Protein AF-0000000085066263 (afdb_homodimer)

Foldseek 3Di:
DLLLLLQLLLLQLLQLQLLQQAADPPLVVSCVVCNVFRQAFAQHDLPDQQHPDGGQEGAVLNVLLVLQLVQCLVVLHQDPVSSVVCCVPPWLVFDDLDQQTTGRRGDDPLSSQLSCCCPVVVDDQVPRADADQFLSLLLSLLLLLSLCLVQLQSSQLSSLVSSRSRHPPLVSSLLSSLLSNLLSCLLVADFQALCQLVVVVVCVVVVSAQEDDCCPDPVDDDDPPPDDPPRGYRDHNVSNNLLNVLRVLLPDPVRDDPPLLCLCVVLHQERGSSSQRSSLSNLCNNQLQASSSSSSSLSSNHHRSSSNSSSNSSSSSSNNDPVSDDVSSLVSNPVSVVSSVSSVSSSVSSVVVVVD/DLLLLLQLLLLQLLQLQLLQQAADPPLVVSCVVCNVFRQAFAQHDLPDQQHPDGGQEGAVLNVLLVLQLVVCLVVLHQDPVSSVVCCVPPWLVFDDLDQQGGPRRGDDPLSSQLSCCCPVVVDDQVPRADADQFLSLLLSLLLLLSLCLVQLQSSQLSSLVRSRSRHPPLVSSLLSSLLSNLLSCLLVADFQALCQLVVVVVCVVVVSAQEDDCCPPPVDDDDPPPDDPPRGYRDHNVSNNLLNVLRVLLPDPVRDDPPLLCLCVVLHQERGSSSQRSSLSNLCNNQLQASSSSSSSLSSNHHRSSSNSSSNSSSSSSNNDPVSDDVCSLVSNVVSVVSSVSSVSSSVSSVVVVVD

InterPro domains:
  IPR005502 ADP-ribosylation/Crystallin J1 [PF03747] (6-328)
  IPR036705 ADP-ribosylation/Crystallin J1 superfamily [G3DSA:1.10.4080.10] (1-349)
  IPR036705 ADP-ribosylation/Crystallin J1 superfamily [SSF101478] (1-349)
  IPR050792 ADP-ribosylglycohydrolase-like [PTHR16222] (1-348)

Radius of gyration: 24.43 Å; Cα contacts (8 Å, |Δi|>4): 1564; chains: 2; bounding box: 51×69×55 Å

Sequence (712 aa):
MQRVAGAVMGALIGDALALGCHWYYDLAELRRECGPWITDYLTPRPDRYHGGLRAGDISQTGLLLVMLMESLVHCAGYEEDDFTRRLDTELFPQLDGTPMQGPGGYTNQSIREAWRKRVPEHRPWGECAGDADTTEGAERAVAIAALYALQPKKMAEAVCSNIILTQHDPAIVAMSVAFNAVLAQLVSGVSLTPQIGATLMAQVRSGALPFHMVTQGHLQPPPQGGERMQVGQFTSPDALLTAGYAALAAADPDIVIEPAWKVSLVYGMPCAIYHQLPAAYYLASRFREDYESAVLHAINGGGQNMSRAMLTGALVGAQVGLEGIPRRFITGLRDAQRYLALAAELEQWAVRQETLMQRVAGAVMGALIGDALALGCHWYYDLAELRRECGPWITDYLTPRPDRYHGGLRAGDISQTGLLLVMLMESLVHCAGYEEDDFTRRLDTELFPQLDGTPMQGPGGYTNQSIREAWRKRVPEHRPWGECAGDADTTEGAERAVAIAALYALQPKKMAEAVCSNIILTQHDPAIVAMSVAFNAVLAQLVSGVSLTPQIGATLMAQVRSGALPFHMVTQGHLQPPPQGGERMQVGQFTSPDALLTAGYAALAAADPDIVIEPAWKVSLVYGMPCAIYHQLPAAYYLASRFREDYESAVLHAINGGGQNMSRAMLTGALVGAQVGLEGIPRRFITGLRDAQRYLALAAELEQWAVRQETL

Structure (mmCIF, N/CA/C/O backbone):
data_AF-0000000085066263-model_v1
#
loop_
_entity.id
_entity.type
_entity.pdbx_description
1 polymer 'ADP-ribosylglycohydrolase family protein'
#
loop_
_atom_site.group_PDB
_atom_site.id
_atom_site.type_symbol
_atom_site.label_a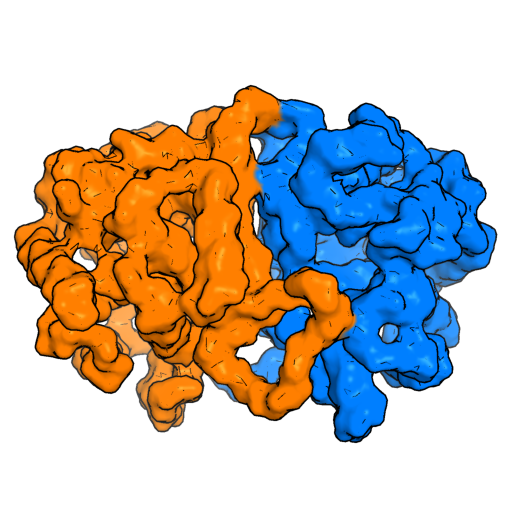tom_id
_atom_site.label_alt_id
_atom_site.label_comp_id
_atom_site.label_asym_id
_atom_site.label_entity_id
_atom_site.label_seq_id
_atom_site.pdbx_PDB_ins_code
_atom_site.Cartn_x
_atom_site.Cartn_y
_atom_site.Cartn_z
_atom_site.occupancy
_atom_site.B_iso_or_equiv
_atom_site.auth_seq_id
_atom_site.auth_comp_id
_atom_site.auth_asym_id
_atom_site.auth_atom_id
_atom_site.pdbx_PDB_model_num
ATOM 1 N N . MET A 1 1 ? -13.992 20.75 23.234 1 78.06 1 MET A N 1
ATOM 2 C CA . MET A 1 1 ? -12.719 20.297 22.703 1 78.06 1 MET A CA 1
ATOM 3 C C . MET A 1 1 ? -12.5 20.844 21.297 1 78.06 1 MET A C 1
ATOM 5 O O . MET A 1 1 ? -13.414 20.844 20.469 1 78.06 1 MET A O 1
ATOM 9 N N . GLN A 1 2 ? -11.266 21.469 21.109 1 94.75 2 GLN A N 1
ATOM 10 C CA . GLN A 1 2 ? -10.938 22.047 19.812 1 94.75 2 GLN A CA 1
ATOM 11 C C . GLN A 1 2 ? -10.242 21.031 18.906 1 94.75 2 GLN A C 1
ATOM 13 O O . GLN A 1 2 ? -9.023 21.109 18.719 1 94.75 2 GLN A O 1
ATOM 18 N N . ARG A 1 3 ? -10.984 20.172 18.344 1 97.94 3 ARG A N 1
ATOM 19 C CA . ARG A 1 3 ? -10.461 19.031 17.609 1 97.94 3 ARG A CA 1
ATOM 20 C C . ARG A 1 3 ? -9.906 19.453 16.25 1 97.94 3 ARG A C 1
ATOM 22 O O . ARG A 1 3 ? -8.938 18.875 15.758 1 97.94 3 ARG A O 1
ATOM 29 N N . VAL A 1 4 ? -10.562 20.484 15.656 1 98.56 4 VAL A N 1
ATOM 30 C CA . VAL A 1 4 ? -10.047 21.016 14.398 1 98.56 4 VAL A CA 1
ATOM 31 C C . VAL A 1 4 ? -8.656 21.609 14.609 1 98.56 4 VAL A C 1
ATOM 33 O O . VAL A 1 4 ? -7.707 21.234 13.914 1 98.56 4 VAL A O 1
ATOM 36 N N . ALA A 1 5 ? -8.555 22.453 15.633 1 98.81 5 ALA A N 1
ATOM 37 C CA . ALA A 1 5 ? -7.266 23.047 15.984 1 98.81 5 ALA A CA 1
ATOM 38 C C . ALA A 1 5 ? -6.262 21.969 16.391 1 98.81 5 ALA A C 1
ATOM 40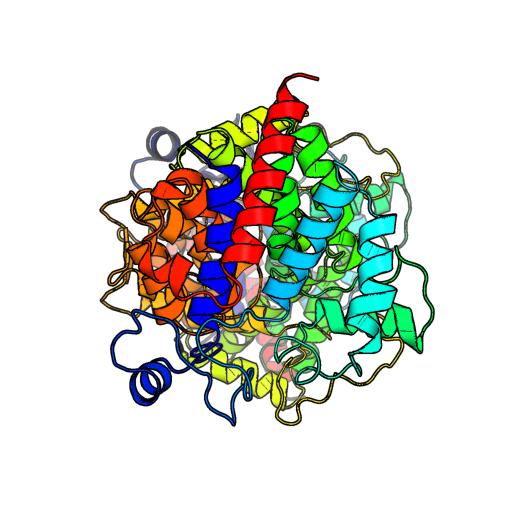 O O . ALA A 1 5 ? -5.078 22.062 16.062 1 98.81 5 ALA A O 1
ATOM 41 N N . GLY A 1 6 ? -6.742 20.969 17.156 1 98.81 6 GLY A N 1
ATOM 42 C CA . GLY A 1 6 ? -5.879 19.859 17.531 1 98.81 6 GLY A CA 1
ATOM 43 C C . GLY A 1 6 ? -5.293 19.125 16.344 1 98.81 6 GLY A C 1
ATOM 44 O O . GLY A 1 6 ? -4.113 18.766 16.359 1 98.81 6 GLY A O 1
ATOM 45 N N . ALA A 1 7 ? -6.102 18.906 15.344 1 98.94 7 ALA A N 1
ATOM 46 C CA . ALA A 1 7 ? -5.668 18.172 14.156 1 98.94 7 ALA A CA 1
ATOM 47 C C . ALA A 1 7 ? -4.59 18.938 13.398 1 98.94 7 ALA A C 1
ATOM 49 O O . ALA A 1 7 ? -3.529 18.391 13.094 1 98.94 7 ALA A O 1
ATOM 50 N N . VAL A 1 8 ? -4.816 20.219 13.078 1 98.94 8 VAL A N 1
ATOM 51 C CA . VAL A 1 8 ? -3.902 20.969 12.219 1 98.94 8 VAL A CA 1
ATOM 52 C C . VAL A 1 8 ? -2.646 21.344 13 1 98.94 8 VAL A C 1
ATOM 54 O O . VAL A 1 8 ? -1.536 21.281 12.469 1 98.94 8 VAL A O 1
ATOM 57 N N . MET A 1 9 ? -2.768 21.719 14.312 1 98.94 9 MET A N 1
ATOM 58 C CA . MET A 1 9 ? -1.59 21.984 15.141 1 98.94 9 MET A CA 1
ATOM 59 C C . MET A 1 9 ? -0.787 20.703 15.359 1 98.94 9 MET A C 1
ATOM 61 O O . MET A 1 9 ? 0.446 20.734 15.344 1 98.94 9 MET A O 1
ATOM 65 N N . GLY A 1 10 ? -1.539 19.609 15.617 1 98.94 10 GLY A N 1
ATOM 66 C CA . GLY A 1 10 ? -0.858 18.328 15.766 1 98.94 10 GLY A CA 1
ATOM 67 C C . GLY A 1 10 ? -0.03 17.938 14.555 1 98.94 10 GLY A C 1
ATOM 68 O O . GLY A 1 10 ? 1.069 17.406 14.695 1 98.94 10 GLY A O 1
ATOM 69 N N . ALA A 1 11 ? -0.566 18.188 13.391 1 99 11 ALA A N 1
ATOM 70 C CA . ALA A 1 11 ? 0.16 17.922 12.156 1 99 11 ALA A CA 1
ATOM 71 C C . ALA A 1 11 ? 1.417 18.781 12.055 1 99 11 ALA A C 1
ATOM 73 O O . ALA A 1 11 ? 2.5 18.266 11.758 1 99 11 ALA A O 1
ATOM 74 N N . LEU A 1 12 ? 1.294 20.078 12.266 1 98.94 12 LEU A N 1
ATOM 75 C CA . LEU A 1 12 ? 2.414 21 12.156 1 98.94 12 LEU A CA 1
ATOM 76 C C . LEU A 1 12 ? 3.504 20.672 13.164 1 98.94 12 LEU A C 1
ATOM 78 O O . LEU A 1 12 ? 4.695 20.734 12.844 1 98.94 12 LEU A O 1
ATOM 82 N N . ILE A 1 13 ? 3.107 20.344 14.383 1 98.94 13 ILE A N 1
ATOM 83 C CA . ILE A 1 13 ? 4.051 19.984 15.43 1 98.94 13 ILE A CA 1
ATOM 84 C C . ILE A 1 13 ? 4.773 18.688 15.055 1 98.94 13 ILE A C 1
ATOM 86 O O . ILE A 1 13 ? 5.992 18.594 15.203 1 98.94 13 ILE A O 1
ATOM 90 N N . GLY A 1 14 ? 4.039 17.641 14.594 1 98.94 14 GLY A N 1
ATOM 91 C CA . GLY A 1 14 ? 4.676 16.422 14.117 1 98.94 14 GLY A CA 1
ATOM 92 C C . GLY A 1 14 ? 5.715 16.672 13.039 1 98.94 14 GLY A C 1
ATOM 93 O O . GLY A 1 14 ? 6.816 16.125 13.094 1 98.94 14 GLY A O 1
ATOM 94 N N . ASP A 1 15 ? 5.348 17.516 12.039 1 98.88 15 ASP A N 1
ATOM 95 C CA . ASP A 1 15 ? 6.254 17.922 10.969 1 98.88 15 ASP A CA 1
ATOM 96 C C . ASP A 1 15 ? 7.531 18.531 11.531 1 98.88 15 ASP A C 1
ATOM 98 O O . ASP A 1 15 ? 8.633 18.109 11.195 1 98.88 15 ASP A O 1
ATOM 102 N N . ALA A 1 16 ? 7.359 19.453 12.391 1 98.88 16 ALA A N 1
ATOM 103 C CA . ALA A 1 16 ? 8.484 20.219 12.938 1 98.88 16 ALA A CA 1
ATOM 104 C C . ALA A 1 16 ? 9.367 19.328 13.812 1 98.88 16 ALA A C 1
ATOM 106 O O . ALA A 1 16 ? 10.594 19.469 13.805 1 98.88 16 ALA A O 1
ATOM 107 N N . LEU A 1 17 ? 8.781 18.469 14.609 1 98.88 17 LEU A N 1
ATOM 108 C CA . LEU A 1 17 ? 9.523 17.578 15.5 1 98.88 17 LEU A CA 1
ATOM 109 C C . LEU A 1 17 ? 10.453 16.672 14.711 1 98.88 17 LEU A C 1
ATOM 111 O O . LEU A 1 17 ? 11.531 16.297 15.188 1 98.88 17 LEU A O 1
ATOM 115 N N . ALA A 1 18 ? 10.023 16.312 13.531 1 98.69 18 ALA A N 1
ATOM 116 C CA . ALA A 1 18 ? 10.766 15.32 12.758 1 98.69 18 ALA A CA 1
ATOM 117 C C . ALA A 1 18 ? 11.82 15.984 11.883 1 98.69 18 ALA A C 1
ATOM 119 O O . ALA A 1 18 ? 12.719 15.32 11.359 1 98.69 18 ALA A O 1
ATOM 120 N N . LEU A 1 19 ? 11.773 17.328 11.734 1 98.12 19 LEU A N 1
ATOM 121 C CA . LEU A 1 19 ? 12.594 18.094 10.797 1 98.12 19 LEU A CA 1
ATOM 122 C C . LEU A 1 19 ? 14.078 17.797 11.016 1 98.12 19 LEU A C 1
ATOM 124 O O . LEU A 1 19 ? 14.805 17.531 10.062 1 98.12 19 LEU A O 1
ATOM 128 N N . GLY A 1 20 ? 14.531 17.766 12.234 1 97.81 20 GLY A N 1
ATOM 129 C CA . GLY A 1 20 ? 15.938 17.656 12.57 1 97.81 20 GLY A CA 1
ATOM 130 C C . GLY A 1 20 ? 16.484 16.25 12.453 1 97.81 20 GLY A C 1
ATOM 131 O O . GLY A 1 20 ? 17.688 16.047 12.398 1 97.81 20 GLY A O 1
ATOM 132 N N . CYS A 1 21 ? 15.594 15.234 12.406 1 98.19 21 CYS A N 1
ATOM 133 C CA . CYS A 1 21 ? 16 13.828 12.367 1 98.19 21 CYS A CA 1
ATOM 134 C C . CYS A 1 21 ? 15.367 13.109 11.188 1 98.19 21 CYS A C 1
ATOM 136 O O . CYS A 1 21 ? 15.141 11.898 11.242 1 98.19 21 CYS A O 1
ATOM 138 N N . HIS A 1 22 ? 15.125 13.867 10.18 1 98.06 22 HIS A N 1
ATOM 139 C CA . HIS A 1 22 ? 14.406 13.359 9.016 1 98.06 22 HIS A CA 1
ATOM 140 C C . HIS A 1 22 ? 15.289 12.438 8.188 1 98.06 22 HIS A C 1
ATOM 142 O O . HIS A 1 22 ? 16.453 12.75 7.926 1 98.06 22 HIS A O 1
ATOM 148 N N . TRP A 1 23 ? 14.797 11.203 7.758 1 97.12 23 TRP A N 1
ATOM 149 C CA . TRP A 1 23 ? 15.297 10.344 6.691 1 97.12 23 TRP A CA 1
ATOM 150 C C . TRP A 1 23 ? 16.594 9.648 7.113 1 97.12 23 TRP A C 1
ATOM 152 O O . TRP A 1 23 ? 17.516 9.523 6.316 1 97.12 23 TRP A O 1
ATOM 162 N N . TYR A 1 24 ? 16.719 9.297 8.352 1 97.31 24 TYR A N 1
ATOM 163 C CA . TYR A 1 24 ? 17.719 8.305 8.766 1 97.31 24 TYR A CA 1
ATOM 164 C C . TYR A 1 24 ? 17.188 6.891 8.562 1 97.31 24 TYR A C 1
ATOM 166 O O . TYR A 1 24 ? 16.344 6.422 9.328 1 97.31 24 TYR A O 1
ATOM 174 N N . TYR A 1 25 ? 17.734 6.18 7.602 1 95.75 25 TYR A N 1
ATOM 175 C CA . TYR A 1 25 ? 17.297 4.812 7.328 1 95.75 25 TYR A CA 1
ATOM 176 C C . TYR A 1 25 ? 18.109 3.809 8.133 1 95.75 25 TYR A C 1
ATOM 178 O O . TYR A 1 25 ? 17.688 2.67 8.336 1 95.75 25 TYR A O 1
ATOM 186 N N . ASP A 1 26 ? 19.344 4.203 8.469 1 96.38 26 ASP A N 1
ATOM 187 C CA . ASP A 1 26 ? 20.125 3.477 9.453 1 96.38 26 ASP A CA 1
ATOM 188 C C . ASP A 1 26 ? 19.844 3.98 10.867 1 96.38 26 ASP A C 1
ATOM 190 O O . ASP A 1 26 ? 20.312 5.047 11.258 1 96.38 26 ASP A O 1
ATOM 194 N N . LEU A 1 27 ? 19.141 3.23 11.664 1 97.5 27 LEU A N 1
ATOM 195 C CA . LEU A 1 27 ? 18.703 3.656 12.984 1 97.5 27 LEU A CA 1
ATOM 196 C C . LEU A 1 27 ? 19.875 3.828 13.938 1 97.5 27 LEU A C 1
ATOM 198 O O . LEU A 1 27 ? 19.828 4.664 14.844 1 97.5 27 LEU A O 1
ATOM 202 N N . ALA A 1 28 ? 20.891 3.01 13.758 1 97.5 28 ALA A N 1
ATOM 203 C CA . ALA A 1 28 ? 22.094 3.215 14.555 1 97.5 28 ALA A CA 1
ATOM 204 C C . ALA A 1 28 ? 22.688 4.594 14.305 1 97.5 28 ALA A C 1
ATOM 206 O O . ALA A 1 28 ? 23.156 5.258 15.234 1 97.5 28 ALA A O 1
ATOM 207 N N . GLU A 1 29 ? 22.703 5.031 13.062 1 97.62 29 GLU A N 1
ATOM 208 C CA . GLU A 1 29 ? 23.172 6.375 12.711 1 97.62 29 GLU A CA 1
ATOM 209 C C . GLU A 1 29 ? 22.266 7.441 13.336 1 97.62 29 GLU A C 1
ATOM 211 O O . GLU A 1 29 ? 22.766 8.445 13.859 1 97.62 29 GLU A O 1
ATOM 216 N N . LEU A 1 30 ? 20.953 7.211 13.297 1 98.19 30 LEU A N 1
ATOM 217 C CA . LEU A 1 30 ? 20 8.133 13.922 1 98.19 30 LEU A CA 1
ATOM 218 C C . LEU A 1 30 ? 20.312 8.32 15.398 1 98.19 30 LEU A C 1
ATOM 220 O O . LEU A 1 30 ? 20.391 9.453 15.891 1 98.19 30 LEU A O 1
ATOM 224 N N . ARG A 1 31 ? 20.516 7.215 16.062 1 98.12 31 ARG A N 1
ATOM 225 C CA . ARG A 1 31 ? 20.781 7.262 17.5 1 98.12 31 ARG A CA 1
ATOM 226 C C . ARG A 1 31 ? 22.125 7.914 17.797 1 98.12 31 ARG A C 1
ATOM 228 O O . ARG A 1 31 ? 22.266 8.656 18.766 1 98.12 31 ARG A O 1
ATOM 235 N N . ARG A 1 32 ? 23.094 7.645 16.969 1 97.81 32 ARG A N 1
ATOM 236 C CA . ARG A 1 32 ? 24.422 8.219 17.156 1 97.81 32 ARG A CA 1
ATOM 237 C C . ARG A 1 32 ? 24.391 9.734 16.969 1 97.81 32 ARG A C 1
ATOM 239 O O . ARG A 1 32 ? 25 10.469 17.75 1 97.81 32 ARG A O 1
ATOM 246 N N . GLU A 1 33 ? 23.641 10.203 16.047 1 97.12 33 GLU A N 1
ATOM 247 C CA . GLU A 1 33 ? 23.703 11.609 15.656 1 97.12 33 GLU A CA 1
ATOM 248 C C . GLU A 1 33 ? 22.656 12.438 16.375 1 97.12 33 GLU A C 1
ATOM 250 O O . GLU A 1 33 ? 22.859 13.625 16.625 1 97.12 33 GLU A O 1
ATOM 255 N N . CYS A 1 34 ? 21.516 11.828 16.75 1 97.75 34 CYS A N 1
ATOM 256 C CA . CYS A 1 34 ? 20.406 12.609 17.297 1 97.75 34 CYS A CA 1
ATOM 257 C C . CYS A 1 34 ? 20.125 12.234 18.734 1 97.75 34 CYS A C 1
ATOM 259 O O . CYS A 1 34 ? 19.328 12.883 19.406 1 97.75 34 CYS A O 1
ATOM 261 N N . GLY A 1 35 ? 20.875 11.172 19.25 1 97.19 35 GLY A N 1
ATOM 262 C CA . GLY A 1 35 ? 20.656 10.703 20.609 1 97.19 35 GLY A CA 1
ATOM 263 C C . GLY A 1 35 ? 19.859 9.406 20.656 1 97.19 35 GLY A C 1
ATOM 264 O O . GLY A 1 35 ? 19.219 9.023 19.688 1 97.19 35 GLY A O 1
ATOM 265 N N . PRO A 1 36 ? 19.906 8.734 21.781 1 97.69 36 PRO A N 1
ATOM 266 C CA . PRO A 1 36 ? 19.266 7.414 21.891 1 97.69 36 PRO A CA 1
ATOM 267 C C . PRO A 1 36 ? 17.75 7.48 21.812 1 97.69 36 PRO A C 1
ATOM 269 O O . PRO A 1 36 ? 17.094 6.484 21.484 1 97.69 36 PRO A O 1
ATOM 272 N N . TRP A 1 37 ? 17.203 8.672 22.141 1 98.44 37 TRP A N 1
ATOM 273 C CA . TRP A 1 37 ? 15.773 8.93 22.078 1 98.44 37 TRP A CA 1
ATOM 274 C C . TRP A 1 37 ? 15.5 10.422 21.922 1 98.44 37 TRP A C 1
ATOM 276 O O . TRP A 1 37 ? 15.859 11.219 22.797 1 98.44 37 TRP A O 1
ATOM 286 N N . ILE A 1 38 ? 14.898 10.742 20.797 1 98.69 38 ILE A N 1
ATOM 287 C CA . ILE A 1 38 ? 14.594 12.141 20.516 1 98.69 38 ILE A CA 1
ATOM 288 C C . ILE A 1 38 ? 13.305 12.547 21.219 1 98.69 38 ILE A C 1
ATOM 290 O O . ILE A 1 38 ? 12.273 11.898 21.062 1 98.69 38 ILE A O 1
ATOM 294 N N . THR A 1 39 ? 13.281 13.641 21.969 1 98.5 39 THR A N 1
ATOM 295 C CA . THR A 1 39 ? 12.133 13.984 22.812 1 98.5 39 THR A CA 1
ATOM 296 C C . THR A 1 39 ? 11.602 15.367 22.453 1 98.5 39 THR A C 1
ATOM 298 O O . THR A 1 39 ? 10.555 15.789 22.969 1 98.5 39 THR A O 1
ATOM 301 N N . ASP A 1 40 ? 12.367 16.094 21.609 1 98.31 40 ASP A N 1
ATOM 302 C CA . ASP A 1 40 ? 12.008 17.484 21.344 1 98.31 40 ASP A CA 1
ATOM 303 C C . ASP A 1 40 ? 12.523 17.922 19.969 1 98.31 40 ASP A C 1
ATOM 305 O O . ASP A 1 40 ? 13.125 17.141 19.234 1 98.31 40 ASP A O 1
ATOM 309 N N . TYR A 1 41 ? 12.281 19.203 19.641 1 98.69 41 TYR A N 1
ATOM 310 C CA . TYR A 1 41 ? 12.719 19.766 18.359 1 98.69 41 TYR A CA 1
ATOM 311 C C . TYR A 1 41 ? 14.234 19.734 18.25 1 98.69 41 TYR A C 1
ATOM 313 O O . TYR A 1 41 ? 14.945 19.984 19.219 1 98.69 41 TYR A O 1
ATOM 321 N N . LEU A 1 42 ? 14.727 19.375 17.109 1 98.19 42 LEU A N 1
ATOM 322 C CA . LEU A 1 42 ? 16.156 19.328 16.812 1 98.19 42 LEU A CA 1
ATOM 323 C C . LEU A 1 42 ? 16.484 20.172 15.602 1 98.19 42 LEU A C 1
ATOM 325 O O . LEU A 1 42 ? 15.734 20.188 14.617 1 98.19 42 LEU A O 1
ATOM 329 N N . THR A 1 43 ? 17.562 20.922 15.727 1 98 43 THR A N 1
ATOM 330 C CA . THR A 1 43 ? 18.094 21.609 14.555 1 98 43 THR A CA 1
ATOM 331 C C . THR A 1 43 ? 18.734 20.625 13.586 1 98 43 THR A C 1
ATOM 333 O O . THR A 1 43 ? 19.594 19.828 13.977 1 98 43 THR A O 1
ATOM 336 N N . PRO A 1 44 ? 18.328 20.641 12.344 1 96.88 44 PRO A N 1
ATOM 337 C CA . PRO A 1 44 ? 18.938 19.719 11.383 1 96.88 44 PRO A CA 1
ATOM 338 C C . PRO A 1 44 ? 20.438 19.953 11.219 1 96.88 44 PRO A C 1
ATOM 340 O O . PRO A 1 44 ? 20.906 21.094 11.25 1 96.88 44 PRO A O 1
ATOM 343 N N . ARG A 1 45 ? 21.141 18.891 11.055 1 95.31 45 ARG A N 1
ATOM 344 C CA . ARG A 1 45 ? 22.562 19.016 10.719 1 95.31 45 ARG A CA 1
ATOM 345 C C . ARG A 1 45 ? 22.734 19.719 9.375 1 95.31 45 ARG A C 1
ATOM 347 O O . ARG A 1 45 ? 21.953 19.516 8.453 1 95.31 45 ARG A O 1
ATOM 354 N N . PRO A 1 46 ? 23.828 20.469 9.195 1 93.19 46 PRO A N 1
ATOM 355 C CA . PRO A 1 46 ? 24 21.312 8.008 1 93.19 46 PRO A CA 1
ATOM 356 C C . PRO A 1 46 ? 24.109 20.5 6.715 1 93.19 46 PRO A C 1
ATOM 358 O O . PRO A 1 46 ? 23.734 20.969 5.645 1 93.19 46 PRO A O 1
ATOM 361 N N . ASP A 1 47 ? 24.562 19.312 6.789 1 91.06 47 ASP A N 1
ATOM 362 C CA . ASP A 1 47 ? 24.828 18.516 5.59 1 91.06 47 ASP A CA 1
ATOM 363 C C . ASP A 1 47 ? 23.672 17.547 5.324 1 91.06 47 ASP A C 1
ATOM 365 O O . ASP A 1 47 ? 23.812 16.609 4.539 1 91.06 47 ASP A O 1
ATOM 369 N N . ARG A 1 48 ? 22.547 17.844 5.93 1 91.94 48 ARG A N 1
ATOM 370 C CA . ARG A 1 48 ? 21.406 16.953 5.77 1 91.94 48 ARG A CA 1
ATOM 371 C C . ARG A 1 48 ? 20.266 17.641 5.016 1 91.94 48 ARG A C 1
ATOM 373 O O . ARG A 1 48 ? 20.422 18.766 4.543 1 91.94 48 ARG A O 1
ATOM 380 N N . TYR A 1 49 ? 19.125 16.984 4.828 1 91.25 49 TYR A N 1
ATOM 381 C CA . TYR A 1 49 ? 18.062 17.297 3.877 1 91.25 49 TYR A CA 1
ATOM 382 C C . TYR A 1 49 ? 17.422 18.641 4.215 1 91.25 49 TYR A C 1
ATOM 384 O O . TYR A 1 49 ? 16.859 19.297 3.344 1 91.25 49 TYR A O 1
ATOM 392 N N . HIS A 1 50 ? 17.484 19.047 5.441 1 96.12 50 HIS A N 1
ATOM 393 C CA . HIS A 1 50 ? 16.875 20.312 5.875 1 96.12 50 HIS A CA 1
ATOM 394 C C . HIS A 1 50 ? 17.922 21.234 6.492 1 96.12 50 HIS A C 1
ATOM 396 O O . HIS A 1 50 ? 17.594 22.031 7.375 1 96.12 50 HIS A O 1
ATOM 402 N N . GLY A 1 51 ? 19.172 21.062 6.043 1 94.19 51 GLY A N 1
ATOM 403 C CA . GLY A 1 51 ? 20.234 21.938 6.5 1 94.19 51 GLY A CA 1
ATOM 404 C C . GLY A 1 51 ? 19.891 23.406 6.344 1 94.19 51 GLY A C 1
ATOM 405 O O . GLY A 1 51 ? 19.266 23.812 5.352 1 94.19 51 GLY A O 1
ATOM 406 N N . GLY A 1 52 ? 20.234 24.203 7.402 1 94.81 52 GLY A N 1
ATOM 407 C CA . GLY A 1 52 ? 19.953 25.625 7.359 1 94.81 52 GLY A CA 1
ATOM 408 C C . GLY A 1 52 ? 18.719 26.016 8.148 1 94.81 52 GLY A C 1
ATOM 409 O O . GLY A 1 52 ? 18.562 27.172 8.539 1 94.81 52 GLY A O 1
ATOM 410 N N . LEU A 1 53 ? 17.875 25.078 8.414 1 97.5 53 LEU A N 1
ATOM 411 C CA . LEU A 1 53 ? 16.703 25.344 9.242 1 97.5 53 LEU A CA 1
ATOM 412 C C . LEU A 1 53 ? 17.031 25.141 10.719 1 97.5 53 LEU A C 1
ATOM 414 O O . LEU A 1 53 ? 18.125 24.719 11.062 1 97.5 53 LEU A O 1
ATOM 418 N N . ARG A 1 54 ? 16.094 25.516 11.578 1 97.88 54 ARG A N 1
ATOM 419 C CA . ARG A 1 54 ? 16.312 25.469 13.023 1 97.88 54 ARG A CA 1
ATOM 420 C C . ARG A 1 54 ? 15.242 24.641 13.711 1 97.88 54 ARG A C 1
ATOM 422 O O . ARG A 1 54 ? 14.172 24.391 13.141 1 97.88 54 ARG A O 1
ATOM 429 N N . ALA A 1 55 ? 15.609 24.203 14.914 1 98.31 55 ALA A N 1
ATOM 430 C CA . ALA A 1 55 ? 14.633 23.516 15.75 1 98.31 55 ALA A CA 1
ATOM 431 C C . ALA A 1 55 ? 13.328 24.312 15.828 1 98.31 55 ALA A C 1
ATOM 433 O O . ALA A 1 55 ? 13.352 25.516 16.109 1 98.31 55 ALA A O 1
ATOM 434 N N . GLY A 1 56 ? 12.18 23.656 15.531 1 98.62 56 GLY A N 1
ATOM 435 C CA . GLY A 1 56 ? 10.875 24.297 15.617 1 98.62 56 GLY A CA 1
ATOM 436 C C . GLY A 1 56 ? 10.375 24.812 14.281 1 98.62 56 GLY A C 1
ATOM 437 O O . GLY A 1 56 ? 9.195 25.141 14.141 1 98.62 56 GLY A O 1
ATOM 438 N N . ASP A 1 57 ? 11.289 24.906 13.258 1 98.62 57 ASP A N 1
ATOM 439 C CA . ASP A 1 57 ? 10.844 25.25 11.914 1 98.62 57 ASP A CA 1
ATOM 440 C C . ASP A 1 57 ? 9.992 24.141 11.305 1 98.62 57 ASP A C 1
ATOM 442 O O . ASP A 1 57 ? 10.062 22.984 11.734 1 98.62 57 ASP A O 1
ATOM 446 N N . ILE A 1 58 ? 9.133 24.484 10.352 1 98.56 58 ILE A N 1
ATOM 447 C CA . ILE A 1 58 ? 8.352 23.484 9.633 1 98.56 58 ILE A CA 1
ATOM 448 C C . ILE A 1 58 ? 8.969 23.234 8.266 1 98.56 58 ILE A C 1
ATOM 450 O O . ILE A 1 58 ? 9.672 24.094 7.723 1 98.56 58 ILE A O 1
ATOM 454 N N . SER A 1 59 ? 8.812 22.078 7.766 1 98.38 59 SER A N 1
ATOM 455 C CA . SER A 1 59 ? 9.266 21.703 6.43 1 98.38 59 SER A CA 1
ATOM 456 C C . SER A 1 59 ? 8.406 22.359 5.352 1 98.38 59 SER A C 1
ATOM 458 O O . SER A 1 59 ? 7.457 23.078 5.66 1 98.38 59 SER A O 1
ATOM 460 N N . GLN A 1 60 ? 8.773 22.156 4.082 1 98.06 60 GLN A N 1
ATOM 461 C CA . GLN A 1 60 ? 7.922 22.641 3 1 98.06 60 GLN A CA 1
ATOM 462 C C . GLN A 1 60 ? 6.531 22.016 3.072 1 98.06 60 GLN A C 1
ATOM 464 O O . GLN A 1 60 ? 5.535 22.656 2.719 1 98.06 60 GLN A O 1
ATOM 469 N N . THR A 1 61 ? 6.426 20.734 3.512 1 98.06 61 THR A N 1
ATOM 470 C CA . THR A 1 61 ? 5.141 20.078 3.707 1 98.06 61 THR A CA 1
ATOM 471 C C . THR A 1 61 ? 4.285 20.844 4.707 1 98.06 61 THR A C 1
ATOM 473 O O . THR A 1 61 ? 3.092 21.062 4.48 1 98.06 61 THR A O 1
ATOM 476 N N . GLY A 1 62 ? 4.895 21.203 5.82 1 98.75 62 GLY A N 1
ATOM 477 C CA . GLY A 1 62 ? 4.199 22.047 6.77 1 98.75 62 GLY A CA 1
ATOM 478 C C . GLY A 1 62 ? 3.779 23.391 6.176 1 98.75 62 GLY A C 1
ATOM 479 O O . GLY A 1 62 ? 2.682 23.875 6.449 1 98.75 62 GLY A O 1
ATOM 480 N N . LEU A 1 63 ? 4.66 23.984 5.375 1 98.69 63 LEU A N 1
ATOM 481 C CA . LEU A 1 63 ? 4.367 25.25 4.734 1 98.69 63 LEU A CA 1
ATOM 482 C C . LEU A 1 63 ? 3.152 25.141 3.82 1 98.69 63 LEU A C 1
ATOM 484 O O . LEU A 1 63 ? 2.324 26.047 3.76 1 98.69 63 LEU A O 1
ATOM 488 N N . LEU A 1 64 ? 3.086 24.047 3.117 1 98.81 64 LEU A N 1
ATOM 489 C CA . LEU A 1 64 ? 1.956 23.828 2.225 1 98.81 64 LEU A CA 1
ATOM 490 C C . LEU A 1 64 ? 0.661 23.672 3.016 1 98.81 64 LEU A C 1
ATOM 492 O O . LEU A 1 64 ? -0.394 24.141 2.58 1 98.81 64 LEU A O 1
ATOM 496 N N . LEU A 1 65 ? 0.709 22.984 4.133 1 98.88 65 LEU A N 1
ATOM 497 C CA . LEU A 1 65 ? -0.451 22.906 5.016 1 98.88 65 LEU A CA 1
ATOM 498 C C . LEU A 1 65 ? -0.875 24.297 5.484 1 98.88 65 LEU A C 1
ATOM 500 O O . LEU A 1 65 ? -2.061 24.641 5.441 1 98.88 65 LEU A O 1
ATOM 504 N N . VAL A 1 66 ? 0.066 25.109 5.906 1 98.88 66 VAL A N 1
ATOM 505 C CA . VAL A 1 66 ? -0.224 26.469 6.387 1 98.88 66 VAL A CA 1
ATOM 506 C C . VAL A 1 66 ? -0.825 27.297 5.254 1 98.88 66 VAL A C 1
ATOM 508 O O . VAL A 1 66 ? -1.795 28.031 5.461 1 98.88 66 VAL A O 1
ATOM 511 N N . MET A 1 67 ? -0.23 27.188 4.105 1 98.81 67 MET A N 1
ATOM 512 C CA . MET A 1 67 ? -0.745 27.922 2.941 1 98.81 67 MET A CA 1
ATOM 513 C C . MET A 1 67 ? -2.199 27.547 2.674 1 98.81 67 MET A C 1
ATOM 515 O O . MET A 1 67 ? -3.02 28.406 2.365 1 98.81 67 MET A O 1
ATOM 519 N N . LEU A 1 68 ? -2.502 26.25 2.725 1 98.88 68 LEU A N 1
ATOM 520 C CA . LEU A 1 68 ? -3.875 25.812 2.51 1 98.88 68 LEU A CA 1
ATOM 521 C C . LEU A 1 68 ? -4.789 26.312 3.623 1 98.88 68 LEU A C 1
ATOM 523 O O . LEU A 1 68 ? -5.926 26.719 3.365 1 98.88 68 LEU A O 1
ATOM 527 N N . MET A 1 69 ? -4.328 26.266 4.902 1 98.81 69 MET A N 1
ATOM 528 C CA . MET A 1 69 ? -5.098 26.828 6.008 1 98.81 69 MET A CA 1
ATOM 529 C C . MET A 1 69 ? -5.43 28.281 5.75 1 98.81 69 MET A C 1
ATOM 531 O O . MET A 1 69 ? -6.57 28.719 5.949 1 98.81 69 MET A O 1
ATOM 535 N N . GLU A 1 70 ? -4.461 29.016 5.312 1 98.81 70 GLU A N 1
ATOM 536 C CA . GLU A 1 70 ? -4.668 30.438 5.008 1 98.81 70 GLU A CA 1
ATOM 537 C C . GLU A 1 70 ? -5.715 30.609 3.912 1 98.81 70 GLU A C 1
ATOM 539 O O . GLU A 1 70 ? -6.566 31.5 4 1 98.81 70 GLU A O 1
ATOM 544 N N . SER A 1 71 ? -5.586 29.812 2.896 1 98.88 71 SER A N 1
ATOM 545 C CA . SER A 1 71 ? -6.559 29.859 1.81 1 98.88 71 SER A CA 1
ATOM 546 C C . SER A 1 71 ? -7.969 29.578 2.318 1 98.88 71 SER A C 1
ATOM 548 O O . SER A 1 71 ? -8.914 30.297 1.967 1 98.88 71 SER A O 1
ATOM 550 N N . LEU A 1 72 ? -8.125 28.516 3.119 1 98.62 72 LEU A N 1
ATOM 551 C CA . LEU A 1 72 ? -9.422 28.109 3.641 1 98.62 72 LEU A CA 1
ATOM 552 C C . LEU A 1 72 ? -10.039 29.203 4.496 1 98.62 72 LEU A C 1
ATOM 554 O O . LEU A 1 72 ? -11.242 29.453 4.418 1 98.62 72 LEU A O 1
ATOM 558 N N . VAL A 1 73 ? -9.227 29.844 5.328 1 97.94 73 VAL A N 1
ATOM 559 C CA . VAL A 1 73 ? -9.695 30.906 6.207 1 97.94 73 VAL A CA 1
ATOM 560 C C . VAL A 1 73 ? -10.078 32.125 5.375 1 97.94 73 VAL A C 1
ATOM 562 O O . VAL A 1 73 ? -11.125 32.75 5.598 1 97.94 73 VAL A O 1
ATOM 565 N N . HIS A 1 74 ? -9.242 32.469 4.453 1 98.06 74 HIS A N 1
ATOM 566 C CA . HIS A 1 74 ? -9.469 33.625 3.607 1 98.06 74 HIS A CA 1
ATOM 567 C C . HIS A 1 74 ? -10.758 33.5 2.809 1 98.06 74 HIS A C 1
ATOM 569 O O . HIS A 1 74 ? -11.508 34.469 2.668 1 98.06 74 HIS A O 1
ATOM 575 N N . CYS A 1 75 ? -11.031 32.312 2.275 1 97.75 75 CYS A N 1
ATOM 576 C CA . CYS A 1 75 ? -12.164 32.094 1.381 1 97.75 75 CYS A CA 1
ATOM 577 C C . CYS A 1 75 ? -13.375 31.578 2.15 1 97.75 75 CYS A C 1
ATOM 579 O O . CYS A 1 75 ? -14.453 31.406 1.576 1 97.75 75 CYS A O 1
ATOM 581 N N . ALA A 1 76 ? -13.234 31.328 3.482 1 95.06 76 ALA A N 1
ATOM 582 C CA . ALA A 1 76 ? -14.266 30.703 4.301 1 95.06 76 ALA A CA 1
ATOM 583 C C . ALA A 1 76 ? -14.727 29.391 3.686 1 95.06 76 ALA A C 1
ATOM 585 O O . ALA A 1 76 ? -15.93 29.125 3.588 1 95.06 76 ALA A O 1
ATOM 586 N N . GLY A 1 77 ? -13.805 28.672 3.186 1 96.94 77 GLY A N 1
ATOM 587 C CA . GLY A 1 77 ? -14.039 27.406 2.51 1 96.94 77 GLY A CA 1
ATOM 588 C C . GLY A 1 77 ? -12.961 27.062 1.497 1 96.94 77 GLY A C 1
ATOM 589 O O . GLY A 1 77 ? -12.008 27.828 1.321 1 96.94 77 GLY A O 1
ATOM 590 N N . TYR A 1 78 ? -13.039 25.891 0.908 1 98 78 TYR A N 1
ATOM 591 C CA . TYR A 1 78 ? -12.039 25.453 -0.067 1 98 78 TYR A CA 1
ATOM 592 C C . TYR A 1 78 ? -12.312 26.078 -1.434 1 98 78 TYR A C 1
ATOM 594 O O . TYR A 1 78 ? -13.391 25.891 -2.006 1 98 78 TYR A O 1
ATOM 602 N N . GLU A 1 79 ? -11.422 26.844 -1.879 1 98.44 79 GLU A N 1
ATOM 603 C CA . GLU A 1 79 ? -11.398 27.406 -3.223 1 98.44 79 GLU A CA 1
ATOM 604 C C . GLU A 1 79 ? -10.109 27.047 -3.953 1 98.44 79 GLU A C 1
ATOM 606 O O . GLU A 1 79 ? -9.062 27.656 -3.703 1 98.44 79 GLU A O 1
ATOM 611 N N . GLU A 1 80 ? -10.242 26.141 -4.926 1 98.25 80 GLU A N 1
ATOM 612 C CA . GLU A 1 80 ? -9.086 25.625 -5.648 1 98.25 80 GLU A CA 1
ATOM 613 C C . GLU A 1 80 ? -8.281 26.75 -6.289 1 98.25 80 GLU A C 1
ATOM 615 O O . GLU A 1 80 ? -7.047 26.734 -6.246 1 98.25 80 GLU A O 1
ATOM 620 N N . ASP A 1 81 ? -8.953 27.734 -6.863 1 98.25 81 ASP A N 1
ATOM 621 C CA . ASP A 1 81 ? -8.297 28.828 -7.566 1 98.25 81 ASP A CA 1
ATOM 622 C C . ASP A 1 81 ? -7.418 29.656 -6.613 1 98.25 81 ASP A C 1
ATOM 624 O O . ASP A 1 81 ? -6.34 30.109 -6.992 1 98.25 81 ASP A O 1
ATOM 628 N N . ASP A 1 82 ? -7.926 29.859 -5.457 1 98.81 82 ASP A N 1
ATOM 629 C CA . ASP A 1 82 ? -7.137 30.641 -4.5 1 98.81 82 ASP A CA 1
ATOM 630 C C . ASP A 1 82 ? -5.875 29.875 -4.094 1 98.81 82 ASP A C 1
ATOM 632 O O . ASP A 1 82 ? -4.793 30.469 -4.016 1 98.81 82 ASP A O 1
ATOM 636 N N . PHE A 1 83 ? -6.035 28.656 -3.76 1 98.81 83 PHE A N 1
ATOM 637 C CA . PHE A 1 83 ? -4.891 27.844 -3.346 1 98.81 83 PHE A CA 1
ATOM 638 C C . PHE A 1 83 ? -3.865 27.75 -4.469 1 98.81 83 PHE A C 1
ATOM 640 O O . PHE A 1 83 ? -2.664 27.875 -4.23 1 98.81 83 PHE A O 1
ATOM 647 N N . THR A 1 84 ? -4.301 27.438 -5.719 1 98.75 84 THR A N 1
ATOM 648 C CA . THR A 1 84 ? -3.367 27.312 -6.832 1 98.75 84 THR A CA 1
ATOM 649 C C . THR A 1 84 ? -2.697 28.641 -7.137 1 98.75 84 THR A C 1
ATOM 651 O O . THR A 1 84 ? -1.533 28.688 -7.539 1 98.75 84 THR A O 1
ATOM 654 N N . ARG A 1 85 ? -3.455 29.766 -6.961 1 98.62 85 ARG A N 1
ATOM 655 C CA . ARG A 1 85 ? -2.844 31.078 -7.102 1 98.62 85 ARG A CA 1
ATOM 656 C C . ARG A 1 85 ? -1.706 31.266 -6.102 1 98.62 85 ARG A C 1
ATOM 658 O O . ARG A 1 85 ? -0.656 31.812 -6.445 1 98.62 85 ARG A O 1
ATOM 665 N N . ARG A 1 86 ? -1.879 30.875 -4.879 1 98.69 86 ARG A N 1
ATOM 666 C CA . ARG A 1 86 ? -0.838 30.969 -3.861 1 98.69 86 ARG A CA 1
ATOM 667 C C . ARG A 1 86 ? 0.373 30.125 -4.238 1 98.69 86 ARG A C 1
ATOM 669 O O . ARG A 1 86 ? 1.516 30.547 -4.047 1 98.69 86 ARG A O 1
ATOM 676 N N . LEU A 1 87 ? 0.117 28.891 -4.738 1 98.69 87 LEU A N 1
ATOM 677 C CA . LEU A 1 87 ? 1.231 28.062 -5.207 1 98.69 87 LEU A CA 1
ATOM 678 C C . LEU A 1 87 ? 2 28.781 -6.312 1 98.69 87 LEU A C 1
ATOM 680 O O . LEU A 1 87 ? 3.232 28.844 -6.285 1 98.69 87 LEU A O 1
ATOM 684 N N . ASP A 1 88 ? 1.292 29.375 -7.215 1 98.62 88 ASP A N 1
ATOM 685 C CA . ASP A 1 88 ? 1.872 30.031 -8.383 1 98.62 88 ASP A CA 1
ATOM 686 C C . ASP A 1 88 ? 2.688 31.25 -7.977 1 98.62 88 ASP A C 1
ATOM 688 O O . ASP A 1 88 ? 3.715 31.547 -8.586 1 98.62 88 ASP A O 1
ATOM 692 N N . THR A 1 89 ? 2.238 31.953 -6.973 1 98.5 89 THR A N 1
ATOM 693 C CA . THR A 1 89 ? 2.803 33.281 -6.742 1 98.5 89 THR A CA 1
ATOM 694 C C . THR A 1 89 ? 3.709 33.281 -5.516 1 98.5 89 THR A C 1
ATOM 696 O O . THR A 1 89 ? 4.598 34.125 -5.391 1 98.5 89 THR A O 1
ATOM 699 N N . GLU A 1 90 ? 3.465 32.312 -4.605 1 98.38 90 GLU A N 1
ATOM 700 C CA . GLU A 1 90 ? 4.184 32.375 -3.336 1 98.38 90 GLU A CA 1
ATOM 701 C C . GLU A 1 90 ? 5.219 31.266 -3.215 1 98.38 90 GLU A C 1
ATOM 703 O O . GLU A 1 90 ? 6.305 31.469 -2.67 1 98.38 90 GLU A O 1
ATOM 708 N N . LEU A 1 91 ? 4.934 30.047 -3.727 1 98.5 91 LEU A N 1
ATOM 709 C CA . LEU A 1 91 ? 5.859 28.938 -3.547 1 98.5 91 LEU A CA 1
ATOM 710 C C . LEU A 1 91 ? 6.676 28.703 -4.812 1 98.5 91 LEU A C 1
ATOM 712 O O . LEU A 1 91 ? 7.91 28.672 -4.766 1 98.5 91 LEU A O 1
ATOM 716 N N . PHE A 1 92 ? 6.078 28.547 -5.957 1 98.38 92 PHE A N 1
ATOM 717 C CA . PHE A 1 92 ? 6.719 28.094 -7.184 1 98.38 92 PHE A CA 1
ATOM 718 C C . PHE A 1 92 ? 7.82 29.062 -7.609 1 98.38 92 PHE A C 1
ATOM 720 O O . PHE A 1 92 ? 8.867 28.641 -8.094 1 98.38 92 PHE A O 1
ATOM 727 N N . PRO A 1 93 ? 7.645 30.438 -7.406 1 98.19 93 PRO A N 1
ATOM 728 C CA . PRO A 1 93 ? 8.734 31.344 -7.777 1 98.19 93 PRO A CA 1
ATOM 729 C C . PRO A 1 93 ? 10.008 31.094 -6.961 1 98.19 93 PRO A C 1
ATOM 731 O O . PRO A 1 93 ? 11.086 31.547 -7.344 1 98.19 93 PRO A O 1
ATOM 734 N N . GLN A 1 94 ? 9.859 30.375 -5.859 1 97.94 94 GLN A N 1
ATOM 735 C CA . GLN A 1 94 ? 10.992 30.156 -4.977 1 97.94 94 GLN A CA 1
ATOM 736 C C . GLN A 1 94 ? 11.648 28.797 -5.258 1 97.94 94 GLN A C 1
ATOM 738 O O . GLN A 1 94 ? 12.602 28.422 -4.582 1 97.94 94 GLN A O 1
ATOM 743 N N . LEU A 1 95 ? 11.195 28.062 -6.195 1 97.56 95 LEU A N 1
ATOM 744 C CA . LEU A 1 95 ? 11.695 26.734 -6.523 1 97.56 95 LEU A CA 1
ATOM 745 C C . LEU A 1 95 ? 12.5 26.766 -7.82 1 97.56 95 LEU A C 1
ATOM 747 O O . LEU A 1 95 ? 12.367 27.688 -8.617 1 97.56 95 LEU A O 1
ATOM 751 N N . ASP A 1 96 ? 13.398 25.766 -8.008 1 94.75 96 ASP A N 1
ATOM 752 C CA . ASP A 1 96 ? 14.172 25.641 -9.242 1 94.75 96 ASP A CA 1
ATOM 753 C C . ASP A 1 96 ? 14.047 24.234 -9.836 1 94.75 96 ASP A C 1
ATOM 755 O O . ASP A 1 96 ? 14.805 23.859 -10.734 1 94.75 96 ASP A O 1
ATOM 759 N N . GLY A 1 97 ? 13.18 23.484 -9.227 1 92.44 97 GLY A N 1
ATOM 760 C CA . GLY A 1 97 ? 12.922 22.141 -9.75 1 92.44 97 GLY A CA 1
ATOM 761 C C . GLY A 1 97 ? 13.781 21.078 -9.109 1 92.44 97 GLY A C 1
ATOM 762 O O . GLY A 1 97 ? 13.539 19.875 -9.305 1 92.44 97 GLY A O 1
ATOM 763 N N . THR A 1 98 ? 14.734 21.438 -8.352 1 91.94 98 THR A N 1
ATOM 764 C CA . THR A 1 98 ? 15.602 20.469 -7.695 1 91.94 98 THR A CA 1
ATOM 765 C C . THR A 1 98 ? 15.109 20.156 -6.285 1 91.94 98 THR A C 1
ATOM 767 O O . THR A 1 98 ? 14.391 20.953 -5.688 1 91.94 98 THR A O 1
ATOM 770 N N . PRO A 1 99 ? 15.453 19.031 -5.73 1 92.25 99 PRO A N 1
ATOM 771 C CA . PRO A 1 99 ? 14.922 18.625 -4.43 1 92.25 99 PRO A CA 1
ATOM 772 C C . PRO A 1 99 ? 15.438 19.484 -3.283 1 92.25 99 PRO A C 1
ATOM 774 O O . PRO A 1 99 ? 14.664 19.906 -2.422 1 92.25 99 PRO A O 1
ATOM 777 N N . MET A 1 100 ? 16.719 19.812 -3.246 1 91.75 100 MET A N 1
ATOM 778 C CA . MET A 1 100 ? 17.344 20.484 -2.109 1 91.75 100 MET A CA 1
ATOM 779 C C . MET A 1 100 ? 17.25 22 -2.252 1 91.75 100 MET A C 1
ATOM 781 O O . MET A 1 100 ? 18.25 22.703 -2.08 1 91.75 100 MET A O 1
ATOM 785 N N . GLN A 1 101 ? 16.078 22.5 -2.643 1 88.75 101 GLN A N 1
ATOM 786 C CA . GLN A 1 101 ? 15.875 23.938 -2.836 1 88.75 101 GLN A CA 1
ATOM 787 C C . GLN A 1 101 ? 14.453 24.328 -2.457 1 88.75 101 GLN A C 1
ATOM 789 O O . GLN A 1 101 ? 13.523 23.531 -2.551 1 88.75 101 GLN A O 1
ATOM 794 N N . GLY A 1 102 ? 14.328 25.578 -1.999 1 92 102 GLY A N 1
ATOM 795 C CA . GLY A 1 102 ? 13.023 26.141 -1.677 1 92 102 GLY A CA 1
ATOM 796 C C . GLY A 1 102 ? 12.773 26.234 -0.185 1 92 102 GLY A C 1
ATOM 797 O O . GLY A 1 102 ? 13.516 25.672 0.616 1 92 102 GLY A O 1
ATOM 798 N N . PRO A 1 103 ? 11.734 27 0.13 1 95.75 103 PRO A N 1
ATOM 799 C CA . PRO A 1 103 ? 11.383 27.094 1.548 1 95.75 103 PRO A CA 1
ATOM 800 C C . PRO A 1 103 ? 11.102 25.719 2.176 1 95.75 103 PRO A C 1
ATOM 802 O O . PRO A 1 103 ? 10.492 24.859 1.539 1 95.75 103 PRO A O 1
ATOM 805 N N . GLY A 1 104 ? 11.594 25.516 3.426 1 94.69 104 GLY A N 1
ATOM 806 C CA . GLY A 1 104 ? 11.422 24.25 4.121 1 94.69 104 GLY A CA 1
ATOM 807 C C . GLY A 1 104 ? 12.547 23.266 3.857 1 94.69 104 GLY A C 1
ATOM 808 O O . GLY A 1 104 ? 12.578 22.172 4.441 1 94.69 104 GLY A O 1
ATOM 809 N N . GLY A 1 105 ? 13.477 23.562 2.953 1 92.56 105 GLY A N 1
ATOM 810 C CA . GLY A 1 105 ? 14.711 22.812 2.789 1 92.56 105 GLY A CA 1
ATOM 811 C C . GLY A 1 105 ? 14.641 21.766 1.686 1 92.56 105 GLY A C 1
ATOM 812 O O . GLY A 1 105 ? 15.602 21.578 0.942 1 92.56 105 GLY A O 1
ATOM 813 N N . TYR A 1 106 ? 13.617 21.016 1.596 1 95 106 TYR A N 1
ATOM 814 C CA . TYR A 1 106 ? 13.438 19.953 0.62 1 95 106 TYR A CA 1
ATOM 815 C C . TYR A 1 106 ? 12.086 20.062 -0.068 1 95 106 TYR A C 1
ATOM 817 O O . TYR A 1 106 ? 11.07 20.312 0.583 1 95 106 TYR A O 1
ATOM 825 N N . THR A 1 107 ? 12.133 19.938 -1.388 1 96.06 107 THR A N 1
ATOM 826 C CA . THR A 1 107 ? 10.891 19.969 -2.152 1 96.06 107 THR A CA 1
ATOM 827 C C . THR A 1 107 ? 10.508 18.562 -2.615 1 96.06 107 THR A C 1
ATOM 829 O O . THR A 1 107 ? 11.273 17.906 -3.324 1 96.06 107 THR A O 1
ATOM 832 N N . ASN A 1 108 ? 9.336 18.141 -2.246 1 94.38 108 ASN A N 1
ATOM 833 C CA . ASN A 1 108 ? 8.836 16.797 -2.543 1 94.38 108 ASN A CA 1
ATOM 834 C C . ASN A 1 108 ? 8.719 16.562 -4.047 1 94.38 108 ASN A C 1
ATOM 836 O O . ASN A 1 108 ? 8.531 17.516 -4.812 1 94.38 108 ASN A O 1
ATOM 840 N N . GLN A 1 109 ? 8.758 15.297 -4.426 1 92.94 109 GLN A N 1
ATOM 841 C CA . GLN A 1 109 ? 8.688 14.883 -5.824 1 92.94 109 GLN A CA 1
ATOM 842 C C . GLN A 1 109 ? 7.41 15.391 -6.484 1 92.94 109 GLN A C 1
ATOM 844 O O . GLN A 1 109 ? 7.441 15.867 -7.625 1 92.94 109 GLN A O 1
ATOM 849 N N . SER A 1 110 ? 6.277 15.258 -5.836 1 95.69 110 SER A N 1
ATOM 850 C CA . SER A 1 110 ? 5.008 15.672 -6.422 1 95.69 110 SER A CA 1
ATOM 851 C C . SER A 1 110 ? 4.977 17.172 -6.68 1 95.69 110 SER A C 1
ATOM 853 O O . SER A 1 110 ? 4.43 17.625 -7.691 1 95.69 110 SER A O 1
ATOM 855 N N . ILE A 1 111 ? 5.594 17.922 -5.777 1 97.5 111 ILE A N 1
ATOM 856 C CA . ILE A 1 111 ? 5.625 19.375 -5.934 1 97.5 111 ILE A CA 1
ATOM 857 C C . ILE A 1 111 ? 6.602 19.766 -7.043 1 97.5 111 ILE A C 1
ATOM 859 O O . ILE A 1 111 ? 6.34 20.672 -7.824 1 97.5 111 ILE A O 1
ATOM 863 N N . ARG A 1 112 ? 7.715 19.094 -7.125 1 96 112 ARG A N 1
ATOM 864 C CA . ARG A 1 112 ? 8.672 19.344 -8.195 1 96 112 ARG A CA 1
ATOM 865 C C . ARG A 1 112 ? 8.055 19.047 -9.562 1 96 112 ARG A C 1
ATOM 867 O O . ARG A 1 112 ? 8.289 19.781 -10.523 1 96 112 ARG A O 1
ATOM 874 N N . GLU A 1 113 ? 7.316 17.953 -9.594 1 95.06 113 GLU A N 1
ATOM 875 C CA . GLU A 1 113 ? 6.652 17.594 -10.844 1 95.06 113 GLU A CA 1
ATOM 876 C C . GLU A 1 113 ? 5.598 18.625 -11.227 1 95.06 113 GLU A C 1
ATOM 878 O O . GLU A 1 113 ? 5.477 19 -12.391 1 95.06 113 GLU A O 1
ATOM 883 N N . ALA A 1 114 ? 4.828 19.031 -10.25 1 97.69 114 ALA A N 1
ATOM 884 C CA . ALA A 1 114 ? 3.844 20.078 -10.508 1 97.69 114 ALA A CA 1
ATOM 885 C C . ALA A 1 114 ? 4.523 21.359 -10.961 1 97.69 114 ALA A C 1
ATOM 887 O O . ALA A 1 114 ? 4.047 22.031 -11.883 1 97.69 114 ALA A O 1
ATOM 888 N N . TRP A 1 115 ? 5.602 21.703 -10.32 1 97.94 115 TRP A N 1
ATOM 889 C CA . TRP A 1 115 ? 6.371 22.891 -10.68 1 97.94 115 TRP A CA 1
ATOM 890 C C . TRP A 1 115 ? 6.863 22.797 -12.125 1 97.94 115 TRP A C 1
ATOM 892 O O . TRP A 1 115 ? 6.723 23.75 -12.898 1 97.94 115 TRP A O 1
ATOM 902 N N . ARG A 1 116 ? 7.469 21.688 -12.484 1 96.94 116 ARG A N 1
ATOM 903 C CA . ARG A 1 116 ? 8.016 21.484 -13.82 1 96.94 116 ARG A CA 1
ATOM 904 C C . ARG A 1 116 ? 6.934 21.656 -14.891 1 96.94 116 ARG A C 1
ATOM 906 O O . ARG A 1 116 ? 7.156 22.312 -15.906 1 96.94 116 ARG A O 1
ATOM 913 N N . LYS A 1 117 ? 5.84 21.109 -14.648 1 97.44 117 LYS A N 1
ATOM 914 C CA . LYS A 1 117 ? 4.742 21.172 -15.609 1 97.44 117 LYS A CA 1
ATOM 915 C C . LYS A 1 117 ? 4.102 22.562 -15.625 1 97.44 117 LYS A C 1
ATOM 917 O O . LYS A 1 117 ? 3.76 23.078 -16.688 1 97.44 117 LYS A O 1
ATOM 922 N N . ARG A 1 118 ? 4.012 23.172 -14.477 1 98 118 ARG A N 1
ATOM 923 C CA . ARG A 1 118 ? 3.309 24.438 -14.336 1 98 118 ARG A CA 1
ATOM 924 C C . ARG A 1 118 ? 4.176 25.609 -14.812 1 98 118 ARG A C 1
ATOM 926 O O . ARG A 1 118 ? 3.693 26.516 -15.5 1 98 118 ARG A O 1
ATOM 933 N N . VAL A 1 119 ? 5.406 25.594 -14.469 1 97.44 119 VAL A N 1
ATOM 934 C CA . VAL A 1 119 ? 6.238 26.797 -14.617 1 97.44 119 VAL A CA 1
ATOM 935 C C . VAL A 1 119 ? 7.027 26.703 -15.922 1 97.44 119 VAL A C 1
ATOM 937 O O . VAL A 1 119 ? 6.77 27.469 -16.859 1 97.44 119 VAL A O 1
ATOM 940 N N . PRO A 1 120 ? 7.918 25.75 -16.094 1 96.75 120 PRO A N 1
ATOM 941 C CA . PRO A 1 120 ? 8.648 25.719 -17.359 1 96.75 120 PRO A CA 1
ATOM 942 C C . PRO A 1 120 ? 7.773 25.281 -18.531 1 96.75 120 PRO A C 1
ATOM 944 O O . PRO A 1 120 ? 7.941 25.766 -19.656 1 96.75 120 PRO A O 1
ATOM 947 N N . GLU A 1 121 ? 6.797 24.359 -18.312 1 96.81 121 GLU A N 1
ATOM 948 C CA . GLU A 1 121 ? 6 23.812 -19.406 1 96.81 121 GLU A CA 1
ATOM 949 C C . GLU A 1 121 ? 4.711 24.609 -19.594 1 96.81 121 GLU A C 1
ATOM 951 O O . GLU A 1 121 ? 4.004 24.422 -20.594 1 96.81 121 GLU A O 1
ATOM 956 N N . HIS A 1 122 ? 4.383 25.438 -18.688 1 97.75 122 HIS A N 1
ATOM 957 C CA . HIS A 1 122 ? 3.258 26.359 -18.766 1 97.75 122 HIS A CA 1
ATOM 958 C C . HIS A 1 122 ? 1.94 25.625 -18.938 1 97.75 122 HIS A C 1
ATOM 960 O O . HIS A 1 122 ? 1.065 26.062 -19.688 1 97.75 122 HIS A O 1
ATOM 966 N N . ARG A 1 123 ? 1.88 24.469 -18.359 1 98.06 123 ARG A N 1
ATOM 967 C CA . ARG A 1 123 ? 0.623 23.719 -18.375 1 98.06 123 ARG A CA 1
ATOM 968 C C . ARG A 1 123 ? -0.385 24.328 -17.406 1 98.06 123 ARG A C 1
ATOM 970 O O . ARG A 1 123 ? -0.005 24.859 -16.359 1 98.06 123 ARG A O 1
ATOM 977 N N . PRO A 1 124 ? -1.655 24.281 -17.812 1 97.94 124 PRO A N 1
ATOM 978 C CA . PRO A 1 124 ? -2.67 24.734 -16.859 1 97.94 124 PRO A CA 1
ATOM 979 C C . PRO A 1 124 ? -2.842 23.781 -15.68 1 97.94 124 PRO A C 1
ATOM 981 O O . PRO A 1 124 ? -2.498 22.594 -15.781 1 97.94 124 PRO A O 1
ATOM 984 N N . TRP A 1 125 ? -3.334 24.328 -14.531 1 97.06 125 TRP A N 1
ATOM 985 C CA . TRP A 1 125 ? -3.715 23.438 -13.438 1 97.06 125 TRP A CA 1
ATOM 986 C C . TRP A 1 125 ? -4.695 22.375 -13.914 1 97.06 125 TRP A C 1
ATOM 988 O O . TRP A 1 125 ? -5.551 22.641 -14.758 1 97.06 125 TRP A O 1
ATOM 998 N N . GLY A 1 126 ? -4.719 21.281 -13.422 1 94.62 126 GLY A N 1
ATOM 999 C CA . GLY A 1 126 ? -5.453 20.125 -13.914 1 94.62 126 GLY A CA 1
ATOM 1000 C C . GLY A 1 126 ? -4.602 19.188 -14.742 1 94.62 126 GLY A C 1
ATOM 1001 O O . GLY A 1 126 ? -4.965 18.016 -14.945 1 94.62 126 GLY A O 1
ATOM 1002 N N . GLU A 1 127 ? -3.492 19.688 -15.195 1 96.81 127 GLU A N 1
ATOM 1003 C CA . GLU A 1 127 ? -2.578 18.875 -15.992 1 96.81 127 GLU A CA 1
ATOM 1004 C C . GLU A 1 127 ? -1.192 18.828 -15.352 1 96.81 127 GLU A C 1
ATOM 1006 O O . GLU A 1 127 ? -0.212 18.484 -16.016 1 96.81 127 GLU A O 1
ATOM 1011 N N . CYS A 1 128 ? -1.099 19.172 -14.102 1 97.31 128 CYS A N 1
ATOM 1012 C CA . CYS A 1 128 ? 0.21 19.359 -13.484 1 97.31 128 CYS A CA 1
ATOM 1013 C C . CYS A 1 128 ? 0.512 18.219 -12.508 1 97.31 128 CYS A C 1
ATOM 1015 O O . CYS A 1 128 ? 1.632 18.109 -12.008 1 97.31 128 CYS A O 1
ATOM 1017 N N . ALA A 1 129 ? -0.432 17.328 -12.281 1 96.69 129 ALA A N 1
ATOM 1018 C CA . ALA A 1 129 ? -0.256 16.25 -11.305 1 96.69 129 ALA A CA 1
ATOM 1019 C C . ALA A 1 129 ? 0.706 15.188 -11.828 1 96.69 129 ALA A C 1
ATOM 1021 O O . ALA A 1 129 ? 0.893 15.055 -13.039 1 96.69 129 ALA A O 1
ATOM 1022 N N . GLY A 1 130 ? 1.372 14.523 -10.953 1 94 130 GLY A N 1
ATOM 1023 C CA . GLY A 1 130 ? 2.27 13.43 -11.297 1 94 130 GLY A CA 1
ATOM 1024 C C . GLY A 1 130 ? 1.911 12.125 -10.609 1 94 130 GLY A C 1
ATOM 1025 O O . GLY A 1 130 ? 0.812 11.984 -10.07 1 94 130 GLY A O 1
ATOM 1026 N N . ASP A 1 131 ? 2.867 11.141 -10.633 1 91.5 131 ASP A N 1
ATOM 1027 C CA . ASP A 1 131 ? 2.572 9.781 -10.203 1 91.5 131 ASP A CA 1
ATOM 1028 C C . ASP A 1 131 ? 3.256 9.461 -8.875 1 91.5 131 ASP A C 1
ATOM 1030 O O . ASP A 1 131 ? 3.373 8.297 -8.492 1 91.5 131 ASP A O 1
ATOM 1034 N N . ALA A 1 132 ? 3.729 10.57 -8.195 1 94 132 ALA A N 1
ATOM 1035 C CA . ALA A 1 132 ? 4.406 10.312 -6.93 1 94 132 ALA A CA 1
ATOM 1036 C C . ALA A 1 132 ? 3.529 9.484 -5.996 1 94 132 ALA A C 1
ATOM 1038 O O . ALA A 1 132 ? 2.322 9.727 -5.895 1 94 132 ALA A O 1
ATOM 1039 N N . ASP A 1 133 ? 4.109 8.492 -5.367 1 95.44 133 ASP A N 1
ATOM 1040 C CA . ASP A 1 133 ? 3.342 7.59 -4.516 1 95.44 133 ASP A CA 1
ATOM 1041 C C . ASP A 1 133 ? 3.479 7.977 -3.043 1 95.44 133 ASP A C 1
ATOM 1043 O O . ASP A 1 133 ? 3.299 7.141 -2.156 1 95.44 133 ASP A O 1
ATOM 1047 N N . THR A 1 134 ? 3.846 9.211 -2.748 1 97.25 134 THR A N 1
ATOM 1048 C CA . THR A 1 134 ? 4.078 9.703 -1.395 1 97.25 134 THR A CA 1
ATOM 1049 C C . THR A 1 134 ? 2.779 10.203 -0.77 1 97.25 134 THR A C 1
ATOM 1051 O O . THR A 1 134 ? 1.717 10.133 -1.391 1 97.25 134 THR A O 1
ATOM 1054 N N . THR A 1 135 ? 2.875 10.727 0.446 1 98.38 135 THR A N 1
ATOM 1055 C CA . THR A 1 135 ? 1.708 11.172 1.201 1 98.38 135 THR A CA 1
ATOM 1056 C C . THR A 1 135 ? 1.508 12.68 1.059 1 98.38 135 THR A C 1
ATOM 1058 O O . THR A 1 135 ? 0.743 13.281 1.813 1 98.38 135 THR A O 1
ATOM 1061 N N . GLU A 1 136 ? 2.17 13.312 0.142 1 97.69 136 GLU A N 1
ATOM 1062 C CA . GLU A 1 136 ? 2.184 14.773 0.034 1 97.69 136 GLU A CA 1
ATOM 1063 C C . GLU A 1 136 ? 0.765 15.336 -0.004 1 97.69 136 GLU A C 1
ATOM 1065 O O . GLU A 1 136 ? 0.422 16.219 0.78 1 97.69 136 GLU A O 1
ATOM 1070 N N . GLY A 1 137 ? -0.07 14.836 -0.852 1 98.12 137 GLY A N 1
ATOM 1071 C CA . GLY A 1 137 ? -1.44 15.312 -0.964 1 98.12 137 GLY A CA 1
ATOM 1072 C C . GLY A 1 137 ? -2.26 15.07 0.29 1 98.12 137 GLY A C 1
ATOM 1073 O O . GLY A 1 137 ? -3.033 15.938 0.708 1 98.12 137 GLY A O 1
ATOM 1074 N N . ALA A 1 138 ? -2.133 13.891 0.9 1 98.81 138 ALA A N 1
ATOM 1075 C CA . ALA A 1 138 ? -2.854 13.555 2.125 1 98.81 138 ALA A CA 1
ATOM 1076 C C . ALA A 1 138 ? -2.504 14.523 3.252 1 98.81 138 ALA A C 1
ATOM 1078 O O . ALA A 1 138 ? -3.365 14.875 4.062 1 98.81 138 ALA A O 1
ATOM 1079 N N . GLU A 1 139 ? -1.273 14.945 3.301 1 98.88 139 GLU A N 1
ATOM 1080 C CA . GLU A 1 139 ? -0.751 15.766 4.387 1 98.88 139 GLU A CA 1
ATOM 1081 C C . GLU A 1 139 ? -1.321 17.188 4.336 1 98.88 139 GLU A C 1
ATOM 1083 O O . GLU A 1 139 ? -1.818 17.703 5.34 1 98.88 139 GLU A O 1
ATOM 1088 N N . ARG A 1 140 ? -1.25 17.781 3.16 1 98.31 140 ARG A N 1
ATOM 1089 C CA . ARG A 1 140 ? -1.757 19.156 3.113 1 98.31 140 ARG A CA 1
ATOM 1090 C C . ARG A 1 140 ? -3.279 19.172 3.199 1 98.31 140 ARG A C 1
ATOM 1092 O O . ARG A 1 140 ? -3.861 20.125 3.742 1 98.31 140 ARG A O 1
ATOM 1099 N N . ALA A 1 141 ? -3.975 18.125 2.822 1 98.81 141 ALA A N 1
ATOM 1100 C CA . ALA A 1 141 ? -5.434 18.078 2.797 1 98.81 141 ALA A CA 1
ATOM 1101 C C . ALA A 1 141 ? -6 17.906 4.203 1 98.81 141 ALA A C 1
ATOM 1103 O O . ALA A 1 141 ? -7.211 18.016 4.41 1 98.81 141 ALA A O 1
ATOM 1104 N N . VAL A 1 142 ? -5.164 17.734 5.18 1 98.94 142 VAL A N 1
ATOM 1105 C CA . VAL A 1 142 ? -5.555 17.656 6.582 1 98.94 142 VAL A CA 1
ATOM 1106 C C . VAL A 1 142 ? -6.438 18.844 6.945 1 98.94 142 VAL A C 1
ATOM 1108 O O . VAL A 1 142 ? -7.43 18.703 7.66 1 98.94 142 VAL A O 1
ATOM 1111 N N . ALA A 1 143 ? -6.109 20.016 6.445 1 98.88 143 ALA A N 1
ATOM 1112 C CA . ALA A 1 143 ? -6.844 21.234 6.77 1 98.88 143 ALA A CA 1
ATOM 1113 C C . ALA A 1 143 ? -8.266 21.188 6.211 1 98.88 143 ALA A C 1
ATOM 1115 O O . ALA A 1 143 ? -9.211 21.641 6.859 1 98.88 143 ALA A O 1
ATOM 1116 N N . ILE A 1 144 ? -8.43 20.672 5.023 1 98.88 144 ILE A N 1
ATOM 1117 C CA . ILE A 1 144 ? -9.742 20.547 4.402 1 98.88 144 ILE A CA 1
ATOM 1118 C C . ILE A 1 144 ? -10.586 19.531 5.172 1 98.88 144 ILE A C 1
ATOM 1120 O O . ILE A 1 144 ? -11.766 19.781 5.453 1 98.88 144 ILE A O 1
ATOM 1124 N N . ALA A 1 145 ? -9.953 18.391 5.473 1 98.75 145 ALA A N 1
ATOM 1125 C CA . ALA A 1 145 ? -10.656 17.344 6.207 1 98.75 145 ALA A CA 1
ATOM 1126 C C . ALA A 1 145 ? -11.156 17.859 7.555 1 98.75 145 ALA A C 1
ATOM 1128 O O . ALA A 1 145 ? -12.273 17.562 7.973 1 98.75 145 ALA A O 1
ATOM 1129 N N . ALA A 1 146 ? -10.305 18.609 8.227 1 98.56 146 ALA A N 1
ATOM 1130 C CA . ALA A 1 146 ? -10.672 19.172 9.523 1 98.56 146 ALA A CA 1
ATOM 1131 C C . ALA A 1 146 ? -11.82 20.172 9.383 1 98.56 146 ALA A C 1
ATOM 1133 O O . ALA A 1 146 ? -12.758 20.172 10.172 1 98.56 146 ALA A O 1
ATOM 1134 N N . LEU A 1 147 ? -11.75 21 8.383 1 98.19 147 LEU A N 1
ATOM 1135 C CA . LEU A 1 147 ? -12.75 22.031 8.164 1 98.19 147 LEU A CA 1
ATOM 1136 C C . LEU A 1 147 ? -14.109 21.422 7.871 1 98.19 147 LEU A C 1
ATOM 1138 O O . LEU A 1 147 ? -15.133 21.875 8.398 1 98.19 147 LEU A O 1
ATOM 1142 N N . TYR A 1 148 ? -14.148 20.391 7.035 1 97.56 148 TYR A N 1
ATOM 1143 C CA . TYR A 1 148 ? -15.398 19.828 6.543 1 97.56 148 TYR A CA 1
ATOM 1144 C C . TYR A 1 148 ? -15.695 18.5 7.215 1 97.56 148 TYR A C 1
ATOM 1146 O O . TYR A 1 148 ? -16.359 17.625 6.633 1 97.56 148 TYR A O 1
ATOM 1154 N N . ALA A 1 149 ? -15.227 18.281 8.422 1 97.19 149 ALA A N 1
ATOM 1155 C CA . ALA A 1 149 ? -15.297 17 9.117 1 97.19 149 ALA A CA 1
ATOM 1156 C C . ALA A 1 149 ? -16.734 16.531 9.266 1 97.19 149 ALA A C 1
ATOM 1158 O O . ALA A 1 149 ? -17.016 15.328 9.242 1 97.19 149 ALA A O 1
ATOM 1159 N N . LEU A 1 150 ? -17.672 17.391 9.312 1 95.19 150 LEU A N 1
ATOM 1160 C CA . LEU A 1 150 ? -19.062 17.047 9.562 1 95.19 150 LEU A CA 1
ATOM 1161 C C . LEU A 1 150 ? -19.844 16.953 8.258 1 95.19 150 LEU A C 1
ATOM 1163 O O . LEU A 1 150 ? -21.062 16.719 8.266 1 95.19 150 LEU A O 1
ATOM 1167 N N . GLN A 1 151 ? -19.25 17.156 7.152 1 95.25 151 GLN A N 1
ATOM 1168 C CA . GLN A 1 151 ? -19.828 17.062 5.82 1 95.25 151 GLN A CA 1
ATOM 1169 C C . GLN A 1 151 ? -19.031 16.094 4.941 1 95.25 151 GLN A C 1
ATOM 1171 O O . GLN A 1 151 ? -18.344 16.531 4.02 1 95.25 151 GLN A O 1
ATOM 1176 N N . PRO A 1 152 ? -19.219 14.844 5.172 1 94.19 152 PRO A N 1
ATOM 1177 C CA . PRO A 1 152 ? -18.344 13.844 4.566 1 94.19 152 PRO A CA 1
ATOM 1178 C C . PRO A 1 152 ? -18.297 13.945 3.043 1 94.19 152 PRO A C 1
ATOM 1180 O O . PRO A 1 152 ? -17.219 13.789 2.445 1 94.19 152 PRO A O 1
ATOM 1183 N N . LYS A 1 153 ? -19.422 14.117 2.365 1 93.5 153 LYS A N 1
ATOM 1184 C CA . LYS A 1 153 ? -19.438 14.219 0.908 1 93.5 153 LYS A CA 1
ATOM 1185 C C . LYS A 1 153 ? -18.625 15.422 0.432 1 93.5 153 LYS A C 1
ATOM 1187 O O . LYS A 1 153 ? -17.781 15.297 -0.458 1 93.5 153 LYS A O 1
ATOM 1192 N N . LYS A 1 154 ? -18.906 16.594 1.042 1 95.44 154 LYS A N 1
ATOM 1193 C CA . LYS A 1 154 ? -18.172 17.812 0.707 1 95.44 154 LYS A CA 1
ATOM 1194 C C . LYS A 1 154 ? -16.688 17.656 1.021 1 95.44 154 LYS A C 1
ATOM 1196 O O . LYS A 1 154 ? -15.836 18.094 0.246 1 95.44 154 LYS A O 1
ATOM 1201 N N . MET A 1 155 ? -16.438 17.062 2.141 1 97.19 155 MET A N 1
ATOM 1202 C CA . MET A 1 155 ? -15.062 16.812 2.562 1 97.19 155 MET A CA 1
ATOM 1203 C C . MET A 1 155 ? -14.312 15.984 1.52 1 97.19 155 MET A C 1
ATOM 1205 O O . MET A 1 155 ? -13.242 16.375 1.063 1 97.19 155 MET A O 1
ATOM 1209 N N . ALA A 1 156 ? -14.867 14.883 1.101 1 96.06 156 ALA A N 1
ATOM 1210 C CA . ALA A 1 156 ? -14.219 13.969 0.164 1 96.06 156 ALA A CA 1
ATOM 1211 C C . ALA A 1 156 ? -14.008 14.633 -1.192 1 96.06 156 ALA A C 1
ATOM 1213 O O . ALA A 1 156 ? -12.953 14.469 -1.814 1 96.06 156 ALA A O 1
ATOM 1214 N N . GLU A 1 157 ? -14.977 15.352 -1.642 1 95 157 GLU A N 1
ATOM 1215 C CA . GLU A 1 157 ? -14.883 16.047 -2.922 1 95 157 GLU A CA 1
ATOM 1216 C C . GLU A 1 157 ? -13.781 17.109 -2.895 1 95 157 GLU A C 1
ATOM 1218 O O . GLU A 1 157 ? -12.984 17.203 -3.828 1 95 157 GLU A O 1
ATOM 1223 N N . ALA A 1 158 ? -13.75 17.906 -1.822 1 97.62 158 ALA A N 1
ATOM 1224 C CA . ALA A 1 158 ? -12.758 18.969 -1.7 1 97.62 158 ALA A CA 1
ATOM 1225 C C . ALA A 1 158 ? -11.352 18.391 -1.547 1 97.62 158 ALA A C 1
ATOM 1227 O O . ALA A 1 158 ? -10.406 18.891 -2.158 1 97.62 158 ALA A O 1
ATOM 1228 N N . VAL A 1 159 ? -11.219 17.375 -0.727 1 98.19 159 VAL A N 1
ATOM 1229 C CA . VAL A 1 159 ? -9.93 16.703 -0.52 1 98.19 159 VAL A CA 1
ATOM 1230 C C . VAL A 1 159 ? -9.43 16.141 -1.842 1 98.19 159 VAL A C 1
ATOM 1232 O O . VAL A 1 159 ? -8.266 16.328 -2.205 1 98.19 159 VAL A O 1
ATOM 1235 N N . CYS A 1 160 ? -10.297 15.43 -2.539 1 96.25 160 CYS A N 1
ATOM 1236 C CA . CYS A 1 160 ? -9.922 14.844 -3.82 1 96.25 160 CYS A CA 1
ATOM 1237 C C . CYS A 1 160 ? -9.477 15.922 -4.805 1 96.25 160 CYS A C 1
ATOM 1239 O O . CYS A 1 160 ? -8.438 15.789 -5.449 1 96.25 160 CYS A O 1
ATOM 1241 N N . SER A 1 161 ? -10.273 16.984 -4.902 1 96.75 161 SER A N 1
ATOM 1242 C CA . SER A 1 161 ? -9.961 18.094 -5.801 1 96.75 161 SER A CA 1
ATOM 1243 C C . SER A 1 161 ? -8.594 18.688 -5.484 1 96.75 161 SER A C 1
ATOM 1245 O O . SER A 1 161 ? -7.867 19.094 -6.391 1 96.75 161 SER A O 1
ATOM 1247 N N . ASN A 1 162 ? -8.273 18.766 -4.234 1 98.5 162 ASN A N 1
ATOM 1248 C CA . ASN A 1 162 ? -6.996 19.328 -3.818 1 98.5 162 ASN A CA 1
ATOM 1249 C C . ASN A 1 162 ? -5.84 18.375 -4.137 1 98.5 162 ASN A C 1
ATOM 1251 O O . ASN A 1 162 ? -4.797 18.812 -4.633 1 98.5 162 ASN A O 1
ATOM 1255 N N . ILE A 1 163 ? -5.996 17.094 -3.867 1 98.06 163 ILE A N 1
ATOM 1256 C CA . ILE A 1 163 ? -4.941 16.094 -4.02 1 98.06 163 ILE A CA 1
ATOM 1257 C C . ILE A 1 163 ? -4.547 15.984 -5.492 1 98.06 163 ILE A C 1
ATOM 1259 O O . ILE A 1 163 ? -3.361 15.922 -5.82 1 98.06 163 ILE A O 1
ATOM 1263 N N . ILE A 1 164 ? -5.516 16.016 -6.395 1 97.06 164 ILE A N 1
ATOM 1264 C CA . ILE A 1 164 ? -5.27 15.719 -7.805 1 97.06 164 ILE A CA 1
ATOM 1265 C C . ILE A 1 164 ? -4.543 16.891 -8.453 1 97.06 164 ILE A C 1
ATOM 1267 O O . ILE A 1 164 ? -4.137 16.812 -9.617 1 97.06 164 ILE A O 1
ATOM 1271 N N . LEU A 1 165 ? -4.344 18 -7.703 1 98.19 165 LEU A N 1
ATOM 1272 C CA . LEU A 1 165 ? -3.527 19.109 -8.203 1 98.19 165 LEU A CA 1
ATOM 1273 C C . LEU A 1 165 ? -2.084 18.656 -8.414 1 98.19 165 LEU A C 1
ATOM 1275 O O . LEU A 1 165 ? -1.4 19.172 -9.305 1 98.19 165 LEU A O 1
ATOM 1279 N N . THR A 1 166 ? -1.639 17.656 -7.59 1 98.06 166 THR A N 1
ATOM 1280 C CA . THR A 1 166 ? -0.219 17.328 -7.629 1 98.06 166 THR A CA 1
ATOM 1281 C C . THR A 1 166 ? -0.018 15.828 -7.801 1 98.06 166 THR A C 1
ATOM 1283 O O . THR A 1 166 ? 1.075 15.375 -8.148 1 98.06 166 THR A O 1
ATOM 1286 N N . GLN A 1 167 ? -0.961 15 -7.52 1 96.75 167 GLN A N 1
ATOM 1287 C CA . GLN A 1 167 ? -0.902 13.547 -7.645 1 96.75 167 GLN A CA 1
ATOM 1288 C C . GLN A 1 167 ? -2.172 13 -8.281 1 96.75 167 GLN A C 1
ATOM 1290 O O . GLN A 1 167 ? -3.279 13.273 -7.816 1 96.75 167 GLN A O 1
ATOM 1295 N N . HIS A 1 168 ? -1.997 12.133 -9.273 1 93.88 168 HIS A N 1
ATOM 1296 C CA . HIS A 1 168 ? -3.219 11.719 -9.961 1 93.88 168 HIS A CA 1
ATOM 1297 C C . HIS A 1 168 ? -3.324 10.203 -10.031 1 93.88 168 HIS A C 1
ATOM 1299 O O . HIS A 1 168 ? -4.258 9.672 -10.633 1 93.88 168 HIS A O 1
ATOM 1305 N N . ASP A 1 169 ? -2.344 9.43 -9.531 1 93.44 169 ASP A N 1
ATOM 1306 C CA . ASP A 1 169 ? -2.477 7.977 -9.445 1 93.44 169 ASP A CA 1
ATOM 1307 C C . ASP A 1 169 ? -3.723 7.586 -8.656 1 93.44 169 ASP A C 1
ATOM 1309 O O . ASP A 1 169 ? -3.875 7.969 -7.496 1 93.44 169 ASP A O 1
ATOM 1313 N N . PRO A 1 170 ? -4.57 6.766 -9.242 1 93 170 PRO A N 1
ATOM 1314 C CA . PRO A 1 170 ? -5.855 6.488 -8.594 1 93 170 PRO A CA 1
ATOM 1315 C C . PRO A 1 170 ? -5.695 5.848 -7.219 1 93 170 PRO A C 1
ATOM 1317 O O . PRO A 1 170 ? -6.402 6.219 -6.277 1 93 170 PRO A O 1
ATOM 1320 N N . ALA A 1 171 ? -4.824 4.934 -7.074 1 94.38 171 ALA A N 1
ATOM 1321 C CA . ALA A 1 171 ? -4.637 4.27 -5.785 1 94.38 171 ALA A CA 1
ATOM 1322 C C . ALA A 1 171 ? -4.105 5.246 -4.738 1 94.38 171 ALA A C 1
ATOM 1324 O O . ALA A 1 171 ? -4.508 5.195 -3.574 1 94.38 171 ALA A O 1
ATOM 1325 N N . ILE A 1 172 ? -3.229 6.168 -5.152 1 96.44 172 ILE A N 1
ATOM 1326 C CA . ILE A 1 172 ? -2.645 7.148 -4.246 1 96.44 172 ILE A CA 1
ATOM 1327 C C . ILE A 1 172 ? -3.715 8.148 -3.807 1 96.44 172 ILE A C 1
ATOM 1329 O O . ILE A 1 172 ? -3.811 8.484 -2.623 1 96.44 172 ILE A O 1
ATOM 1333 N N . VAL A 1 173 ? -4.492 8.555 -4.762 1 96.62 173 VAL A N 1
ATOM 1334 C CA . VAL A 1 173 ? -5.574 9.492 -4.461 1 96.62 173 VAL A CA 1
ATOM 1335 C C . VAL A 1 173 ? -6.578 8.836 -3.52 1 96.62 173 VAL A C 1
ATOM 1337 O O . VAL A 1 173 ? -7.008 9.445 -2.537 1 96.62 173 VAL A O 1
ATOM 1340 N N . ALA A 1 174 ? -6.902 7.574 -3.783 1 96.19 174 ALA A N 1
ATOM 1341 C CA . ALA A 1 174 ? -7.859 6.855 -2.945 1 96.19 174 ALA A CA 1
ATOM 1342 C C . ALA A 1 174 ? -7.355 6.738 -1.511 1 96.19 174 ALA A C 1
ATOM 1344 O O . ALA A 1 174 ? -8.102 6.969 -0.56 1 96.19 174 ALA A O 1
ATOM 1345 N N . MET A 1 175 ? -6.121 6.379 -1.312 1 98 175 MET A N 1
ATOM 1346 C CA . MET A 1 175 ? -5.547 6.238 0.023 1 98 175 MET A CA 1
ATOM 1347 C C . MET A 1 175 ? -5.477 7.59 0.728 1 98 175 MET A C 1
ATOM 1349 O O . MET A 1 175 ? -5.691 7.676 1.938 1 98 175 MET A O 1
ATOM 1353 N N . SER A 1 176 ? -5.164 8.641 -0.048 1 98.44 176 SER A N 1
ATOM 1354 C CA . SER A 1 176 ? -5.086 9.984 0.516 1 98.44 176 SER A CA 1
ATOM 1355 C C . SER A 1 176 ? -6.453 10.461 0.996 1 98.44 176 SER A C 1
ATOM 1357 O O . SER A 1 176 ? -6.566 11.031 2.08 1 98.44 176 SER A O 1
ATOM 1359 N N . VAL A 1 177 ? -7.449 10.211 0.171 1 97.81 177 VAL A N 1
ATOM 1360 C CA . VAL A 1 177 ? -8.812 10.57 0.551 1 97.81 177 VAL A CA 1
ATOM 1361 C C . VAL A 1 177 ? -9.25 9.742 1.753 1 97.81 177 VAL A C 1
ATOM 1363 O O . VAL A 1 177 ? -9.891 10.258 2.674 1 97.81 177 VAL A O 1
ATOM 1366 N N . ALA A 1 178 ? -8.906 8.477 1.768 1 98 178 ALA A N 1
ATOM 1367 C CA . ALA A 1 178 ? -9.25 7.598 2.883 1 98 178 ALA A CA 1
ATOM 1368 C C . ALA A 1 178 ? -8.648 8.117 4.191 1 98 178 ALA A C 1
ATOM 1370 O O . ALA A 1 178 ? -9.32 8.125 5.223 1 98 178 ALA A O 1
ATOM 1371 N N . PHE A 1 179 ? -7.406 8.516 4.18 1 98.88 179 PHE A N 1
ATOM 1372 C CA . PHE A 1 179 ? -6.77 9.062 5.371 1 98.88 179 PHE A CA 1
ATOM 1373 C C . PHE A 1 179 ? -7.562 10.242 5.91 1 98.88 179 PHE A C 1
ATOM 1375 O O . PHE A 1 179 ? -7.812 10.336 7.113 1 98.88 179 PHE A O 1
ATOM 1382 N N . ASN A 1 180 ? -7.891 11.133 5.02 1 98.88 180 ASN A N 1
ATOM 1383 C CA . ASN A 1 180 ? -8.578 12.352 5.441 1 98.88 180 ASN A CA 1
ATOM 1384 C C . ASN A 1 180 ? -10.016 12.07 5.867 1 98.88 180 ASN A C 1
ATOM 1386 O O . ASN A 1 180 ? -10.555 12.766 6.727 1 98.88 180 ASN A O 1
ATOM 1390 N N . ALA A 1 181 ? -10.617 11.023 5.309 1 98.38 181 ALA A N 1
ATOM 1391 C CA . ALA A 1 181 ? -11.914 10.57 5.809 1 98.38 181 ALA A CA 1
ATOM 1392 C C . ALA A 1 181 ? -11.797 10.055 7.238 1 98.38 181 ALA A C 1
ATOM 1394 O O . ALA A 1 181 ? -12.672 10.32 8.07 1 98.38 181 ALA A O 1
ATOM 1395 N N . VAL A 1 182 ? -10.766 9.281 7.531 1 98.81 182 VAL A N 1
ATOM 1396 C CA . VAL A 1 182 ? -10.516 8.812 8.891 1 98.81 182 VAL A CA 1
ATOM 1397 C C . VAL A 1 182 ? -10.336 10.016 9.82 1 98.81 182 VAL A C 1
ATOM 1399 O O . VAL A 1 182 ? -10.945 10.078 10.891 1 98.81 182 VAL A O 1
ATOM 1402 N N . LEU A 1 183 ? -9.539 10.961 9.383 1 98.94 183 LEU A N 1
ATOM 1403 C CA . LEU A 1 183 ? -9.281 12.156 10.188 1 98.94 183 LEU A CA 1
ATOM 1404 C C . LEU A 1 183 ? -10.578 12.898 10.477 1 98.94 183 LEU A C 1
ATOM 1406 O O . LEU A 1 183 ? -10.797 13.359 11.602 1 98.94 183 LEU A O 1
ATOM 1410 N N . ALA A 1 184 ? -11.383 13.031 9.453 1 98.56 184 ALA A N 1
ATOM 1411 C CA . ALA A 1 184 ? -12.656 13.727 9.617 1 98.56 184 ALA A CA 1
ATOM 1412 C C . ALA A 1 184 ? -13.523 13.047 10.672 1 98.56 184 ALA A C 1
ATOM 1414 O O . ALA A 1 184 ? -14.195 13.719 11.461 1 98.56 184 ALA A O 1
ATOM 1415 N N . GLN A 1 185 ? -13.547 11.719 10.719 1 98.31 185 GLN A N 1
ATOM 1416 C CA . GLN A 1 185 ? -14.273 11 11.758 1 98.31 185 GLN A CA 1
ATOM 1417 C C . GLN A 1 185 ? -13.734 11.344 13.148 1 98.31 185 GLN A C 1
ATOM 1419 O O . GLN A 1 185 ? -14.508 11.562 14.086 1 98.31 185 GLN A O 1
ATOM 1424 N N . LEU A 1 186 ? -12.406 11.375 13.234 1 98.75 186 LEU A N 1
ATOM 1425 C CA . LEU A 1 186 ? -11.789 11.656 14.531 1 98.75 186 LEU A CA 1
ATOM 1426 C C . LEU A 1 186 ? -12.109 13.078 14.977 1 98.75 186 LEU A C 1
ATOM 1428 O O . LEU A 1 186 ? -12.383 13.312 16.156 1 98.75 186 LEU A O 1
ATOM 1432 N N . VAL A 1 187 ? -12.07 14.023 14.062 1 98.38 187 VAL A N 1
ATOM 1433 C CA . VAL A 1 187 ? -12.414 15.406 14.359 1 98.38 187 VAL A CA 1
ATOM 1434 C C . VAL A 1 187 ? -13.875 15.5 14.812 1 98.38 187 VAL A C 1
ATOM 1436 O O . VAL A 1 187 ? -14.211 16.312 15.672 1 98.38 187 VAL A O 1
ATOM 1439 N N . SER A 1 188 ? -14.727 14.617 14.305 1 96.12 188 SER A N 1
ATOM 1440 C CA . SER A 1 188 ? -16.141 14.609 14.633 1 96.12 188 SER A CA 1
ATOM 1441 C C . SER A 1 188 ? -16.406 13.93 15.977 1 96.12 188 SER A C 1
ATOM 1443 O O . SER A 1 188 ? -17.547 13.852 16.438 1 96.12 188 SER A O 1
ATOM 1445 N N . GLY A 1 189 ? -15.344 13.32 16.531 1 96.38 189 GLY A N 1
ATOM 1446 C CA . GLY A 1 189 ? -15.484 12.82 17.891 1 96.38 189 GLY A CA 1
ATOM 1447 C C . GLY A 1 189 ? -15.32 11.312 18 1 96.38 189 GLY A C 1
ATOM 1448 O O . GLY A 1 189 ? -15.305 10.758 19.094 1 96.38 189 GLY A O 1
ATOM 1449 N N . VAL A 1 190 ? -15.164 10.641 16.891 1 95.94 190 VAL A N 1
ATOM 1450 C CA . VAL A 1 190 ? -14.953 9.195 16.875 1 95.94 190 VAL A CA 1
ATOM 1451 C C . VAL A 1 190 ? -13.516 8.883 17.281 1 95.94 190 VAL A C 1
ATOM 1453 O O . VAL A 1 190 ? -12.586 9.586 16.875 1 95.94 190 VAL A O 1
ATOM 1456 N N . SER A 1 191 ? -13.312 7.887 18.109 1 97.06 191 SER A N 1
ATOM 1457 C CA . SER A 1 191 ? -11.969 7.434 18.453 1 97.06 191 SER A CA 1
ATOM 1458 C C . SER A 1 191 ? -11.445 6.426 17.438 1 97.06 191 SER A C 1
ATOM 1460 O O . SER A 1 191 ? -12.227 5.684 16.828 1 97.06 191 SER A O 1
ATOM 1462 N N . LEU A 1 192 ? -10.172 6.441 17.25 1 98.62 192 LEU A N 1
ATOM 1463 C CA . LEU A 1 192 ? -9.578 5.48 16.328 1 98.62 192 LEU A CA 1
ATOM 1464 C C . LEU A 1 192 ? -9.5 4.094 16.969 1 98.62 192 LEU A C 1
ATOM 1466 O O . LEU A 1 192 ? -8.523 3.777 17.656 1 98.62 192 LEU A O 1
ATOM 1470 N N . THR A 1 193 ? -10.484 3.299 16.734 1 98.19 193 THR A N 1
ATOM 1471 C CA . THR A 1 193 ? -10.609 1.913 17.172 1 98.19 193 THR A CA 1
ATOM 1472 C C . THR A 1 193 ? -10.867 0.99 15.984 1 98.19 193 THR A C 1
ATOM 1474 O O . THR A 1 193 ? -11.078 1.456 14.867 1 98.19 193 THR A O 1
ATOM 1477 N N . PRO A 1 194 ? -10.812 -0.284 16.234 1 96.94 194 PRO A N 1
ATOM 1478 C CA . PRO A 1 194 ? -11.047 -1.22 15.133 1 96.94 194 PRO A CA 1
ATOM 1479 C C . PRO A 1 194 ? -12.406 -1.021 14.469 1 96.94 194 PRO A C 1
ATOM 1481 O O . PRO A 1 194 ? -12.625 -1.472 13.344 1 96.94 194 PRO A O 1
ATOM 1484 N N . GLN A 1 195 ? -13.344 -0.292 15.055 1 96.94 195 GLN A N 1
ATOM 1485 C CA . GLN A 1 195 ? -14.695 -0.103 14.547 1 96.94 195 GLN A CA 1
ATOM 1486 C C . GLN A 1 195 ? -14.742 1.004 13.492 1 96.94 195 GLN A C 1
ATOM 1488 O O . GLN A 1 195 ? -15.758 1.181 12.812 1 96.94 195 GLN A O 1
ATOM 1493 N N . ILE A 1 196 ? -13.641 1.718 13.344 1 97.88 196 ILE A N 1
ATOM 1494 C CA . ILE A 1 196 ? -13.617 2.867 12.445 1 97.88 196 ILE A CA 1
ATOM 1495 C C . ILE A 1 196 ? -13.945 2.416 11.023 1 97.88 196 ILE A C 1
ATOM 1497 O O . ILE A 1 196 ? -14.555 3.162 10.258 1 97.88 196 ILE A O 1
ATOM 1501 N N . GLY A 1 197 ? -13.469 1.166 10.656 1 95.31 197 GLY A N 1
ATOM 1502 C CA . GLY A 1 197 ? -13.758 0.626 9.336 1 95.31 197 GLY A CA 1
ATOM 1503 C C . GLY A 1 197 ? -15.242 0.522 9.055 1 95.31 197 GLY A C 1
ATOM 1504 O O . GLY A 1 197 ? -15.703 0.888 7.965 1 95.31 197 GLY A O 1
ATOM 1505 N N . ALA A 1 198 ? -15.969 0.038 10.016 1 95.19 198 ALA A N 1
ATOM 1506 C CA . ALA A 1 198 ? -17.422 -0.1 9.867 1 95.19 198 ALA A CA 1
ATOM 1507 C C . ALA A 1 198 ? -18.094 1.264 9.711 1 95.19 198 ALA A C 1
ATOM 1509 O O . ALA A 1 198 ? -19.031 1.414 8.938 1 95.19 198 ALA A O 1
ATOM 1510 N N . THR A 1 199 ? -17.609 2.229 10.469 1 96.06 199 THR A N 1
ATOM 1511 C CA . THR A 1 199 ? -18.141 3.582 10.398 1 96.06 199 THR A CA 1
ATOM 1512 C C . THR A 1 199 ? -17.938 4.164 9 1 96.06 199 THR A C 1
ATOM 1514 O O . THR A 1 199 ? -18.859 4.734 8.422 1 96.06 199 THR A O 1
ATOM 1517 N N . LEU A 1 200 ? -16.797 4.004 8.477 1 96.25 200 LEU A N 1
ATOM 1518 C CA . LEU A 1 200 ? -16.469 4.543 7.16 1 96.25 200 LEU A CA 1
ATOM 1519 C C . LEU A 1 200 ? -17.234 3.811 6.062 1 96.25 200 LEU A C 1
ATOM 1521 O O . LEU A 1 200 ? -17.719 4.434 5.117 1 96.25 200 LEU A O 1
ATOM 1525 N N . MET A 1 201 ? -17.359 2.514 6.191 1 94 201 MET A N 1
ATOM 1526 C CA . MET A 1 201 ? -18.094 1.73 5.195 1 94 201 MET A CA 1
ATOM 1527 C C . MET A 1 201 ? -19.578 2.086 5.195 1 94 201 MET A C 1
ATOM 1529 O O . MET A 1 201 ? -20.219 2.057 4.148 1 94 201 MET A O 1
ATOM 1533 N N . ALA A 1 202 ? -20.141 2.428 6.359 1 94.56 202 ALA A N 1
ATOM 1534 C CA . ALA A 1 202 ? -21.516 2.908 6.43 1 94.56 202 ALA A CA 1
ATOM 1535 C C . ALA A 1 202 ? -21.688 4.195 5.625 1 94.56 202 ALA A C 1
ATOM 1537 O O . ALA A 1 202 ? -22.734 4.41 5.004 1 94.56 202 ALA A O 1
ATOM 1538 N N . GLN A 1 203 ? -20.656 5.055 5.656 1 93.62 203 GLN A N 1
ATOM 1539 C CA . GLN A 1 203 ? -20.703 6.297 4.895 1 93.62 203 GLN A CA 1
ATOM 1540 C C . GLN A 1 203 ? -20.594 6.027 3.396 1 93.62 203 GLN A C 1
ATOM 1542 O O . GLN A 1 203 ? -21.156 6.766 2.586 1 93.62 203 GLN A O 1
ATOM 1547 N N . VAL A 1 204 ? -19.906 4.973 3.027 1 92.12 204 VAL A N 1
ATOM 1548 C CA . VAL A 1 204 ? -19.859 4.566 1.625 1 92.12 204 VAL A CA 1
ATOM 1549 C C . VAL A 1 204 ? -21.234 4.082 1.175 1 92.12 204 VAL A C 1
ATOM 1551 O O . VAL A 1 204 ? -21.719 4.484 0.118 1 92.12 204 VAL A O 1
ATOM 1554 N N . ARG A 1 205 ? -21.875 3.236 1.963 1 90.69 205 ARG A N 1
ATOM 1555 C CA . ARG A 1 205 ? -23.172 2.66 1.639 1 90.69 205 ARG A CA 1
ATOM 1556 C C . ARG A 1 205 ? -24.234 3.748 1.511 1 90.69 205 ARG A C 1
ATOM 1558 O O . ARG A 1 205 ? -25.141 3.648 0.671 1 90.69 205 ARG A O 1
ATOM 1565 N N . SER A 1 206 ? -24.094 4.812 2.277 1 90.94 206 SER A N 1
ATOM 1566 C CA . SER A 1 206 ? -25.062 5.906 2.244 1 90.94 206 SER A CA 1
ATOM 1567 C C . SER A 1 206 ? -24.766 6.879 1.109 1 90.94 206 SER A C 1
ATOM 1569 O O . SER A 1 206 ? -25.531 7.805 0.859 1 90.94 206 SER A O 1
ATOM 1571 N N . GLY A 1 207 ? -23.594 6.695 0.46 1 87.56 207 GLY A N 1
ATOM 1572 C CA . GLY A 1 207 ? -23.219 7.566 -0.643 1 87.56 207 GLY A CA 1
ATOM 1573 C C . GLY A 1 207 ? -22.484 8.82 -0.194 1 87.56 207 GLY A C 1
ATOM 1574 O O . GLY A 1 207 ? -22.156 9.68 -1.012 1 87.56 207 GLY A O 1
ATOM 1575 N N . ALA A 1 208 ? -22.172 8.898 1.078 1 89.75 208 ALA A N 1
ATOM 1576 C CA . ALA A 1 208 ? -21.484 10.07 1.618 1 89.75 208 ALA A CA 1
ATOM 1577 C C . ALA A 1 208 ? -20.016 10.094 1.205 1 89.75 208 ALA A C 1
ATOM 1579 O O . ALA A 1 208 ? -19.438 11.156 0.975 1 89.75 208 ALA A O 1
ATOM 1580 N N . LEU A 1 209 ? -19.406 8.906 1.157 1 90 209 LEU A N 1
ATOM 1581 C CA . LEU A 1 209 ? -18.031 8.781 0.691 1 90 209 LEU A CA 1
ATOM 1582 C C . LEU A 1 209 ? -17.969 8.156 -0.699 1 90 209 LEU A C 1
ATOM 1584 O O . LEU A 1 209 ? -18.734 7.23 -0.997 1 90 209 LEU A O 1
ATOM 1588 N N . PRO A 1 210 ? -17.172 8.672 -1.557 1 84.38 210 PRO A N 1
ATOM 1589 C CA . PRO A 1 210 ? -17.188 8.305 -2.975 1 84.38 210 PRO A CA 1
ATOM 1590 C C . PRO A 1 210 ? -16.359 7.051 -3.27 1 84.38 210 PRO A C 1
ATOM 1592 O O . PRO A 1 210 ? -15.57 7.035 -4.211 1 84.38 210 PRO A O 1
ATOM 1595 N N . PHE A 1 211 ? -16.453 6 -2.588 1 82.5 211 PHE A N 1
ATOM 1596 C CA . PHE A 1 211 ? -15.82 4.711 -2.842 1 82.5 211 PHE A CA 1
ATOM 1597 C C . PHE A 1 211 ? -16.828 3.695 -3.344 1 82.5 211 PHE A C 1
ATOM 1599 O O . PHE A 1 211 ? -18.016 3.752 -2.977 1 82.5 211 PHE A O 1
ATOM 1606 N N . HIS A 1 212 ? -16.312 2.869 -4.27 1 71.38 212 HIS A N 1
ATOM 1607 C CA . HIS A 1 212 ? -17.188 1.828 -4.789 1 71.38 212 HIS A CA 1
ATOM 1608 C C . HIS A 1 212 ? -17.031 0.526 -4.012 1 71.38 212 HIS A C 1
ATOM 1610 O O . HIS A 1 212 ? -15.914 0.165 -3.629 1 71.38 212 HIS A O 1
ATOM 1616 N N . MET A 1 213 ? -18.172 -0.025 -3.639 1 55.88 213 MET A N 1
ATOM 1617 C CA . MET A 1 213 ? -18.125 -1.344 -3.016 1 55.88 213 MET A CA 1
ATOM 1618 C C . MET A 1 213 ? -18.109 -2.445 -4.07 1 55.88 213 MET A C 1
ATOM 1620 O O . MET A 1 213 ? -18.891 -2.4 -5.027 1 55.88 213 MET A O 1
ATOM 1624 N N . VAL A 1 214 ? -16.953 -3.111 -4.125 1 45.66 214 VAL A N 1
ATOM 1625 C CA . VAL A 1 214 ? -16.859 -4.191 -5.102 1 45.66 214 VAL A CA 1
ATOM 1626 C C . VAL A 1 214 ? -18.094 -5.086 -5.008 1 45.66 214 VAL A C 1
ATOM 1628 O O . VAL A 1 214 ? -18.594 -5.562 -6.027 1 45.66 214 VAL A O 1
ATOM 1631 N N . THR A 1 215 ? -18.359 -5.574 -3.602 1 41.41 215 THR A N 1
ATOM 1632 C CA . THR A 1 215 ? -19.375 -6.602 -3.418 1 41.41 215 THR A CA 1
ATOM 1633 C C . THR A 1 215 ? -20.703 -5.977 -3.02 1 41.41 215 THR A C 1
ATOM 1635 O O . THR A 1 215 ? -21.469 -6.551 -2.229 1 41.41 215 THR A O 1
ATOM 1638 N N . GLN A 1 216 ? -20.969 -4.805 -2.996 1 39.03 216 GLN A N 1
ATOM 1639 C CA . GLN A 1 216 ? -22.344 -4.625 -2.518 1 39.03 216 GLN A CA 1
ATOM 1640 C C . GLN A 1 216 ? -23.234 -5.758 -2.998 1 39.03 216 GLN A C 1
ATOM 1642 O O . GLN A 1 216 ? -22.906 -6.457 -3.959 1 39.03 216 GLN A O 1
ATOM 1647 N N . GLY A 1 217 ? -24.297 -5.859 -2.207 1 38.53 217 GLY A N 1
ATOM 1648 C CA . GLY A 1 217 ? -25.25 -6.957 -2.152 1 38.53 217 GLY A CA 1
ATOM 1649 C C . GLY A 1 217 ? -25.391 -7.695 -3.471 1 38.53 217 GLY A C 1
ATOM 1650 O O . GLY A 1 217 ? -25.75 -8.875 -3.492 1 38.53 217 GLY A O 1
ATOM 1651 N N . HIS A 1 218 ? -25.891 -6.918 -4.477 1 35.16 218 HIS A N 1
ATOM 1652 C CA . HIS A 1 218 ? -26.188 -7.613 -5.723 1 35.16 218 HIS A CA 1
ATOM 1653 C C . HIS A 1 218 ? -24.984 -7.637 -6.652 1 35.16 218 HIS A C 1
ATOM 1655 O O . HIS A 1 218 ? -24.359 -6.602 -6.887 1 35.16 218 HIS A O 1
ATOM 1661 N N . LEU A 1 219 ? -24.016 -8.672 -6.609 1 37.72 219 LEU A N 1
ATOM 1662 C CA . LEU A 1 219 ? -23.031 -9.18 -7.559 1 37.72 219 LEU A CA 1
ATOM 1663 C C . LEU A 1 219 ? -23 -8.32 -8.82 1 37.72 219 LEU A C 1
ATOM 1665 O O . LEU A 1 219 ? -22.516 -8.766 -9.867 1 37.72 219 LEU A O 1
ATOM 1669 N N . GLN A 1 220 ? -23.75 -7.164 -8.867 1 35.56 220 GLN A N 1
ATOM 1670 C CA . GLN A 1 220 ? -23.797 -6.488 -10.156 1 35.56 220 GLN A CA 1
ATOM 1671 C C . GLN A 1 220 ? -22.641 -5.488 -10.297 1 35.56 220 GLN A C 1
ATOM 1673 O O . GLN A 1 220 ? -22.281 -4.82 -9.328 1 35.56 220 GLN A O 1
ATOM 1678 N N . PRO A 1 221 ? -21.875 -5.691 -11.297 1 38.06 221 PRO A N 1
ATOM 1679 C CA . PRO A 1 221 ? -20.844 -4.723 -11.672 1 38.06 221 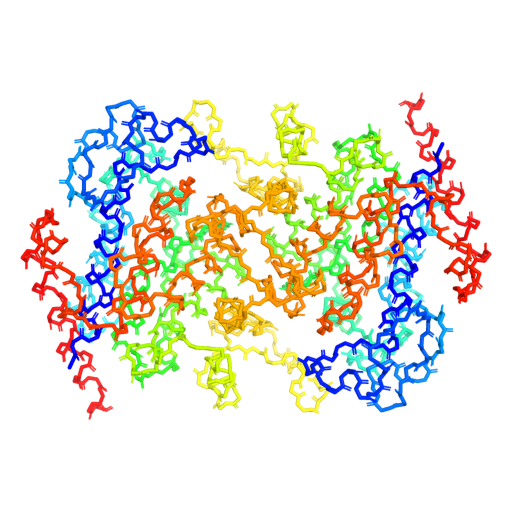PRO A CA 1
ATOM 1680 C C . PRO A 1 221 ? -21.328 -3.277 -11.578 1 38.06 221 PRO A C 1
ATOM 1682 O O . PRO A 1 221 ? -22.516 -3.012 -11.727 1 38.06 221 PRO A O 1
ATOM 1685 N N . PRO A 1 222 ? -20.516 -2.367 -11.117 1 41.19 222 PRO A N 1
ATOM 1686 C CA . PRO A 1 222 ? -20.922 -0.957 -11.172 1 41.19 222 PRO A CA 1
ATOM 1687 C C . PRO A 1 222 ? -21.406 -0.531 -12.547 1 41.19 222 PRO A C 1
ATOM 1689 O O . PRO A 1 222 ? -21.047 -1.146 -13.555 1 41.19 222 PRO A O 1
ATOM 1692 N N . PRO A 1 223 ? -22.469 0.215 -12.711 1 36.59 223 PRO A N 1
ATOM 1693 C CA . PRO A 1 223 ? -22.984 0.679 -14 1 36.59 223 PRO A CA 1
ATOM 1694 C C . PRO A 1 223 ? -21.891 1.244 -14.898 1 36.59 223 PRO A C 1
ATOM 1696 O O . PRO A 1 223 ? -20.891 1.773 -14.406 1 36.59 223 PRO A O 1
ATOM 1699 N N . GLN A 1 224 ? -21.672 0.868 -16.328 1 33.5 224 GLN A N 1
ATOM 1700 C CA . GLN A 1 224 ? -20.844 1.098 -17.5 1 33.5 224 GLN A CA 1
ATOM 1701 C C . GLN A 1 224 ? -20.594 2.588 -17.719 1 33.5 224 GLN A C 1
ATOM 1703 O O . GLN A 1 224 ? -20.141 2.998 -18.781 1 33.5 224 GLN A O 1
ATOM 1708 N N . GLY A 1 225 ? -21.188 3.678 -17.141 1 32.88 225 GLY A N 1
ATOM 1709 C CA . GLY A 1 225 ? -21.016 4.965 -17.797 1 32.88 225 GLY A CA 1
ATOM 1710 C C . GLY A 1 225 ? -19.562 5.375 -17.938 1 32.88 225 GLY A C 1
ATOM 1711 O O . GLY A 1 225 ? -18.688 4.883 -17.203 1 32.88 225 GLY A O 1
ATOM 1712 N N . GLY A 1 226 ? -19.047 5.652 -19.281 1 35.03 226 GLY A N 1
ATOM 1713 C CA . GLY A 1 226 ? -17.797 6.293 -19.656 1 35.03 226 GLY A CA 1
ATOM 1714 C C . GLY A 1 226 ? -17.188 7.117 -18.547 1 35.03 226 GLY A C 1
ATOM 1715 O O . GLY A 1 226 ? -17.469 8.305 -18.406 1 35.03 226 GLY A O 1
ATOM 1716 N N . GLU A 1 227 ? -17.047 6.703 -17.484 1 32.41 227 GLU A N 1
ATOM 1717 C CA . GLU A 1 227 ? -16.922 7.52 -16.281 1 32.41 227 GLU A CA 1
ATOM 1718 C C . GLU A 1 227 ? -15.516 8.094 -16.156 1 32.41 227 GLU A C 1
ATOM 1720 O O . GLU A 1 227 ? -14.539 7.352 -16.156 1 32.41 227 GLU A O 1
ATOM 1725 N N . ARG A 1 228 ? -15.195 9.039 -16.875 1 33.06 228 ARG A N 1
ATOM 1726 C CA . ARG A 1 228 ? -14.141 9.883 -16.328 1 33.06 228 ARG A CA 1
ATOM 1727 C C . ARG A 1 228 ? -13.93 9.602 -14.844 1 33.06 228 ARG A C 1
ATOM 1729 O O . ARG A 1 228 ? -14.891 9.352 -14.109 1 33.06 228 ARG A O 1
ATOM 1736 N N . MET A 1 229 ? -12.906 9.008 -14.461 1 39.12 229 MET A N 1
ATOM 1737 C CA . MET A 1 229 ? -12.672 9.133 -13.031 1 39.12 229 MET A CA 1
ATOM 1738 C C . MET A 1 229 ? -13.453 10.312 -12.445 1 39.12 229 MET A C 1
ATOM 1740 O O . MET A 1 229 ? -13.141 11.469 -12.727 1 39.12 229 MET A O 1
ATOM 1744 N N . GLN A 1 230 ? -14.719 10.422 -12.719 1 40.25 230 GLN A N 1
ATOM 1745 C CA . GLN A 1 230 ? -15.344 11.477 -11.93 1 40.25 230 GLN A CA 1
ATOM 1746 C C . GLN A 1 230 ? -14.695 11.578 -10.547 1 40.25 230 GLN A C 1
ATOM 1748 O O . GLN A 1 230 ? -14.266 10.578 -9.977 1 40.25 230 GLN A O 1
ATOM 1753 N N . VAL A 1 231 ? -14.266 12.672 -10.125 1 43.09 231 VAL A N 1
ATOM 1754 C CA . VAL A 1 231 ? -13.922 13.062 -8.766 1 43.09 231 VAL A CA 1
ATOM 1755 C C . VAL A 1 231 ? -14.672 12.195 -7.762 1 43.09 231 VAL A C 1
ATOM 1757 O O . VAL A 1 231 ? -15.906 12.148 -7.773 1 43.09 231 VAL A O 1
ATOM 1760 N N . GLY A 1 232 ? -13.977 11.055 -7.195 1 52.12 232 GLY A N 1
ATOM 1761 C CA . GLY A 1 232 ? -14.508 10.422 -5.996 1 52.12 232 GLY A CA 1
ATOM 1762 C C . GLY A 1 232 ? -14.898 8.969 -6.203 1 52.12 232 GLY A C 1
ATOM 1763 O O . GLY A 1 232 ? -15.32 8.297 -5.262 1 52.12 232 GLY A O 1
ATOM 1764 N N . GLN A 1 233 ? -14.773 8.531 -7.477 1 65.62 233 GLN A N 1
ATOM 1765 C CA . GLN A 1 233 ? -15.266 7.156 -7.449 1 65.62 233 GLN A CA 1
ATOM 1766 C C . GLN A 1 233 ? -14.109 6.16 -7.484 1 65.62 233 GLN A C 1
ATOM 1768 O O . GLN A 1 233 ? -13.633 5.793 -8.562 1 65.62 233 GLN A O 1
ATOM 1773 N N . PHE A 1 234 ? -13.719 5.832 -6.418 1 75.5 234 PHE A N 1
ATOM 1774 C CA . PHE A 1 234 ? -12.625 4.879 -6.262 1 75.5 234 PHE A CA 1
ATOM 1775 C C . PHE A 1 234 ? -13.133 3.449 -6.426 1 75.5 234 PHE A C 1
ATOM 1777 O O . PHE A 1 234 ? -14.219 3.109 -5.961 1 75.5 234 PHE A O 1
ATOM 1784 N N . THR A 1 235 ? -12.32 2.695 -7.098 1 70.25 235 THR A N 1
ATOM 1785 C CA . THR A 1 235 ? -12.711 1.356 -7.523 1 70.25 235 THR A CA 1
ATOM 1786 C C . THR A 1 235 ? -12.773 0.406 -6.332 1 70.25 235 THR A C 1
ATOM 1788 O O . THR A 1 235 ? -13.43 -0.636 -6.395 1 70.25 235 THR A O 1
ATOM 1791 N N . SER A 1 236 ? -12.086 0.745 -5.305 1 81.56 236 SER A N 1
ATOM 1792 C CA . SER A 1 236 ? -12.039 -0.142 -4.145 1 81.56 236 SER A CA 1
ATOM 1793 C C . SER A 1 236 ? -12.078 0.647 -2.842 1 81.56 236 SER A C 1
ATOM 1795 O O . SER A 1 236 ? -11.453 1.704 -2.732 1 81.56 236 SER A O 1
ATOM 1797 N N . PRO A 1 237 ? -12.859 0.157 -1.918 1 87.31 237 PRO A N 1
ATOM 1798 C CA . PRO A 1 237 ? -12.898 0.825 -0.615 1 87.31 237 PRO A CA 1
ATOM 1799 C C . PRO A 1 237 ? -11.805 0.333 0.331 1 87.31 237 PRO A C 1
ATOM 1801 O O . PRO A 1 237 ? -11.789 0.696 1.51 1 87.31 237 PRO A O 1
ATOM 1804 N N . ASP A 1 238 ? -10.914 -0.502 -0.117 1 93.5 238 ASP A N 1
ATOM 1805 C CA . ASP A 1 238 ? -9.953 -1.178 0.746 1 93.5 238 ASP A CA 1
ATOM 1806 C C . ASP A 1 238 ? -9.078 -0.169 1.492 1 93.5 238 ASP A C 1
ATOM 1808 O O . ASP A 1 238 ? -8.664 -0.417 2.627 1 93.5 238 ASP A O 1
ATOM 1812 N N . ALA A 1 239 ? -8.891 0.987 0.853 1 95.19 239 ALA A N 1
ATOM 1813 C CA . ALA A 1 239 ? -8.086 2.033 1.481 1 95.19 239 ALA A CA 1
ATOM 1814 C C . ALA A 1 239 ? -8.719 2.496 2.791 1 95.19 239 ALA A C 1
ATOM 1816 O O . ALA A 1 239 ? -8.008 2.848 3.738 1 95.19 239 ALA A O 1
ATOM 1817 N N . LEU A 1 240 ? -10.07 2.463 2.879 1 95.94 240 LEU A N 1
ATOM 1818 C CA . LEU A 1 240 ? -10.805 2.918 4.059 1 95.94 240 LEU A CA 1
ATOM 1819 C C . LEU A 1 240 ? -10.648 1.932 5.211 1 95.94 240 LEU A C 1
ATOM 1821 O O . LEU A 1 240 ? -10.859 2.287 6.371 1 95.94 240 LEU A O 1
ATOM 1825 N N . LEU A 1 241 ? -10.219 0.711 4.879 1 97 241 LEU A N 1
ATOM 1826 C CA . LEU A 1 241 ? -10.234 -0.355 5.875 1 97 241 LEU A CA 1
ATOM 1827 C C . LEU A 1 241 ? -8.883 -0.462 6.57 1 97 241 LEU A C 1
ATOM 1829 O O . LEU A 1 241 ? -8.773 -1.076 7.637 1 97 241 LEU A O 1
ATOM 1833 N N . THR A 1 242 ? -7.848 0.15 6 1 98.38 242 THR A N 1
ATOM 1834 C CA . THR A 1 242 ? -6.488 0.067 6.527 1 98.38 242 THR A CA 1
ATOM 1835 C C . THR A 1 242 ? -6.441 0.553 7.973 1 98.38 242 THR A C 1
ATOM 1837 O O . THR A 1 242 ? -5.793 -0.066 8.82 1 98.38 242 THR A O 1
ATOM 1840 N N . ALA A 1 243 ? -7.145 1.668 8.242 1 98.69 243 ALA A N 1
ATOM 1841 C CA . ALA A 1 243 ? -7.109 2.246 9.578 1 98.69 243 ALA A CA 1
ATOM 1842 C C . ALA A 1 243 ? -7.691 1.284 10.609 1 98.69 243 ALA A C 1
ATOM 1844 O O . ALA A 1 243 ? -7.172 1.157 11.719 1 98.69 243 ALA A O 1
ATOM 1845 N N . GLY A 1 244 ? -8.805 0.637 10.242 1 98.44 244 GLY A N 1
ATOM 1846 C CA . GLY A 1 244 ? -9.422 -0.327 11.141 1 98.44 244 GLY A CA 1
ATOM 1847 C C . GLY A 1 244 ? -8.523 -1.51 11.453 1 98.44 244 GLY A C 1
ATOM 1848 O O . GLY A 1 244 ? -8.453 -1.953 12.602 1 98.44 244 GLY A O 1
ATOM 1849 N N . TYR A 1 245 ? -7.844 -2.01 10.5 1 98.5 245 TYR A N 1
ATOM 1850 C CA . TYR A 1 245 ? -6.961 -3.154 10.695 1 98.5 245 TYR A CA 1
ATOM 1851 C C . TYR A 1 245 ? -5.727 -2.758 11.5 1 98.5 245 TYR A C 1
ATOM 1853 O O . TYR A 1 245 ? -5.242 -3.533 12.328 1 98.5 245 TYR A O 1
ATOM 1861 N N . ALA A 1 246 ? -5.172 -1.58 11.211 1 98.69 246 ALA A N 1
ATOM 1862 C CA . ALA A 1 246 ? -4.066 -1.092 12.031 1 98.69 246 ALA A CA 1
ATOM 1863 C C . ALA A 1 246 ? -4.48 -0.978 13.5 1 98.69 246 ALA A C 1
ATOM 1865 O O . ALA A 1 246 ? -3.709 -1.328 14.391 1 98.69 246 ALA A O 1
ATOM 1866 N N . ALA A 1 247 ? -5.684 -0.463 13.719 1 98.81 247 ALA A N 1
ATOM 1867 C CA . ALA A 1 247 ? -6.207 -0.349 15.078 1 98.81 247 ALA A CA 1
ATOM 1868 C C . ALA A 1 247 ? -6.387 -1.725 15.711 1 98.81 247 ALA A C 1
ATOM 1870 O O . ALA A 1 247 ? -6.125 -1.903 16.906 1 98.81 247 ALA A O 1
ATOM 1871 N N . LEU A 1 248 ? -6.879 -2.672 14.945 1 98.31 248 LEU A N 1
ATOM 1872 C CA . LEU A 1 248 ? -7.043 -4.043 15.422 1 98.31 248 LEU A CA 1
ATOM 1873 C C . LEU A 1 248 ? -5.699 -4.641 15.828 1 98.31 248 LEU A C 1
ATOM 1875 O O . LEU A 1 248 ? -5.59 -5.277 16.875 1 98.31 248 LEU A O 1
ATOM 1879 N N . ALA A 1 249 ? -4.691 -4.465 14.977 1 98.62 249 ALA A N 1
ATOM 1880 C CA . ALA A 1 249 ? -3.348 -4.941 15.289 1 98.62 249 ALA A CA 1
ATOM 1881 C C . ALA A 1 249 ? -2.83 -4.32 16.578 1 98.62 249 ALA A C 1
ATOM 1883 O O . ALA A 1 249 ? -2.209 -5 17.406 1 98.62 249 ALA A O 1
ATOM 1884 N N . ALA A 1 250 ? -3.062 -3.041 16.734 1 98.62 250 ALA A N 1
ATOM 1885 C CA . ALA A 1 250 ? -2.588 -2.314 17.906 1 98.62 250 ALA A CA 1
ATOM 1886 C C . ALA A 1 250 ? -3.281 -2.809 19.172 1 98.62 250 ALA A C 1
ATOM 1888 O O . ALA A 1 250 ? -2.699 -2.777 20.266 1 98.62 250 ALA A O 1
ATOM 1889 N N . ALA A 1 251 ? -4.48 -3.33 19.062 1 98.06 251 ALA A N 1
ATOM 1890 C CA . ALA A 1 251 ? -5.297 -3.707 20.203 1 98.06 251 ALA A CA 1
ATOM 1891 C C . ALA A 1 251 ? -5.129 -5.188 20.531 1 98.06 251 ALA A C 1
ATOM 1893 O O . ALA A 1 251 ? -5.48 -5.629 21.641 1 98.06 251 ALA A O 1
ATOM 1894 N N . ASP A 1 252 ? -4.668 -6.012 19.625 1 98.25 252 ASP A N 1
ATOM 1895 C CA . ASP A 1 252 ? -4.57 -7.457 19.797 1 98.25 252 ASP A CA 1
ATOM 1896 C C . ASP A 1 252 ? -3.383 -7.836 20.672 1 98.25 252 ASP A C 1
ATOM 1898 O O . ASP A 1 252 ? -2.232 -7.574 20.312 1 98.25 252 ASP A O 1
ATOM 1902 N N . PRO A 1 253 ? -3.594 -8.508 21.766 1 97.69 253 PRO A N 1
ATOM 1903 C CA . PRO A 1 253 ? -2.51 -8.82 22.703 1 97.69 253 PRO A CA 1
ATOM 1904 C C . PRO A 1 253 ? -1.5 -9.812 22.109 1 97.69 253 PRO A C 1
ATOM 1906 O O . PRO A 1 253 ? -0.384 -9.93 22.625 1 97.69 253 PRO A O 1
ATOM 1909 N N . ASP A 1 254 ? -1.86 -10.5 21.062 1 98 254 ASP A N 1
ATOM 1910 C CA . ASP A 1 254 ? -0.981 -11.492 20.453 1 98 254 ASP A CA 1
ATOM 1911 C C .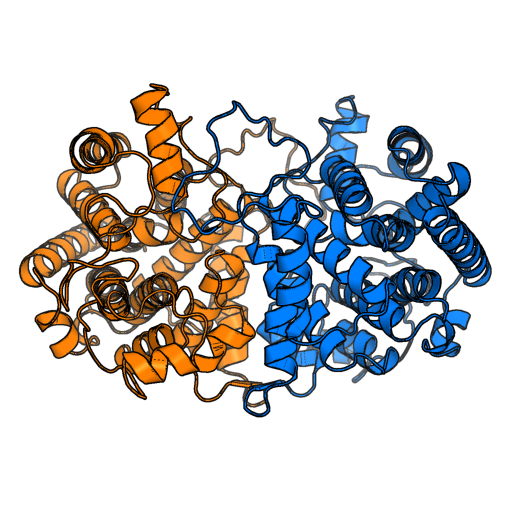 ASP A 1 254 ? -0.061 -10.859 19.422 1 98 254 ASP A C 1
ATOM 1913 O O . ASP A 1 254 ? 0.814 -11.523 18.859 1 98 254 ASP A O 1
ATOM 1917 N N . ILE A 1 255 ? -0.27 -9.617 19.125 1 98.69 255 ILE A N 1
ATOM 1918 C CA . ILE A 1 255 ? 0.576 -8.836 18.234 1 98.69 255 ILE A CA 1
ATOM 1919 C C . ILE A 1 255 ? 1.369 -7.812 19.031 1 98.69 255 ILE A C 1
ATOM 1921 O O . ILE A 1 255 ? 0.8 -6.855 19.562 1 98.69 255 ILE A O 1
ATOM 1925 N N . VAL A 1 256 ? 2.648 -8.023 19.109 1 98.62 256 VAL A N 1
ATOM 1926 C CA . VAL A 1 256 ? 3.512 -7.203 19.953 1 98.62 256 VAL A CA 1
ATOM 1927 C C . VAL A 1 256 ? 4.574 -6.52 19.094 1 98.62 256 VAL A C 1
ATOM 1929 O O . VAL A 1 256 ? 5.355 -7.184 18.406 1 98.62 256 VAL A O 1
ATOM 1932 N N . ILE A 1 257 ? 4.57 -5.289 19.047 1 98.69 257 ILE A N 1
ATOM 1933 C CA . ILE A 1 257 ? 5.582 -4.438 18.438 1 98.69 257 ILE A CA 1
ATOM 1934 C C . ILE A 1 257 ? 6.145 -3.467 19.469 1 98.69 257 ILE A C 1
ATOM 1936 O O . ILE A 1 257 ? 5.586 -2.389 19.688 1 98.69 257 ILE A O 1
ATOM 1940 N N . GLU A 1 258 ? 7.211 -3.822 20.031 1 98.38 258 GLU A N 1
ATOM 1941 C CA . GLU A 1 258 ? 7.785 -3.051 21.125 1 98.38 258 GLU A CA 1
ATOM 1942 C C . GLU A 1 258 ? 9.289 -2.875 20.953 1 98.38 258 GLU A C 1
ATOM 1944 O O . GLU A 1 258 ? 10.008 -3.838 20.672 1 98.38 258 GLU A O 1
ATOM 1949 N N . PRO A 1 259 ? 9.812 -1.749 21.203 1 98.38 259 PRO A N 1
ATOM 1950 C CA . PRO A 1 259 ? 9.07 -0.507 21.422 1 98.38 259 PRO A CA 1
ATOM 1951 C C . PRO A 1 259 ? 8.211 -0.116 20.219 1 98.38 259 PRO A C 1
ATOM 1953 O O . PRO A 1 259 ? 8.469 -0.563 19.094 1 98.38 259 PRO A O 1
ATOM 1956 N N . ALA A 1 260 ? 7.25 0.709 20.406 1 98.81 260 ALA A N 1
ATOM 1957 C CA . ALA A 1 260 ? 6.223 1.021 19.422 1 98.81 260 ALA A CA 1
ATOM 1958 C C . ALA A 1 260 ? 6.836 1.621 18.156 1 98.81 260 ALA A C 1
ATOM 1960 O O . ALA A 1 260 ? 6.273 1.5 17.078 1 98.81 260 ALA A O 1
ATOM 1961 N N . TRP A 1 261 ? 8 2.225 18.312 1 98.75 261 TRP A N 1
ATOM 1962 C CA . TRP A 1 261 ? 8.617 2.852 17.141 1 98.75 261 TRP A CA 1
ATOM 1963 C C . TRP A 1 261 ? 8.969 1.808 16.094 1 98.75 261 TRP A C 1
ATOM 1965 O O . TRP A 1 261 ? 9.172 2.143 14.922 1 98.75 261 TRP A O 1
ATOM 1975 N N . LYS A 1 262 ? 9.039 0.508 16.391 1 98.75 262 LYS A N 1
ATOM 1976 C CA . LYS A 1 262 ? 9.391 -0.559 15.461 1 98.75 262 LYS A CA 1
ATOM 1977 C C . LYS A 1 262 ? 8.273 -0.787 14.445 1 98.75 262 LYS A C 1
ATOM 1979 O O . LYS A 1 262 ? 8.438 -1.548 13.492 1 98.75 262 LYS A O 1
ATOM 1984 N N . VAL A 1 263 ? 7.148 -0.076 14.633 1 98.81 263 VAL A N 1
ATOM 1985 C CA . VAL A 1 263 ? 6.07 -0.134 13.648 1 98.81 263 VAL A CA 1
ATOM 1986 C C . VAL A 1 263 ? 6.59 0.324 12.289 1 98.81 263 VAL A C 1
ATOM 1988 O O . VAL A 1 263 ? 6.113 -0.139 11.25 1 98.81 263 VAL A O 1
ATOM 1991 N N . SER A 1 264 ? 7.625 1.208 12.258 1 98.62 264 SER A N 1
ATOM 1992 C CA . SER A 1 264 ? 8.219 1.664 11.008 1 98.62 264 SER A CA 1
ATOM 1993 C C . SER A 1 264 ? 8.945 0.527 10.289 1 98.62 264 SER A C 1
ATOM 1995 O O . SER A 1 264 ? 9.109 0.56 9.07 1 98.62 264 SER A O 1
ATOM 1997 N N . LEU A 1 265 ? 9.406 -0.504 11.016 1 98.25 265 LEU A N 1
ATOM 1998 C CA . LEU A 1 265 ? 9.992 -1.696 10.414 1 98.25 265 LEU A CA 1
ATOM 1999 C C . LEU A 1 265 ? 8.914 -2.627 9.883 1 98.25 265 LEU A C 1
ATOM 2001 O O . LEU A 1 265 ? 9.055 -3.199 8.797 1 98.25 265 LEU A O 1
ATOM 2005 N N . VAL A 1 266 ? 7.836 -2.729 10.602 1 98.81 266 VAL A N 1
ATOM 2006 C CA . VAL A 1 266 ? 6.746 -3.633 10.25 1 98.81 266 VAL A CA 1
ATOM 2007 C C . VAL A 1 266 ? 6.102 -3.184 8.945 1 98.81 266 VAL A C 1
ATOM 2009 O O . VAL A 1 266 ? 5.895 -3.994 8.039 1 98.81 266 VAL A O 1
ATOM 2012 N N . TYR A 1 267 ? 5.781 -1.886 8.805 1 98.75 267 TYR A N 1
ATOM 2013 C CA . TYR A 1 267 ? 5.039 -1.406 7.645 1 98.75 267 TYR A CA 1
ATOM 2014 C C . TYR A 1 267 ? 5.98 -0.83 6.594 1 98.75 267 TYR A C 1
ATOM 2016 O O . TYR A 1 267 ? 5.602 -0.678 5.43 1 98.75 267 TYR A O 1
ATOM 2024 N N . GLY A 1 268 ? 7.195 -0.499 6.961 1 98.12 268 GLY A N 1
ATOM 2025 C CA . GLY A 1 268 ? 8.188 0.044 6.047 1 98.12 268 GLY A CA 1
ATOM 2026 C C . GLY A 1 268 ? 8.562 1.48 6.359 1 98.12 268 GLY A C 1
ATOM 2027 O O . GLY A 1 268 ? 7.707 2.285 6.73 1 98.12 268 GLY A O 1
ATOM 2028 N N . MET A 1 269 ? 9.836 1.854 6.176 1 97.94 269 MET A N 1
ATOM 2029 C CA . MET A 1 269 ? 10.359 3.176 6.504 1 97.94 269 MET A CA 1
ATOM 2030 C C . MET A 1 269 ? 10.258 4.113 5.301 1 97.94 269 MET A C 1
ATOM 2032 O O . MET A 1 269 ? 10.273 5.336 5.461 1 97.94 269 MET A O 1
ATOM 2036 N N . PRO A 1 270 ? 10.148 3.564 4.062 1 96.69 270 PRO A N 1
ATOM 2037 C CA . PRO A 1 270 ? 10.234 4.438 2.889 1 96.69 270 PRO A CA 1
ATOM 2038 C C . PRO A 1 270 ? 9.023 5.355 2.744 1 96.69 270 PRO A C 1
ATOM 2040 O O . PRO A 1 270 ? 8.055 5.227 3.498 1 96.69 270 PRO A O 1
ATOM 2043 N N . CYS A 1 271 ? 9.008 6.176 1.788 1 97.19 271 CYS A N 1
ATOM 2044 C CA . CYS A 1 271 ? 8.156 7.352 1.682 1 97.19 271 CYS A CA 1
ATOM 2045 C C . CYS A 1 271 ? 6.785 6.98 1.119 1 97.19 271 CYS A C 1
ATOM 2047 O O . CYS A 1 271 ? 5.824 7.738 1.262 1 97.19 271 CYS A O 1
ATOM 2049 N N . ALA A 1 272 ? 6.684 5.832 0.5 1 97.5 272 ALA A N 1
ATOM 2050 C CA . ALA A 1 272 ? 5.441 5.488 -0.191 1 97.5 272 ALA A CA 1
ATOM 2051 C C . ALA A 1 272 ? 4.258 5.488 0.772 1 97.5 272 ALA A C 1
ATOM 2053 O O . ALA A 1 272 ? 4.383 5.051 1.919 1 97.5 272 ALA A O 1
ATOM 2054 N N . ILE A 1 273 ? 3.127 5.914 0.302 1 98.5 273 ILE A N 1
ATOM 2055 C CA . ILE A 1 273 ? 1.934 6.156 1.105 1 98.5 273 ILE A CA 1
ATOM 2056 C C . ILE A 1 273 ? 1.479 4.852 1.756 1 98.5 273 ILE A C 1
ATOM 2058 O O . ILE A 1 273 ? 0.983 4.852 2.885 1 98.5 273 ILE A O 1
ATOM 2062 N N . TYR A 1 274 ? 1.688 3.682 1.121 1 98.19 274 TYR A N 1
ATOM 2063 C CA . TYR A 1 274 ? 1.235 2.398 1.646 1 98.19 274 TYR A CA 1
ATOM 2064 C C . TYR A 1 274 ? 2.162 1.9 2.748 1 98.19 274 TYR A C 1
ATOM 2066 O O . TYR A 1 274 ? 1.847 0.932 3.443 1 98.19 274 TYR A O 1
ATOM 2074 N N . HIS A 1 275 ? 3.299 2.547 2.986 1 98.69 275 HIS A N 1
ATOM 2075 C CA . HIS A 1 275 ? 4.137 2.318 4.156 1 98.69 275 HIS A CA 1
ATOM 2076 C C . HIS A 1 275 ? 3.771 3.27 5.293 1 98.69 275 HIS A C 1
ATOM 2078 O O . HIS A 1 275 ? 3.73 2.865 6.457 1 98.69 275 HIS A O 1
ATOM 2084 N N . GLN A 1 276 ? 3.461 4.504 4.961 1 98.81 276 GLN A N 1
ATOM 2085 C CA . GLN A 1 276 ? 3.336 5.574 5.941 1 98.81 276 GLN A CA 1
ATOM 2086 C C . GLN A 1 276 ? 1.977 5.531 6.637 1 98.81 276 GLN A C 1
ATOM 2088 O O . GLN A 1 276 ? 1.89 5.684 7.855 1 98.81 276 GLN A O 1
ATOM 2093 N N . LEU A 1 277 ? 0.924 5.309 5.895 1 98.88 277 LEU A N 1
ATOM 2094 C CA . LEU A 1 277 ? -0.417 5.434 6.457 1 98.88 277 LEU A CA 1
ATOM 2095 C C . LEU A 1 277 ? -0.67 4.359 7.508 1 98.88 277 LEU A C 1
ATOM 2097 O O . LEU A 1 277 ? -1.118 4.664 8.617 1 98.88 277 LEU A O 1
ATOM 2101 N N . PRO A 1 278 ? -0.362 3.061 7.203 1 98.88 278 PRO A N 1
ATOM 2102 C CA . PRO A 1 278 ? -0.674 2.07 8.234 1 98.88 278 PRO A CA 1
ATOM 2103 C C . PRO A 1 278 ? 0.13 2.279 9.516 1 98.88 278 PRO A C 1
ATOM 2105 O O . PRO A 1 278 ? -0.382 2.053 10.617 1 98.88 278 PRO A O 1
ATOM 2108 N N . ALA A 1 279 ? 1.378 2.719 9.375 1 98.94 279 ALA A N 1
ATOM 2109 C CA . ALA A 1 279 ? 2.191 3.002 10.555 1 98.94 279 ALA A CA 1
ATOM 2110 C C . ALA A 1 279 ? 1.593 4.145 11.375 1 98.94 279 ALA A C 1
ATOM 2112 O O . ALA A 1 279 ? 1.541 4.074 12.602 1 98.94 279 ALA A O 1
ATOM 2113 N N . ALA A 1 280 ? 1.159 5.191 10.703 1 98.94 280 ALA A N 1
ATOM 2114 C CA . ALA A 1 280 ? 0.529 6.324 11.375 1 98.94 280 ALA A CA 1
ATOM 2115 C C . ALA A 1 280 ? -0.76 5.898 12.07 1 98.94 280 ALA A C 1
ATOM 2117 O O . ALA A 1 280 ? -1.021 6.301 13.211 1 98.94 280 ALA A O 1
ATOM 2118 N N . TYR A 1 281 ? -1.602 5.094 11.367 1 98.94 281 TYR A N 1
ATOM 2119 C CA . TYR A 1 281 ? -2.842 4.594 11.953 1 98.94 281 TYR A CA 1
ATOM 2120 C C . TYR A 1 281 ? -2.564 3.764 13.203 1 98.94 281 TYR A C 1
ATOM 2122 O O . TYR A 1 281 ? -3.273 3.879 14.203 1 98.94 281 TYR A O 1
ATOM 2130 N N . TYR A 1 282 ? -1.55 2.895 13.125 1 98.94 282 TYR A N 1
ATOM 2131 C CA . TYR A 1 282 ? -1.195 2.037 14.25 1 98.94 282 TYR A CA 1
ATOM 2132 C C . TYR A 1 282 ? -0.818 2.867 15.469 1 98.94 282 TYR A C 1
ATOM 2134 O O . TYR A 1 282 ? -1.353 2.658 16.562 1 98.94 282 TYR A O 1
ATOM 2142 N N . LEU A 1 283 ? 0.116 3.795 15.297 1 98.94 283 LEU A N 1
ATOM 2143 C CA . LEU A 1 283 ? 0.576 4.625 16.406 1 98.94 283 LEU A CA 1
ATOM 2144 C C . LEU A 1 283 ? -0.569 5.457 16.969 1 98.94 283 LEU A C 1
ATOM 2146 O O . LEU A 1 283 ? -0.683 5.609 18.188 1 98.94 283 LEU A O 1
ATOM 2150 N N . ALA A 1 284 ? -1.417 5.977 16.078 1 98.94 284 ALA A N 1
ATOM 2151 C CA . ALA A 1 284 ? -2.523 6.824 16.516 1 98.94 284 ALA A CA 1
ATOM 2152 C C . ALA A 1 284 ? -3.572 6.012 17.266 1 98.94 284 ALA A C 1
ATOM 2154 O O . ALA A 1 284 ? -4.289 6.547 18.125 1 98.94 284 ALA A O 1
ATOM 2155 N N . SER A 1 285 ? -3.707 4.738 16.922 1 98.81 285 SER A N 1
ATOM 2156 C CA . SER A 1 285 ? -4.617 3.855 17.656 1 98.81 285 SER A CA 1
ATOM 2157 C C . SER A 1 285 ? -4.043 3.463 19 1 98.81 285 SER A C 1
ATOM 2159 O O . SER A 1 285 ? -4.762 3.451 20.016 1 98.81 285 SER A O 1
ATOM 2161 N N . ARG A 1 286 ? -2.803 3.166 19.016 1 98.56 286 ARG A N 1
ATOM 2162 C CA . ARG A 1 286 ? -2.123 2.717 20.219 1 98.56 286 ARG A CA 1
ATOM 2163 C C . ARG A 1 286 ? -2.07 3.828 21.266 1 98.56 286 ARG A C 1
ATOM 2165 O O . ARG A 1 286 ? -2.221 3.57 22.453 1 98.56 286 ARG A O 1
ATOM 2172 N N . PHE A 1 287 ? -1.842 5.047 20.812 1 98.75 287 PHE A N 1
ATOM 2173 C CA . PHE A 1 287 ? -1.639 6.188 21.703 1 98.75 287 PHE A CA 1
ATOM 2174 C C . PHE A 1 287 ? -2.74 7.223 21.5 1 98.75 287 PHE A C 1
ATOM 2176 O O . PHE A 1 287 ? -2.475 8.43 21.5 1 98.75 287 PHE A O 1
ATOM 2183 N N . ARG A 1 288 ? -3.943 6.793 21.328 1 97.94 288 ARG A N 1
ATOM 2184 C CA . ARG A 1 288 ? -5.051 7.652 20.938 1 97.94 288 ARG A CA 1
ATOM 2185 C C . ARG A 1 288 ? -5.234 8.797 21.922 1 97.94 288 ARG A C 1
ATOM 2187 O O . ARG A 1 288 ? -5.762 9.852 21.578 1 97.94 288 ARG A O 1
ATOM 2194 N N . GLU A 1 289 ? -4.77 8.695 23.219 1 98.31 289 GLU A N 1
ATOM 2195 C CA . GLU A 1 289 ? -4.957 9.719 24.234 1 98.31 289 GLU A CA 1
ATOM 2196 C C . GLU A 1 289 ? -3.623 10.336 24.656 1 98.31 289 GLU A C 1
ATOM 2198 O O . GLU A 1 289 ? -3.555 11.086 25.625 1 98.31 289 GLU A O 1
ATOM 2203 N N . ASP A 1 290 ? -2.615 9.969 24.016 1 98.88 290 ASP A N 1
ATOM 2204 C CA . ASP A 1 290 ? -1.262 10.383 24.375 1 98.88 290 ASP A CA 1
ATOM 2205 C C . ASP A 1 290 ? -0.511 10.898 23.141 1 98.88 290 ASP A C 1
ATOM 2207 O O . ASP A 1 290 ? 0.276 10.172 22.531 1 98.88 290 ASP A O 1
ATOM 2211 N N . TYR A 1 291 ? -0.683 12.219 22.875 1 98.88 291 TYR A N 1
ATOM 2212 C CA . TYR A 1 291 ? -0.103 12.852 21.703 1 98.88 291 TYR A CA 1
ATOM 2213 C C . TYR A 1 291 ? 1.413 12.695 21.688 1 98.88 291 TYR A C 1
ATOM 2215 O O . TYR A 1 291 ? 2 12.352 20.656 1 98.88 291 TYR A O 1
ATOM 2223 N N . GLU A 1 292 ? 2.031 12.891 22.797 1 98.94 292 GLU A N 1
ATOM 2224 C CA . GLU A 1 292 ? 3.488 12.883 22.891 1 98.94 292 GLU A CA 1
ATOM 2225 C C . GLU A 1 292 ? 4.059 11.516 22.531 1 98.94 292 GLU A C 1
ATOM 2227 O O . GLU A 1 292 ? 4.961 11.422 21.688 1 98.94 292 GLU A O 1
ATOM 2232 N N . SER A 1 293 ? 3.553 10.461 23.156 1 98.94 293 SER A N 1
ATOM 2233 C CA . SER A 1 293 ? 4.047 9.117 22.844 1 98.94 293 SER A CA 1
ATOM 2234 C C . SER A 1 293 ? 3.883 8.797 21.359 1 98.94 293 SER A C 1
ATOM 2236 O O . SER A 1 293 ? 4.773 8.203 20.75 1 98.94 293 SER A O 1
ATOM 2238 N N . ALA A 1 294 ? 2.748 9.18 20.812 1 98.94 294 ALA A N 1
ATOM 2239 C CA . ALA A 1 294 ? 2.459 8.859 19.406 1 98.94 294 ALA A CA 1
ATOM 2240 C C . ALA A 1 294 ? 3.498 9.477 18.484 1 98.94 294 ALA A C 1
ATOM 2242 O O . ALA A 1 294 ? 4.121 8.773 17.688 1 98.94 294 ALA A O 1
ATOM 2243 N N . VAL A 1 295 ? 3.74 10.766 18.578 1 98.94 295 VAL A N 1
ATOM 2244 C CA . VAL A 1 295 ? 4.602 11.453 17.625 1 98.94 295 VAL A CA 1
ATOM 2245 C C . VAL A 1 295 ? 6.062 11.109 17.906 1 98.94 295 VAL A C 1
ATOM 2247 O O . VAL A 1 295 ? 6.871 11.023 16.984 1 98.94 295 VAL A O 1
ATOM 2250 N N . LEU A 1 296 ? 6.422 10.883 19.188 1 98.94 296 LEU A N 1
ATOM 2251 C CA . LEU A 1 296 ? 7.812 10.57 19.469 1 98.94 296 LEU A CA 1
ATOM 2252 C C . LEU A 1 296 ? 8.172 9.172 18.984 1 98.94 296 LEU A C 1
ATOM 2254 O O . LEU A 1 296 ? 9.281 8.945 18.5 1 98.94 296 LEU A O 1
ATOM 2258 N N . HIS A 1 297 ? 7.262 8.203 19.078 1 98.94 297 HIS A N 1
ATOM 2259 C CA . HIS A 1 297 ? 7.539 6.902 18.484 1 98.94 297 HIS A CA 1
ATOM 2260 C C . HIS A 1 297 ? 7.578 6.988 16.953 1 98.94 297 HIS A C 1
ATOM 2262 O O . HIS A 1 297 ? 8.336 6.266 16.312 1 98.94 297 HIS A O 1
ATOM 2268 N N . ALA A 1 298 ? 6.773 7.887 16.375 1 98.94 298 ALA A N 1
ATOM 2269 C CA . ALA A 1 298 ? 6.785 8.086 14.922 1 98.94 298 ALA A CA 1
ATOM 2270 C C . ALA A 1 298 ? 8.141 8.602 14.453 1 98.94 298 ALA A C 1
ATOM 2272 O O . ALA A 1 298 ? 8.664 8.148 13.438 1 98.94 298 ALA A O 1
ATOM 2273 N N . ILE A 1 299 ? 8.734 9.578 15.125 1 98.81 299 ILE A N 1
ATOM 2274 C CA . ILE A 1 299 ? 9.961 10.211 14.633 1 98.81 299 ILE A CA 1
ATOM 2275 C C . ILE A 1 299 ? 11.164 9.32 14.953 1 98.81 299 ILE A C 1
ATOM 2277 O O . ILE A 1 299 ? 12.117 9.266 14.18 1 98.81 299 ILE A O 1
ATOM 2281 N N . ASN A 1 300 ? 11.117 8.547 16.062 1 98.88 300 ASN A N 1
ATOM 2282 C CA . ASN A 1 300 ? 12.258 7.742 16.484 1 98.88 300 ASN A CA 1
ATOM 2283 C C . ASN A 1 300 ? 12.352 6.438 15.695 1 98.88 300 ASN A C 1
ATOM 2285 O O . ASN A 1 300 ? 13.32 5.691 15.828 1 98.88 300 ASN A O 1
ATOM 2289 N N . GLY A 1 301 ? 11.367 6.145 14.875 1 98.69 301 GLY A N 1
ATOM 2290 C CA . GLY A 1 301 ? 11.375 4.961 14.031 1 98.69 301 GLY A CA 1
ATOM 2291 C C . GLY A 1 301 ? 12.133 5.16 12.734 1 98.69 301 GLY A C 1
ATOM 2292 O O . GLY A 1 301 ? 12.25 4.234 11.93 1 98.69 301 GLY A O 1
ATOM 2293 N N . GLY A 1 302 ? 12.703 6.355 12.43 1 98.5 302 GLY A N 1
ATOM 2294 C CA . GLY A 1 302 ? 13.578 6.613 11.297 1 98.5 302 GLY A CA 1
ATOM 2295 C C . GLY A 1 302 ? 12.844 6.598 9.969 1 98.5 302 GLY A C 1
ATOM 2296 O O . GLY A 1 302 ? 11.609 6.582 9.93 1 98.5 302 GLY A O 1
ATOM 2297 N N . GLY A 1 303 ? 13.648 6.684 8.836 1 98.19 303 GLY A N 1
ATOM 2298 C CA . GLY A 1 303 ? 13.078 6.727 7.5 1 98.19 303 GLY A CA 1
ATOM 2299 C C . GLY A 1 303 ? 12.281 7.988 7.23 1 98.19 303 GLY A C 1
ATOM 2300 O O . GLY A 1 303 ? 12.742 9.094 7.531 1 98.19 303 GLY A O 1
ATOM 2301 N N . GLN A 1 304 ? 11.133 7.734 6.566 1 98.19 304 GLN A N 1
ATOM 2302 C CA . GLN A 1 304 ? 10.25 8.867 6.34 1 98.19 304 GLN A CA 1
ATOM 2303 C C . GLN A 1 304 ? 9.453 9.203 7.594 1 98.19 304 GLN A C 1
ATOM 2305 O O . GLN A 1 304 ? 8.219 9.125 7.59 1 98.19 304 GLN A O 1
ATOM 2310 N N . ASN A 1 305 ? 10.211 9.633 8.586 1 98.81 305 ASN A N 1
ATOM 2311 C CA . ASN A 1 305 ? 9.617 9.859 9.898 1 98.81 305 ASN A CA 1
ATOM 2312 C C . ASN A 1 305 ? 8.906 11.203 9.969 1 98.81 305 ASN A C 1
ATOM 2314 O O . ASN A 1 305 ? 8.07 11.43 10.844 1 98.81 305 ASN A O 1
ATOM 2318 N N . MET A 1 306 ? 9.172 12.117 9.086 1 98.81 306 MET A N 1
ATOM 2319 C CA . MET A 1 306 ? 8.508 13.422 9.086 1 98.81 306 MET A CA 1
ATOM 2320 C C . MET A 1 306 ? 7.043 13.289 8.68 1 98.81 306 MET A C 1
ATOM 2322 O O . MET A 1 306 ? 6.148 13.758 9.383 1 98.81 306 MET A O 1
ATOM 2326 N N . SER A 1 307 ? 6.82 12.625 7.523 1 98.81 307 SER A N 1
ATOM 2327 C CA . SER A 1 307 ? 5.445 12.375 7.109 1 98.81 307 SER A CA 1
ATOM 2328 C C . SER A 1 307 ? 4.707 11.523 8.133 1 98.81 307 SER A C 1
ATOM 2330 O O . SER A 1 307 ? 3.543 11.789 8.445 1 98.81 307 SER A O 1
ATOM 2332 N N . ARG A 1 308 ? 5.379 10.5 8.609 1 98.94 308 ARG A N 1
ATOM 2333 C CA . ARG A 1 308 ? 4.754 9.625 9.586 1 98.94 308 ARG A CA 1
ATOM 2334 C C . ARG A 1 308 ? 4.316 10.398 10.82 1 98.94 308 ARG A C 1
ATOM 2336 O O . ARG A 1 308 ? 3.209 10.203 11.328 1 98.94 308 ARG A O 1
ATOM 2343 N N . ALA A 1 309 ? 5.176 11.273 11.32 1 98.94 309 ALA A N 1
ATOM 2344 C CA . ALA A 1 309 ? 4.883 12.062 12.516 1 98.94 309 ALA A CA 1
ATOM 2345 C C . ALA A 1 309 ? 3.781 13.078 12.242 1 98.94 309 ALA A C 1
ATOM 2347 O O . ALA A 1 309 ? 2.922 13.312 13.094 1 98.94 309 ALA A O 1
ATOM 2348 N N . MET A 1 310 ? 3.838 13.742 11.094 1 98.94 310 MET A N 1
ATOM 2349 C CA . MET A 1 310 ? 2.809 14.711 10.727 1 98.94 310 MET A CA 1
ATOM 2350 C C . MET A 1 310 ? 1.436 14.047 10.664 1 98.94 310 MET A C 1
ATOM 2352 O O . MET A 1 310 ? 0.47 14.562 11.234 1 98.94 310 MET A O 1
ATOM 2356 N N . LEU A 1 311 ? 1.361 12.898 10.008 1 99 311 LEU A N 1
ATOM 2357 C CA . LEU A 1 311 ? 0.11 12.164 9.852 1 99 311 LEU A CA 1
ATOM 2358 C C . LEU A 1 311 ? -0.388 11.648 11.195 1 99 311 LEU A C 1
ATOM 2360 O O . LEU A 1 311 ? -1.569 11.789 11.523 1 99 311 LEU A O 1
ATOM 2364 N N . THR A 1 312 ? 0.522 11.07 11.969 1 99 312 THR A N 1
ATOM 2365 C CA . THR A 1 312 ? 0.192 10.594 13.312 1 99 312 THR A CA 1
ATOM 2366 C C . THR A 1 312 ? -0.285 11.742 14.195 1 99 312 THR A C 1
ATOM 2368 O O . THR A 1 312 ? -1.275 11.609 14.914 1 99 312 THR A O 1
ATOM 2371 N N . GLY A 1 313 ? 0.467 12.836 14.102 1 98.94 313 GLY A N 1
ATOM 2372 C CA . GLY A 1 313 ? 0.114 14.016 14.883 1 98.94 313 GLY A CA 1
ATOM 2373 C C . GLY A 1 313 ? -1.263 14.562 14.547 1 98.94 313 GLY A C 1
ATOM 2374 O O . GLY A 1 313 ? -2.008 14.961 15.445 1 98.94 313 GLY A O 1
ATOM 2375 N N . ALA A 1 314 ? -1.612 14.625 13.273 1 99 314 ALA A N 1
ATOM 2376 C CA . ALA A 1 314 ? -2.949 15.055 12.875 1 99 314 ALA A CA 1
ATOM 2377 C C . ALA A 1 314 ? -4.02 14.156 13.492 1 99 314 ALA A C 1
ATOM 2379 O O . ALA A 1 314 ? -5.008 14.648 14.047 1 99 314 ALA A O 1
ATOM 2380 N N . LEU A 1 315 ? -3.799 12.828 13.43 1 99 315 LEU A N 1
ATOM 2381 C CA . LEU A 1 315 ? -4.781 11.859 13.898 1 99 315 LEU A CA 1
ATOM 2382 C C . LEU A 1 315 ? -4.957 11.945 15.406 1 99 315 LEU A C 1
ATOM 2384 O O . LEU A 1 315 ? -6.086 12.016 15.906 1 99 315 LEU A O 1
ATOM 2388 N N . VAL A 1 316 ? -3.859 11.938 16.125 1 98.94 316 VAL A N 1
ATOM 2389 C CA . VAL A 1 316 ? -3.955 11.945 17.578 1 98.94 316 VAL A CA 1
ATOM 2390 C C . VAL A 1 316 ? -4.387 13.336 18.062 1 98.94 316 VAL A C 1
ATOM 2392 O O . VAL A 1 316 ? -5.145 13.453 19.031 1 98.94 316 VAL A O 1
ATOM 2395 N N . GLY A 1 317 ? -3.861 14.391 17.406 1 98.94 317 GLY A N 1
ATOM 2396 C CA . GLY A 1 317 ? -4.305 15.734 17.719 1 98.94 317 GLY A CA 1
ATOM 2397 C C . GLY A 1 317 ? -5.809 15.914 17.594 1 98.94 317 GLY A C 1
ATOM 2398 O O . GLY A 1 317 ? -6.422 16.609 18.406 1 98.94 317 GLY A O 1
ATOM 2399 N N . ALA A 1 318 ? -6.398 15.344 16.594 1 98.88 318 ALA A N 1
ATOM 2400 C CA . ALA A 1 318 ? -7.852 15.383 16.422 1 98.88 318 ALA A CA 1
ATOM 2401 C C . ALA A 1 318 ? -8.547 14.695 17.594 1 98.88 318 ALA A C 1
ATOM 2403 O O . ALA A 1 318 ? -9.648 15.102 18 1 98.88 318 ALA A O 1
ATOM 2404 N N . GLN A 1 319 ? -7.957 13.656 18.188 1 98.81 319 GLN A N 1
ATOM 2405 C CA . GLN A 1 319 ? -8.594 12.852 19.219 1 98.81 319 GLN A CA 1
ATOM 2406 C C . GLN A 1 319 ? -8.477 13.523 20.578 1 98.81 319 GLN A C 1
ATOM 2408 O O . GLN A 1 319 ? -9.422 13.508 21.375 1 98.81 319 GLN A O 1
ATOM 2413 N N . VAL A 1 320 ? -7.324 14.172 20.828 1 98.75 320 VAL A N 1
ATOM 2414 C CA . VAL A 1 320 ? -7.09 14.734 22.156 1 98.75 320 VAL A CA 1
ATOM 2415 C C . VAL A 1 320 ? -7.461 16.219 22.172 1 98.75 320 VAL A C 1
ATOM 2417 O O . VAL A 1 320 ? -7.609 16.812 23.234 1 98.75 320 VAL A O 1
ATOM 2420 N N . GLY A 1 321 ? -7.648 16.828 21 1 98.44 321 GLY A N 1
ATOM 2421 C CA . GLY A 1 321 ? -7.855 18.266 20.906 1 98.44 321 GLY A CA 1
ATOM 2422 C C . GLY A 1 321 ? -6.594 19.062 21.172 1 98.44 321 GLY A C 1
ATOM 2423 O O . GLY A 1 321 ? -5.566 18.516 21.562 1 98.44 321 GLY A O 1
ATOM 2424 N N . LEU A 1 322 ? -6.734 20.375 20.938 1 98.5 322 LEU A N 1
ATOM 2425 C CA . LEU A 1 322 ? -5.59 21.266 21.125 1 98.5 322 LEU A CA 1
ATOM 2426 C C . LEU A 1 322 ? -5.082 21.188 22.562 1 98.5 322 LEU A C 1
ATOM 2428 O O . LEU A 1 322 ? -3.869 21.203 22.797 1 98.5 322 LEU A O 1
ATOM 2432 N N . GLU A 1 323 ? -5.926 21.016 23.484 1 97.81 323 GLU A N 1
ATOM 2433 C CA . GLU A 1 323 ? -5.582 21.031 24.906 1 97.81 323 GLU A CA 1
ATOM 2434 C C . GLU A 1 323 ? -4.801 19.766 25.281 1 97.81 323 GLU A C 1
ATOM 2436 O O . GLU A 1 323 ? -4.082 19.766 26.281 1 97.81 323 GLU A O 1
ATOM 2441 N N . GLY A 1 324 ? -4.984 18.688 24.5 1 98.62 324 GLY A N 1
ATOM 2442 C CA . GLY A 1 324 ? -4.312 17.422 24.797 1 98.62 324 GLY A CA 1
ATOM 2443 C C . GLY A 1 324 ? -2.9 17.359 24.25 1 98.62 324 GLY A C 1
ATOM 2444 O O . GLY A 1 324 ? -2.17 16.406 24.531 1 98.62 324 GLY A O 1
ATOM 2445 N N . ILE A 1 325 ? -2.473 18.359 23.547 1 98.88 325 ILE A N 1
ATOM 2446 C CA . ILE A 1 325 ? -1.109 18.453 23.031 1 98.88 325 ILE A CA 1
ATOM 2447 C C . ILE A 1 325 ? -0.213 19.125 24.078 1 98.88 325 ILE A C 1
ATOM 2449 O O . ILE A 1 325 ? -0.549 20.188 24.609 1 98.88 325 ILE A O 1
ATOM 2453 N N . PRO A 1 326 ? 0.888 18.5 24.391 1 98.81 326 PRO A N 1
ATOM 2454 C CA . PRO A 1 326 ? 1.775 19.109 25.391 1 98.81 326 PRO A CA 1
ATOM 2455 C C . PRO A 1 326 ? 2.156 20.547 25.062 1 98.81 326 PRO A C 1
ATOM 2457 O O . PRO A 1 326 ? 2.527 20.844 23.922 1 98.81 326 PRO A O 1
ATOM 2460 N N . ARG A 1 327 ? 2.143 21.422 25.984 1 98.38 327 ARG A N 1
ATOM 2461 C CA . ARG A 1 327 ? 2.412 22.844 25.812 1 98.38 327 ARG A CA 1
ATOM 2462 C C . ARG A 1 327 ? 3.814 23.078 25.266 1 98.38 327 ARG A C 1
ATOM 2464 O O . ARG A 1 327 ? 4.027 23.984 24.453 1 98.38 327 ARG A O 1
ATOM 2471 N N . ARG A 1 328 ? 4.773 22.266 25.656 1 98.44 328 ARG A N 1
ATOM 2472 C CA . ARG A 1 328 ? 6.148 22.453 25.219 1 98.44 328 ARG A CA 1
ATOM 2473 C C . ARG A 1 328 ? 6.262 22.266 23.703 1 98.44 328 ARG A C 1
ATOM 2475 O O . ARG A 1 328 ? 7.082 22.922 23.047 1 98.44 328 ARG A O 1
ATOM 2482 N N . PHE A 1 329 ? 5.434 21.375 23.188 1 98.88 329 PHE A N 1
ATOM 2483 C CA . PHE A 1 329 ? 5.461 21.172 21.734 1 98.88 329 PHE A CA 1
ATOM 2484 C C . PHE A 1 329 ? 4.844 22.375 21.016 1 98.88 329 PHE A C 1
ATOM 2486 O O . PHE A 1 329 ? 5.289 22.75 19.938 1 98.88 329 PHE A O 1
ATOM 2493 N N . ILE A 1 330 ? 3.844 23 21.609 1 98.75 330 ILE A N 1
ATOM 2494 C CA . ILE A 1 330 ? 3.211 24.188 21.016 1 98.75 330 ILE A CA 1
ATOM 2495 C C . ILE A 1 330 ? 4.172 25.375 21.078 1 98.75 330 ILE A C 1
ATOM 2497 O O . ILE A 1 330 ? 4.418 26.031 20.078 1 98.75 330 ILE A O 1
ATOM 2501 N N . THR A 1 331 ? 4.766 25.578 22.25 1 98.12 331 THR A N 1
ATOM 2502 C CA . THR A 1 331 ? 5.602 26.75 22.453 1 98.12 331 THR A CA 1
ATOM 2503 C C . THR A 1 331 ? 6.918 26.625 21.703 1 98.12 331 THR A C 1
ATOM 2505 O O . THR A 1 331 ? 7.531 27.625 21.328 1 98.12 331 THR A O 1
ATOM 2508 N N . GLY A 1 332 ? 7.367 25.359 21.516 1 98.56 332 GLY A N 1
ATOM 2509 C CA . GLY A 1 332 ? 8.617 25.141 20.812 1 98.56 332 GLY A CA 1
ATOM 2510 C C . GLY A 1 332 ? 8.5 25.297 19.312 1 98.56 332 GLY A C 1
ATOM 2511 O O . GLY A 1 332 ? 9.5 25.406 18.609 1 98.56 332 GLY A O 1
ATOM 2512 N N . LEU A 1 333 ? 7.293 25.25 18.844 1 98.69 333 LEU A N 1
ATOM 2513 C CA . LEU A 1 333 ? 7.047 25.453 17.422 1 98.69 333 LEU A CA 1
ATOM 2514 C C . LEU A 1 333 ? 7.305 26.906 17.031 1 98.69 333 LEU A C 1
ATOM 2516 O O . LEU A 1 333 ? 6.707 27.828 17.609 1 98.69 333 LEU A O 1
ATOM 2520 N N . ARG A 1 334 ? 8.219 27.141 16.094 1 98 334 ARG A N 1
ATOM 2521 C CA . ARG A 1 334 ? 8.469 28.5 15.633 1 98 334 ARG A CA 1
ATOM 2522 C C . ARG A 1 334 ? 7.246 29.062 14.922 1 98 334 ARG A C 1
ATOM 2524 O O . ARG A 1 334 ? 6.621 28.375 14.109 1 98 334 ARG A O 1
ATOM 2531 N N . ASP A 1 335 ? 6.875 30.328 15.258 1 97.69 335 ASP A N 1
ATOM 2532 C CA . ASP A 1 335 ? 5.703 31.031 14.734 1 97.69 335 ASP A CA 1
ATOM 2533 C C . ASP A 1 335 ? 4.41 30.391 15.242 1 97.69 335 ASP A C 1
ATOM 2535 O O . ASP A 1 335 ? 3.398 30.375 14.539 1 97.69 335 ASP A O 1
ATOM 2539 N N . ALA A 1 336 ? 4.516 29.75 16.438 1 98.31 336 ALA A N 1
ATOM 2540 C CA . ALA A 1 336 ? 3.387 29.031 17.031 1 98.31 336 ALA A CA 1
ATOM 2541 C C . ALA A 1 336 ? 2.158 29.938 17.125 1 98.31 336 ALA A C 1
ATOM 2543 O O . ALA A 1 336 ? 1.034 29.484 16.875 1 98.31 336 ALA A O 1
ATOM 2544 N N . GLN A 1 337 ? 2.33 31.156 17.516 1 98.19 337 GLN A N 1
ATOM 2545 C CA . GLN A 1 337 ? 1.209 32.062 17.688 1 98.19 337 GLN A CA 1
ATOM 2546 C C . GLN A 1 337 ? 0.446 32.281 16.391 1 98.19 337 GLN A C 1
ATOM 2548 O O . GLN A 1 337 ? -0.786 32.344 16.391 1 98.19 337 GLN A O 1
ATOM 2553 N N . ARG A 1 338 ? 1.179 32.438 15.32 1 98.31 338 ARG A N 1
ATOM 2554 C CA . ARG A 1 338 ? 0.567 32.594 14.008 1 98.31 338 ARG A CA 1
ATOM 2555 C C . ARG A 1 338 ? -0.257 31.344 13.648 1 98.31 338 ARG A C 1
ATOM 2557 O O . ARG A 1 338 ? -1.393 31.469 13.188 1 98.31 338 ARG A O 1
ATOM 2564 N N . TYR A 1 339 ? 0.322 30.203 13.883 1 98.75 339 TYR A N 1
ATOM 2565 C CA . TYR A 1 339 ? -0.352 28.953 13.531 1 98.75 339 TYR A CA 1
ATOM 2566 C C . TYR A 1 339 ? -1.564 28.719 14.422 1 98.75 339 TYR A C 1
ATOM 2568 O O . TYR A 1 339 ? -2.598 28.234 13.961 1 98.75 339 TYR A O 1
ATOM 2576 N N . LEU A 1 340 ? -1.436 29.047 15.711 1 98.62 340 LEU A N 1
ATOM 2577 C CA . LEU A 1 340 ? -2.555 28.922 16.641 1 98.62 340 LEU A CA 1
ATOM 2578 C C . LEU A 1 340 ? -3.713 29.828 16.219 1 98.62 340 LEU A C 1
ATOM 2580 O O . LEU A 1 340 ? -4.875 29.422 16.297 1 98.62 340 LEU A O 1
ATOM 2584 N N . ALA A 1 341 ? -3.395 31.016 15.805 1 98.31 341 ALA A N 1
ATOM 2585 C CA . ALA A 1 341 ? -4.426 31.938 15.352 1 98.31 341 ALA A CA 1
ATOM 2586 C C . ALA A 1 341 ? -5.148 31.391 14.117 1 98.31 341 ALA A C 1
ATOM 2588 O O . ALA A 1 341 ? -6.375 31.453 14.031 1 98.31 341 ALA A O 1
ATOM 2589 N N . LEU A 1 342 ? -4.41 30.906 13.18 1 98.25 342 LEU A N 1
ATOM 2590 C CA . LEU A 1 342 ? -4.98 30.312 11.984 1 98.25 342 LEU A CA 1
ATOM 2591 C C . LEU A 1 342 ? -5.863 29.109 12.336 1 98.25 342 LEU A C 1
ATOM 2593 O O . LEU A 1 342 ? -6.957 28.969 11.789 1 98.25 342 LEU A O 1
ATOM 2597 N N . ALA A 1 343 ? -5.34 28.266 13.219 1 98.62 343 ALA A N 1
ATOM 2598 C CA . ALA A 1 343 ? -6.074 27.078 13.656 1 98.62 343 ALA A CA 1
ATOM 2599 C C . ALA A 1 343 ? -7.391 27.469 14.336 1 98.62 343 ALA A C 1
ATOM 2601 O O . ALA A 1 343 ? -8.414 26.812 14.141 1 98.62 343 ALA A O 1
ATOM 2602 N N . ALA A 1 344 ? -7.348 28.484 15.156 1 98 344 ALA A N 1
ATOM 2603 C CA . ALA A 1 344 ? -8.539 28.953 15.844 1 98 344 ALA A CA 1
ATOM 2604 C C . ALA A 1 344 ? -9.586 29.453 14.844 1 98 344 ALA A C 1
ATOM 2606 O O . ALA A 1 344 ? -10.781 29.219 15.023 1 98 344 ALA A O 1
ATOM 2607 N N . GLU A 1 345 ? -9.156 30.219 13.883 1 97.88 345 GLU A N 1
ATOM 2608 C CA . GLU A 1 345 ? -10.07 30.703 12.852 1 97.88 345 GLU A CA 1
ATOM 2609 C C . GLU A 1 345 ? -10.68 29.531 12.078 1 97.88 345 GLU A C 1
ATOM 2611 O O . GLU A 1 345 ? -11.875 29.547 11.773 1 97.88 345 GLU A O 1
ATOM 2616 N N . LEU A 1 346 ? -9.844 28.578 11.742 1 97.81 346 LEU A N 1
ATOM 2617 C CA . LEU A 1 346 ? -10.336 27.391 11.047 1 97.81 346 LEU A CA 1
ATOM 2618 C C . LEU A 1 346 ? -11.383 26.672 11.883 1 97.81 346 LEU A C 1
ATOM 2620 O O . LEU A 1 346 ? -12.383 26.188 11.352 1 97.81 346 LEU A O 1
ATOM 2624 N N . GLU A 1 347 ? -11.086 26.547 13.203 1 96.81 347 GLU A N 1
ATOM 2625 C CA . GLU A 1 347 ? -12.016 25.938 14.141 1 96.81 347 GLU A CA 1
ATOM 2626 C C . GLU A 1 347 ? -13.367 26.656 14.141 1 96.81 347 GLU A C 1
ATOM 2628 O O . GLU A 1 347 ? -14.414 26.016 14.141 1 96.81 347 GLU A O 1
ATOM 2633 N N . GLN A 1 348 ? -13.336 27.953 14.125 1 95.62 348 GLN A N 1
ATOM 2634 C CA . GLN A 1 348 ? -14.547 28.766 14.125 1 95.62 348 GLN A CA 1
ATOM 2635 C C . GLN A 1 348 ? -15.344 28.547 12.844 1 95.62 348 GLN A C 1
ATOM 2637 O O . GLN A 1 348 ? -16.578 28.453 12.875 1 95.62 348 GLN A O 1
ATOM 2642 N N . TRP A 1 349 ? -14.664 28.516 11.758 1 94.5 349 TRP A N 1
ATOM 2643 C CA . TRP A 1 349 ? -15.344 28.312 10.484 1 94.5 349 TRP A CA 1
ATOM 2644 C C . TRP A 1 349 ? -15.969 26.922 10.422 1 94.5 349 TRP A C 1
ATOM 2646 O O . TRP A 1 349 ? -17.047 26.75 9.844 1 94.5 349 TRP A O 1
ATOM 2656 N N . ALA A 1 350 ? -15.281 25.906 10.977 1 94.25 350 ALA A N 1
ATOM 2657 C CA . ALA A 1 350 ? -15.797 24.531 10.992 1 94.25 350 ALA A CA 1
ATOM 2658 C C . ALA A 1 350 ? -17.109 24.453 11.773 1 94.25 350 ALA A C 1
ATOM 2660 O O . ALA A 1 350 ? -18.016 23.719 11.391 1 94.25 350 ALA A O 1
ATOM 2661 N N . VAL A 1 351 ? -17.219 25.172 12.859 1 88.62 351 VAL A N 1
ATOM 2662 C CA . VAL A 1 351 ? -18.422 25.188 13.688 1 88.62 351 VAL A CA 1
ATOM 2663 C C . VAL A 1 351 ? -19.562 25.875 12.938 1 88.62 351 VAL A C 1
ATOM 2665 O O . VAL A 1 351 ? -20.719 25.469 13.031 1 88.62 351 VAL A O 1
ATOM 2668 N N . ARG A 1 352 ? -19.234 26.875 12.18 1 85.69 352 ARG A N 1
ATOM 2669 C CA . ARG A 1 352 ? -20.25 27.625 11.438 1 85.69 352 ARG A CA 1
ATOM 2670 C C . ARG A 1 352 ? -20.812 26.797 10.297 1 85.69 352 ARG A C 1
ATOM 2672 O O . ARG A 1 352 ? -21.969 26.969 9.906 1 85.69 352 ARG A O 1
ATOM 2679 N N . GLN A 1 353 ? -20 26.016 9.68 1 79 353 GLN A N 1
ATOM 2680 C CA . GLN A 1 353 ? -20.438 25.156 8.578 1 79 353 GLN A CA 1
ATOM 2681 C C . GLN A 1 353 ? -21.469 24.141 9.047 1 79 353 GLN A C 1
ATOM 2683 O O . GLN A 1 353 ? -22.281 23.641 8.258 1 79 353 GLN A O 1
ATOM 2688 N N . GLU A 1 354 ? -21.422 23.703 10.227 1 69.81 354 GLU A N 1
ATOM 2689 C CA . GLU A 1 354 ? -22.359 22.75 10.797 1 69.81 354 GLU A CA 1
ATOM 2690 C C . GLU A 1 354 ? -23.766 23.359 10.875 1 69.81 354 GLU A C 1
ATOM 2692 O O . GLU A 1 354 ? -24.766 22.641 10.758 1 69.81 354 GLU A O 1
ATOM 2697 N N . THR A 1 355 ? -23.812 24.641 11.07 1 57.16 355 THR A N 1
ATOM 2698 C CA . THR A 1 355 ? -25.094 25.312 11.266 1 57.16 355 THR A CA 1
ATOM 2699 C C . THR A 1 355 ? -25.719 25.688 9.922 1 57.16 355 THR A C 1
ATOM 2701 O O . THR A 1 355 ? -26.891 26.047 9.852 1 57.16 355 THR A O 1
ATOM 2704 N N . LEU A 1 356 ? -25.031 25.547 8.852 1 49.59 356 LEU A N 1
ATOM 2705 C CA . LEU A 1 356 ? -25.609 25.875 7.555 1 49.59 356 LEU A CA 1
ATOM 2706 C C . LEU A 1 356 ? -26.172 24.641 6.875 1 49.59 356 LEU A C 1
ATOM 2708 O O . LEU A 1 356 ? -25.547 23.562 6.922 1 49.59 356 LEU A O 1
ATOM 2712 N N . MET B 1 1 ? 18.094 -28.312 -7.633 1 79.31 1 MET B N 1
ATOM 2713 C CA . MET B 1 1 ? 16.812 -27.828 -7.121 1 79.31 1 MET B CA 1
ATOM 2714 C C . MET B 1 1 ? 15.984 -27.188 -8.227 1 79.31 1 MET B C 1
ATOM 2716 O O . MET B 1 1 ? 16.516 -26.406 -9.031 1 79.31 1 MET B O 1
ATOM 2720 N N . GLN B 1 2 ? 14.688 -27.656 -8.344 1 94.94 2 GLN B N 1
ATOM 2721 C CA . GLN B 1 2 ? 13.812 -27.141 -9.383 1 94.94 2 GLN B CA 1
ATOM 2722 C C . GLN B 1 2 ? 13.016 -25.938 -8.883 1 94.94 2 GLN B C 1
ATOM 2724 O O . GLN B 1 2 ? 11.82 -26.047 -8.594 1 94.94 2 GLN B O 1
ATOM 2729 N N . ARG B 1 3 ? 13.641 -24.828 -8.836 1 97.94 3 ARG B N 1
ATOM 2730 C CA . ARG B 1 3 ? 13.086 -23.625 -8.203 1 97.94 3 ARG B CA 1
ATOM 2731 C C . ARG B 1 3 ? 12.008 -23 -9.078 1 97.94 3 ARG B C 1
ATOM 2733 O O . ARG B 1 3 ? 11.047 -22.422 -8.57 1 97.94 3 ARG B O 1
ATOM 2740 N N . VAL B 1 4 ? 12.211 -23.109 -10.422 1 98.56 4 VAL B N 1
ATOM 2741 C CA . VAL B 1 4 ? 11.188 -22.609 -11.336 1 98.56 4 VAL B CA 1
ATOM 2742 C C . VAL B 1 4 ? 9.891 -23.391 -11.133 1 98.56 4 VAL B C 1
ATOM 2744 O O . VAL B 1 4 ? 8.828 -22.797 -10.906 1 98.56 4 VAL B O 1
ATOM 2747 N N . ALA B 1 5 ? 10.031 -24.703 -11.156 1 98.81 5 ALA B N 1
ATOM 2748 C CA . ALA B 1 5 ? 8.875 -25.578 -10.93 1 98.81 5 ALA B CA 1
ATOM 2749 C C . ALA B 1 5 ? 8.297 -25.359 -9.531 1 98.81 5 ALA B C 1
ATOM 2751 O O . ALA B 1 5 ? 7.078 -25.391 -9.352 1 98.81 5 ALA B O 1
ATOM 2752 N N . GLY B 1 6 ? 9.188 -25.219 -8.531 1 98.81 6 GLY B N 1
ATOM 2753 C CA . GLY B 1 6 ? 8.734 -24.922 -7.176 1 98.81 6 GLY B CA 1
ATOM 2754 C C . GLY B 1 6 ? 7.887 -23.672 -7.086 1 98.81 6 GLY B C 1
ATOM 2755 O O . GLY B 1 6 ? 6.879 -23.641 -6.379 1 98.81 6 GLY B O 1
ATOM 2756 N N . ALA B 1 7 ? 8.297 -22.641 -7.781 1 98.94 7 ALA B N 1
ATOM 2757 C CA . ALA B 1 7 ? 7.59 -21.359 -7.742 1 98.94 7 ALA B CA 1
ATOM 2758 C C . ALA B 1 7 ? 6.195 -21.484 -8.344 1 98.94 7 ALA B C 1
ATOM 2760 O O . ALA B 1 7 ? 5.207 -21.078 -7.719 1 98.94 7 ALA B O 1
ATOM 2761 N N . VAL B 1 8 ? 6.055 -22.031 -9.555 1 98.94 8 VAL B N 1
ATOM 2762 C CA . VAL B 1 8 ? 4.773 -22.047 -10.25 1 98.94 8 VAL B CA 1
ATOM 2763 C C . VAL B 1 8 ? 3.848 -23.078 -9.625 1 98.94 8 VAL B C 1
ATOM 2765 O O . VAL B 1 8 ? 2.646 -22.844 -9.477 1 98.94 8 VAL B O 1
ATOM 2768 N N . MET B 1 9 ? 4.387 -24.281 -9.227 1 98.94 9 MET B N 1
ATOM 2769 C CA . MET B 1 9 ? 3.566 -25.266 -8.523 1 98.94 9 MET B CA 1
ATOM 2770 C C . MET B 1 9 ? 3.137 -24.75 -7.156 1 98.94 9 MET B C 1
ATOM 2772 O O . MET B 1 9 ? 2.002 -24.969 -6.734 1 98.94 9 MET B O 1
ATOM 2776 N N . GLY B 1 10 ? 4.105 -24.094 -6.465 1 98.94 10 GLY B N 1
ATOM 2777 C CA . GLY B 1 10 ? 3.76 -23.484 -5.184 1 98.94 10 GLY B CA 1
ATOM 2778 C C . GLY B 1 10 ? 2.623 -22.5 -5.277 1 98.94 10 GLY B C 1
ATOM 2779 O O . GLY B 1 10 ? 1.762 -22.438 -4.395 1 98.94 10 GLY B O 1
ATOM 2780 N N . ALA B 1 11 ? 2.639 -21.688 -6.309 1 99 11 ALA B N 1
ATOM 2781 C CA . ALA B 1 11 ? 1.566 -20.719 -6.535 1 99 11 ALA B CA 1
ATOM 2782 C C . ALA B 1 11 ? 0.233 -21.422 -6.766 1 99 11 ALA B C 1
ATOM 2784 O O . ALA B 1 11 ? -0.78 -21.062 -6.16 1 99 11 ALA B O 1
ATOM 2785 N N . LEU B 1 12 ? 0.201 -22.406 -7.652 1 98.94 12 LEU B N 1
ATOM 2786 C CA . LEU B 1 12 ? -1.024 -23.125 -7.992 1 98.94 12 LEU B CA 1
ATOM 2787 C C . LEU B 1 12 ? -1.589 -23.844 -6.773 1 98.94 12 LEU B C 1
ATOM 2789 O O . LEU B 1 12 ? -2.805 -23.859 -6.562 1 98.94 12 LEU B O 1
ATOM 2793 N N . ILE B 1 13 ? -0.726 -24.469 -6 1 98.94 13 ILE B N 1
ATOM 2794 C CA . ILE B 1 13 ? -1.141 -25.172 -4.797 1 98.94 13 ILE B CA 1
ATOM 2795 C C . ILE B 1 13 ? -1.714 -24.188 -3.785 1 98.94 13 ILE B C 1
ATOM 2797 O O . ILE B 1 13 ? -2.756 -24.438 -3.178 1 98.94 13 ILE B O 1
ATOM 2801 N N . GLY B 1 14 ? -1.025 -23.031 -3.537 1 98.94 14 GLY B N 1
ATOM 2802 C CA . GLY B 1 14 ? -1.568 -22.016 -2.664 1 98.94 14 GLY B CA 1
ATOM 2803 C C . GLY B 1 14 ? -2.955 -21.547 -3.074 1 98.94 14 GLY B C 1
ATOM 2804 O O . GLY B 1 14 ? -3.848 -21.422 -2.23 1 98.94 14 GLY B O 1
ATOM 2805 N N . ASP B 1 15 ? -3.137 -21.297 -4.391 1 98.88 15 ASP B N 1
ATOM 2806 C CA . ASP B 1 15 ? -4.426 -20.922 -4.961 1 98.88 15 ASP B CA 1
ATOM 2807 C C . ASP B 1 15 ? -5.496 -21.953 -4.637 1 98.88 15 ASP B C 1
ATOM 2809 O O . ASP B 1 15 ? -6.555 -21.625 -4.102 1 98.88 15 ASP B O 1
ATOM 2813 N N . ALA B 1 16 ? -5.184 -23.156 -4.898 1 98.88 16 ALA B N 1
ATOM 2814 C CA . ALA B 1 16 ? -6.141 -24.25 -4.75 1 98.88 16 ALA B CA 1
ATOM 2815 C C . ALA B 1 16 ? -6.477 -24.484 -3.279 1 98.88 16 ALA B C 1
ATOM 2817 O O . ALA B 1 16 ? -7.621 -24.781 -2.936 1 98.88 16 ALA B O 1
ATOM 2818 N N . LEU B 1 17 ? -5.488 -24.406 -2.395 1 98.88 17 LEU B N 1
ATOM 2819 C CA . LEU B 1 17 ? -5.695 -24.625 -0.967 1 98.88 17 LEU B CA 1
ATOM 2820 C C . LEU B 1 17 ? -6.676 -23.609 -0.398 1 98.88 17 LEU B C 1
ATOM 2822 O O . LEU B 1 17 ? -7.422 -23.922 0.536 1 98.88 17 LEU B O 1
ATOM 2826 N N . ALA B 1 18 ? -6.656 -22.438 -0.951 1 98.69 18 ALA B N 1
ATOM 2827 C CA . ALA B 1 18 ? -7.445 -21.344 -0.383 1 98.69 18 ALA B CA 1
ATOM 2828 C C . ALA B 1 18 ? -8.852 -21.312 -0.98 1 98.69 18 ALA B C 1
ATOM 2830 O O . ALA B 1 18 ? -9.742 -20.656 -0.453 1 98.69 18 ALA B O 1
ATOM 2831 N N . LEU B 1 19 ? -9.086 -22.062 -2.084 1 98.06 19 LEU B N 1
ATOM 2832 C CA . LEU B 1 19 ? -10.32 -22 -2.867 1 98.06 19 LEU B CA 1
ATOM 2833 C C . LEU B 1 19 ? -11.539 -22.234 -1.984 1 98.06 19 LEU B C 1
ATOM 2835 O O . LEU B 1 19 ? -12.508 -21.484 -2.051 1 98.06 19 LEU B O 1
ATOM 2839 N N . GLY B 1 20 ? -11.5 -23.203 -1.113 1 97.75 20 GLY B N 1
ATOM 2840 C CA . GLY B 1 20 ? -12.648 -23.625 -0.331 1 97.75 20 GLY B CA 1
ATOM 2841 C C . GLY B 1 20 ? -12.938 -22.719 0.846 1 97.75 20 GLY B C 1
ATOM 2842 O O . GLY B 1 20 ? -14.031 -22.766 1.414 1 97.75 20 GLY B O 1
ATOM 2843 N N . CYS B 1 21 ? -11.977 -21.875 1.257 1 98.19 21 CYS B N 1
ATOM 2844 C CA . CYS B 1 21 ? -12.125 -21.016 2.422 1 98.19 21 CYS B CA 1
ATOM 2845 C C . CYS B 1 21 ? -11.852 -19.562 2.061 1 98.19 21 CYS B C 1
ATOM 2847 O O . CYS B 1 21 ? -11.414 -18.781 2.906 1 98.19 21 CYS B O 1
ATOM 2849 N N . HIS B 1 22 ? -12.125 -19.25 0.839 1 98.06 22 HIS B N 1
ATOM 2850 C CA . HIS B 1 22 ? -11.805 -17.938 0.301 1 98.06 22 HIS B CA 1
ATOM 2851 C C . HIS B 1 22 ? -12.758 -16.875 0.843 1 98.06 22 HIS B C 1
ATOM 2853 O O . HIS B 1 22 ? -13.969 -17.094 0.896 1 98.06 22 HIS B O 1
ATOM 2859 N N . TRP B 1 23 ? -12.25 -15.68 1.337 1 97.19 23 TRP B N 1
ATOM 2860 C CA . TRP B 1 23 ? -12.953 -14.422 1.562 1 97.19 23 TRP B CA 1
ATOM 2861 C C . TRP B 1 23 ? -13.859 -14.508 2.789 1 97.19 23 TRP B C 1
ATOM 2863 O O . TRP B 1 23 ? -14.984 -14.008 2.777 1 97.19 23 TRP B O 1
ATOM 2873 N N . TYR B 1 24 ? -13.461 -15.219 3.803 1 97.38 24 TYR B N 1
ATOM 2874 C CA . TYR B 1 24 ? -14.047 -15.055 5.133 1 97.38 24 TYR B CA 1
ATOM 2875 C C . TYR B 1 24 ? -13.391 -13.898 5.879 1 97.38 24 TYR B C 1
ATOM 2877 O O . TYR B 1 24 ? -12.25 -14.016 6.34 1 97.38 24 TYR B O 1
ATOM 2885 N N . TYR B 1 25 ? -14.125 -12.828 6.062 1 95.81 25 TYR B N 1
ATOM 2886 C CA . TYR B 1 25 ? -13.586 -11.664 6.762 1 95.81 25 TYR B CA 1
ATOM 2887 C C . TYR B 1 25 ? -13.859 -11.758 8.258 1 95.81 25 TYR B C 1
ATOM 2889 O O . TYR B 1 25 ? -13.203 -11.086 9.055 1 95.81 25 TYR B O 1
ATOM 2897 N N . ASP B 1 26 ? -14.914 -12.484 8.602 1 96.44 26 ASP B N 1
ATOM 2898 C CA . ASP B 1 26 ? -15.148 -12.883 9.992 1 96.44 26 ASP B CA 1
ATOM 2899 C C . ASP B 1 26 ? -14.453 -14.203 10.305 1 96.44 26 ASP B C 1
ATOM 2901 O O . ASP B 1 26 ? -14.93 -15.266 9.906 1 96.44 26 ASP B O 1
ATOM 2905 N N . LEU B 1 27 ? -13.406 -14.188 11.047 1 97.56 27 LEU B N 1
ATOM 2906 C CA . LEU B 1 27 ? -12.578 -15.367 11.305 1 97.56 27 LEU B CA 1
ATOM 2907 C C . LEU B 1 27 ? -13.344 -16.391 12.141 1 97.56 27 LEU B C 1
ATOM 2909 O O . LEU B 1 27 ? -13.117 -17.594 12.016 1 97.56 27 LEU B O 1
ATOM 2913 N N . ALA B 1 28 ? -14.188 -15.898 13.023 1 97.56 28 ALA B N 1
ATOM 2914 C CA . ALA B 1 28 ? -15.023 -16.844 13.758 1 97.56 28 ALA B CA 1
ATOM 2915 C C . ALA B 1 28 ? -15.906 -17.641 12.812 1 97.56 28 ALA B C 1
ATOM 2917 O O . ALA B 1 28 ? -16.109 -18.844 13.008 1 97.56 28 ALA B O 1
ATOM 2918 N N . GLU B 1 29 ? -16.453 -17 11.797 1 97.62 29 GLU B N 1
ATOM 2919 C CA . GLU B 1 29 ? -17.234 -17.703 10.773 1 97.62 29 GLU B CA 1
ATOM 2920 C C . GLU B 1 29 ? -16.375 -18.703 10 1 97.62 29 GLU B C 1
ATOM 2922 O O . GLU B 1 29 ? -16.812 -19.812 9.734 1 97.62 29 GLU B O 1
ATOM 2927 N N . LEU B 1 30 ? -15.141 -18.297 9.672 1 98.19 30 LEU B N 1
ATOM 2928 C CA . LEU B 1 30 ? -14.211 -19.188 8.984 1 98.19 30 LEU B CA 1
ATOM 2929 C C . LEU B 1 30 ? -13.984 -20.469 9.789 1 98.19 30 LEU B C 1
ATOM 2931 O O . LEU B 1 30 ? -14.07 -21.562 9.242 1 98.19 30 LEU B O 1
ATOM 2935 N N . ARG B 1 31 ? -13.734 -20.281 11.055 1 98.06 31 ARG B N 1
ATOM 2936 C CA . ARG B 1 31 ? -13.453 -21.422 11.922 1 98.06 31 ARG B CA 1
ATOM 2937 C C . ARG B 1 31 ? -14.688 -22.297 12.094 1 98.06 31 ARG B C 1
ATOM 2939 O O . ARG B 1 31 ? -14.586 -23.516 12.141 1 98.06 31 ARG B O 1
ATOM 2946 N N . ARG B 1 32 ? -15.82 -21.672 12.188 1 97.81 32 ARG B N 1
ATOM 2947 C CA . ARG B 1 32 ? -17.062 -22.406 12.352 1 97.81 32 ARG B CA 1
ATOM 2948 C C . ARG B 1 32 ? -17.359 -23.25 11.117 1 97.81 32 ARG B C 1
ATOM 2950 O O . ARG B 1 32 ? -17.766 -24.406 11.227 1 97.81 32 ARG B O 1
ATOM 2957 N N . GLU B 1 33 ? -17.109 -22.734 9.977 1 97.19 33 GLU B N 1
ATOM 2958 C CA . GLU B 1 33 ? -17.562 -23.359 8.734 1 97.19 33 GLU B CA 1
ATOM 2959 C C . GLU B 1 33 ? -16.469 -24.25 8.141 1 97.19 33 GLU B C 1
ATOM 2961 O O . GLU B 1 33 ? -16.781 -25.25 7.469 1 97.19 33 GLU B O 1
ATOM 2966 N N . CYS B 1 34 ? -15.188 -23.938 8.383 1 97.75 34 CYS B N 1
ATOM 2967 C CA . CYS B 1 34 ? -14.117 -24.656 7.695 1 97.75 34 CYS B CA 1
ATOM 2968 C C . CYS B 1 34 ? -13.266 -25.438 8.68 1 97.75 34 CYS B C 1
ATOM 2970 O O . CYS B 1 34 ? -12.398 -26.203 8.281 1 97.75 34 CYS B O 1
ATOM 2972 N N . GLY B 1 35 ? -13.57 -25.266 10.031 1 97.12 35 GLY B N 1
ATOM 2973 C CA . GLY B 1 35 ? -12.773 -25.922 11.055 1 97.12 35 GLY B CA 1
ATOM 2974 C C . GLY B 1 35 ? -11.812 -24.984 11.766 1 97.12 35 GLY B C 1
ATOM 2975 O O . GLY B 1 35 ? -11.516 -23.906 11.266 1 97.12 35 GLY B O 1
ATOM 2976 N N . PRO B 1 36 ? -11.336 -25.375 12.906 1 97.62 36 PRO B N 1
ATOM 2977 C CA . PRO B 1 36 ? -10.492 -24.516 13.727 1 97.62 36 PRO B CA 1
ATOM 2978 C C . PRO B 1 36 ? -9.141 -24.219 13.07 1 97.62 36 PRO B C 1
ATOM 2980 O O . PRO B 1 36 ? -8.5 -23.219 13.383 1 97.62 36 PRO B O 1
ATOM 2983 N N . TRP B 1 37 ? -8.727 -25.141 12.188 1 98.44 37 TRP B N 1
ATOM 2984 C CA . TRP B 1 37 ? -7.484 -25.016 11.43 1 98.44 37 TRP B CA 1
ATOM 2985 C C . TRP B 1 37 ? -7.551 -25.812 10.133 1 98.44 37 TRP B C 1
ATOM 2987 O O . TRP B 1 37 ? -7.688 -27.047 10.164 1 98.44 37 TRP B O 1
ATOM 2997 N N . ILE B 1 38 ? -7.469 -25.078 9.047 1 98.69 38 ILE B N 1
ATOM 2998 C CA . ILE B 1 38 ? -7.547 -25.719 7.738 1 98.69 38 ILE B CA 1
ATOM 2999 C C . ILE B 1 38 ? -6.176 -26.281 7.359 1 98.69 38 ILE B C 1
ATOM 3001 O O . ILE B 1 38 ? -5.176 -25.562 7.371 1 98.69 38 ILE B O 1
ATOM 3005 N N . THR B 1 39 ? -6.066 -27.547 6.957 1 98.5 39 THR B N 1
ATOM 3006 C CA . THR B 1 39 ? -4.766 -28.188 6.754 1 98.5 39 THR B CA 1
ATOM 3007 C C . THR B 1 39 ? -4.648 -28.719 5.328 1 98.5 39 THR B C 1
ATOM 3009 O O . THR B 1 39 ? -3.578 -29.188 4.922 1 98.5 39 THR B O 1
ATOM 3012 N N . ASP B 1 40 ? -5.793 -28.688 4.598 1 98.38 40 ASP B N 1
ATOM 3013 C CA . ASP B 1 40 ? -5.797 -29.328 3.285 1 98.38 40 ASP B CA 1
ATOM 3014 C C . ASP B 1 40 ? -6.848 -28.703 2.373 1 98.38 40 ASP B C 1
ATOM 3016 O O . ASP B 1 40 ? -7.527 -27.75 2.762 1 98.38 40 ASP B O 1
ATOM 3020 N N . TYR B 1 41 ? -6.977 -29.234 1.156 1 98.69 41 TYR B N 1
ATOM 3021 C CA . TYR B 1 41 ? -7.941 -28.734 0.186 1 98.69 41 TYR B CA 1
ATOM 3022 C C . TYR B 1 41 ? -9.367 -28.891 0.703 1 98.69 41 TYR B C 1
ATOM 3024 O O . TYR B 1 41 ? -9.695 -29.891 1.336 1 98.69 41 TYR B O 1
ATOM 3032 N N . LEU B 1 42 ? -10.164 -27.906 0.504 1 98.19 42 LEU B N 1
ATOM 3033 C CA . LEU B 1 42 ? -11.57 -27.922 0.901 1 98.19 42 LEU B CA 1
ATOM 3034 C C . LEU B 1 42 ? -12.477 -27.609 -0.292 1 98.19 42 LEU B C 1
ATOM 3036 O O . LEU B 1 42 ? -12.148 -26.766 -1.124 1 98.19 42 LEU B O 1
ATOM 3040 N N . THR B 1 43 ? -13.555 -28.359 -0.381 1 98 43 THR B N 1
ATOM 3041 C CA . THR B 1 43 ? -14.594 -28.031 -1.352 1 98 43 THR B CA 1
ATOM 3042 C C . THR B 1 43 ? -15.359 -26.781 -0.922 1 98 43 THR B C 1
ATOM 3044 O O . THR B 1 43 ? -15.852 -26.719 0.204 1 98 43 THR B O 1
ATOM 3047 N N . PRO B 1 44 ? -15.43 -25.812 -1.77 1 96.88 44 PRO B N 1
ATOM 3048 C CA . PRO B 1 44 ? -16.188 -24.609 -1.406 1 96.88 44 PRO B CA 1
ATOM 3049 C C .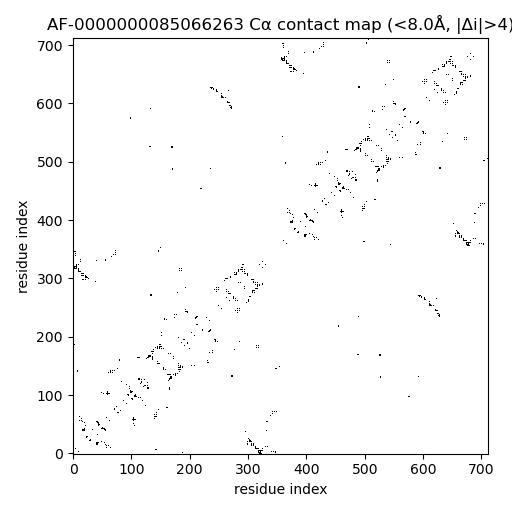 PRO B 1 44 ? -17.656 -24.891 -1.117 1 96.88 44 PRO B C 1
ATOM 3051 O O . PRO B 1 44 ? -18.266 -25.734 -1.781 1 96.88 44 PRO B O 1
ATOM 3054 N N . ARG B 1 45 ? -18.172 -24.203 -0.153 1 95.31 45 ARG B N 1
ATOM 3055 C CA . ARG B 1 45 ? -19.609 -24.266 0.086 1 95.31 45 ARG B CA 1
ATOM 3056 C C . ARG B 1 45 ? -20.391 -23.766 -1.121 1 95.31 45 ARG B C 1
ATOM 3058 O O . ARG B 1 45 ? -19.969 -22.812 -1.782 1 95.31 45 ARG B O 1
ATOM 3065 N N . PRO B 1 46 ? -21.578 -24.297 -1.399 1 93.25 46 PRO B N 1
ATOM 3066 C CA . PRO B 1 46 ? -22.328 -24 -2.627 1 93.25 46 PRO B CA 1
ATOM 3067 C C . PRO B 1 46 ? -22.75 -22.531 -2.707 1 93.25 46 PRO B C 1
ATOM 3069 O O . PRO B 1 46 ? -22.891 -21.984 -3.803 1 93.25 46 PRO B O 1
ATOM 3072 N N . ASP B 1 47 ? -22.938 -21.891 -1.615 1 91.19 47 ASP B N 1
ATOM 3073 C CA . ASP B 1 47 ? -23.469 -20.531 -1.604 1 91.19 47 ASP B CA 1
ATOM 3074 C C . ASP B 1 47 ? -22.359 -19.5 -1.467 1 91.19 47 ASP B C 1
ATOM 3076 O O . ASP B 1 47 ? -22.625 -18.328 -1.187 1 91.19 47 ASP B O 1
ATOM 3080 N N . ARG B 1 48 ? -21.156 -19.969 -1.75 1 92 48 ARG B N 1
ATOM 3081 C CA . ARG B 1 48 ? -20.031 -19.062 -1.596 1 92 48 ARG B CA 1
ATOM 3082 C C . ARG B 1 48 ? -19.391 -18.75 -2.945 1 92 48 ARG B C 1
ATOM 3084 O O . ARG B 1 48 ? -19.891 -19.156 -3.988 1 92 48 ARG B O 1
ATOM 3091 N N . TYR B 1 49 ? -18.297 -17.984 -2.99 1 91.31 49 TYR B N 1
ATOM 3092 C CA . TYR B 1 49 ? -17.734 -17.312 -4.152 1 91.31 49 TYR B CA 1
ATOM 3093 C C . TYR B 1 49 ? -17.25 -18.312 -5.191 1 91.31 49 TYR B C 1
ATOM 3095 O O . TYR B 1 49 ? -17.156 -18 -6.379 1 91.31 49 TYR B O 1
ATOM 3103 N N . HIS B 1 50 ? -16.938 -19.5 -4.781 1 96.19 50 HIS B N 1
ATOM 3104 C CA . HIS B 1 50 ? -16.438 -20.531 -5.691 1 96.19 50 HIS B CA 1
ATOM 3105 C C . HIS B 1 50 ? -17.312 -21.766 -5.652 1 96.19 50 HIS B C 1
ATOM 3107 O O . HIS B 1 50 ? -16.844 -22.891 -5.875 1 96.19 50 HIS B O 1
ATOM 3113 N N . GLY B 1 51 ? -18.594 -21.547 -5.293 1 94.25 51 GLY B N 1
ATOM 3114 C CA . GLY B 1 51 ? -19.547 -22.641 -5.305 1 94.25 51 GLY B CA 1
ATOM 3115 C C . GLY B 1 51 ? -19.547 -23.422 -6.609 1 94.25 51 GLY B C 1
ATOM 3116 O O . GLY B 1 51 ? -19.422 -22.828 -7.688 1 94.25 51 GLY B O 1
ATOM 3117 N N . GLY B 1 52 ? -19.609 -24.781 -6.48 1 94.88 52 GLY B N 1
ATOM 3118 C CA . GLY B 1 52 ? -19.625 -25.625 -7.668 1 94.88 52 GLY B CA 1
ATOM 3119 C C . GLY B 1 52 ? -18.281 -26.234 -7.969 1 94.88 52 GLY B C 1
ATOM 3120 O O . GLY B 1 52 ? -18.188 -27.25 -8.68 1 94.88 52 GLY B O 1
ATOM 3121 N N . LEU B 1 53 ? -17.25 -25.688 -7.445 1 97.5 53 LEU B N 1
ATOM 3122 C CA . LEU B 1 53 ? -15.914 -26.266 -7.602 1 97.5 53 LEU B CA 1
ATOM 3123 C C . LEU B 1 53 ? -15.633 -27.297 -6.508 1 97.5 53 LEU B C 1
ATOM 3125 O O . LEU B 1 53 ? -16.438 -27.469 -5.59 1 97.5 53 LEU B O 1
ATOM 3129 N N . ARG B 1 54 ? -14.523 -28.016 -6.645 1 97.88 54 ARG B N 1
ATOM 3130 C CA . ARG B 1 54 ? -14.18 -29.094 -5.727 1 97.88 54 ARG B CA 1
ATOM 3131 C C . ARG B 1 54 ? -12.805 -28.875 -5.113 1 97.88 54 ARG B C 1
ATOM 3133 O O . ARG B 1 54 ? -12 -28.109 -5.645 1 97.88 54 ARG B O 1
ATOM 3140 N N . ALA B 1 55 ? -12.633 -29.547 -3.982 1 98.31 55 ALA B N 1
ATOM 3141 C CA . ALA B 1 55 ? -11.305 -29.562 -3.367 1 98.31 55 ALA B CA 1
ATOM 3142 C C . ALA B 1 55 ? -10.227 -29.906 -4.391 1 98.31 55 ALA B C 1
ATOM 3144 O O . ALA B 1 55 ? -10.352 -30.891 -5.117 1 98.31 55 ALA B O 1
ATOM 3145 N N . GLY B 1 56 ? -9.172 -29.062 -4.492 1 98.62 56 GLY B N 1
ATOM 3146 C CA . GLY B 1 56 ? -8.055 -29.312 -5.395 1 98.62 56 GLY B CA 1
ATOM 3147 C C . GLY B 1 56 ? -8.18 -28.578 -6.711 1 98.62 56 GLY B C 1
ATOM 3148 O O . GLY B 1 56 ? -7.211 -28.484 -7.469 1 98.62 56 GLY B O 1
ATOM 3149 N N . ASP B 1 57 ? -9.414 -28.031 -7.012 1 98.62 57 ASP B N 1
ATOM 3150 C CA . ASP B 1 57 ? -9.562 -27.172 -8.195 1 98.62 57 ASP B CA 1
ATOM 3151 C C . ASP B 1 57 ? -8.805 -25.859 -8.023 1 98.62 57 ASP B C 1
ATOM 3153 O O . ASP B 1 57 ? -8.508 -25.453 -6.898 1 98.62 57 ASP B O 1
ATOM 3157 N N . ILE B 1 58 ? -8.438 -25.219 -9.125 1 98.62 58 ILE B N 1
ATOM 3158 C CA . ILE B 1 58 ? -7.809 -23.906 -9.07 1 98.62 58 ILE B CA 1
ATOM 3159 C C . ILE B 1 58 ? -8.836 -22.828 -9.422 1 98.62 58 ILE B C 1
ATOM 3161 O O . ILE B 1 58 ? -9.828 -23.109 -10.102 1 98.62 58 ILE B O 1
ATOM 3165 N N . SER B 1 59 ? -8.672 -21.688 -8.906 1 98.44 59 SER B N 1
ATOM 3166 C CA . SER B 1 59 ? -9.508 -20.531 -9.211 1 98.44 59 SER B CA 1
ATOM 3167 C C . SER B 1 59 ? -9.234 -20 -10.609 1 98.44 59 SER B C 1
ATOM 3169 O O . SER B 1 59 ? -8.383 -20.531 -11.328 1 98.44 59 SER B O 1
ATOM 3171 N N . GLN B 1 60 ? -10.008 -19 -11.039 1 98.12 60 GLN B N 1
ATOM 3172 C CA . GLN B 1 60 ? -9.711 -18.359 -12.32 1 98.12 60 GLN B CA 1
ATOM 3173 C C . GLN B 1 60 ? -8.312 -17.766 -12.32 1 98.12 60 GLN B C 1
ATOM 3175 O O . GLN B 1 60 ? -7.645 -17.734 -13.359 1 98.12 60 GLN B O 1
ATOM 3180 N N . THR B 1 61 ? -7.828 -17.25 -11.172 1 98.12 61 THR B N 1
ATOM 3181 C CA . THR B 1 61 ? -6.469 -16.734 -11.047 1 98.12 61 THR B CA 1
ATOM 3182 C C . THR B 1 61 ? -5.449 -17.828 -11.367 1 98.12 61 THR B C 1
ATOM 3184 O O . THR B 1 61 ? -4.484 -17.578 -12.094 1 98.12 61 THR B O 1
ATOM 3187 N N . GLY B 1 62 ? -5.66 -18.984 -10.781 1 98.75 62 GLY B N 1
ATOM 3188 C CA . GLY B 1 62 ? -4.824 -20.125 -11.141 1 98.75 62 GLY B CA 1
ATOM 3189 C C . GLY B 1 62 ? -4.895 -20.469 -12.609 1 98.75 62 GLY B C 1
ATOM 3190 O O . GLY B 1 62 ? -3.875 -20.797 -13.227 1 98.75 62 GLY B O 1
ATOM 3191 N N . LEU B 1 63 ? -6.094 -20.422 -13.18 1 98.75 63 LEU B N 1
ATOM 3192 C CA . LEU B 1 63 ? -6.285 -20.719 -14.594 1 98.75 63 LEU B CA 1
ATOM 3193 C C . LEU B 1 63 ? -5.488 -19.75 -15.469 1 98.75 63 LEU B C 1
ATOM 3195 O O . LEU B 1 63 ? -4.914 -20.141 -16.484 1 98.75 63 LEU B O 1
ATOM 3199 N N . LEU B 1 64 ? -5.504 -18.516 -15.086 1 98.81 64 LEU B N 1
ATOM 3200 C CA . LEU B 1 64 ? -4.758 -17.5 -15.828 1 98.81 64 LEU B CA 1
ATOM 3201 C C . LEU B 1 64 ? -3.26 -17.766 -15.75 1 98.81 64 LEU B C 1
ATOM 3203 O O . LEU B 1 64 ? -2.537 -17.562 -16.734 1 98.81 64 LEU B O 1
ATOM 3207 N N . LEU B 1 65 ? -2.77 -18.156 -14.602 1 98.88 65 LEU B N 1
ATOM 3208 C CA . LEU B 1 65 ? -1.371 -18.547 -14.469 1 98.88 65 LEU B CA 1
ATOM 3209 C C . LEU B 1 65 ? -1.052 -19.719 -15.391 1 98.88 65 LEU B C 1
ATOM 3211 O O . LEU B 1 65 ? -0.044 -19.703 -16.109 1 98.88 65 LEU B O 1
ATOM 3215 N N . VAL B 1 66 ? -1.894 -20.734 -15.414 1 98.88 66 VAL B N 1
ATOM 3216 C CA . VAL B 1 66 ? -1.687 -21.906 -16.25 1 98.88 66 VAL B CA 1
ATOM 3217 C C . VAL B 1 66 ? -1.7 -21.5 -17.719 1 98.88 66 VAL B C 1
ATOM 3219 O O . VAL B 1 66 ? -0.865 -21.953 -18.5 1 98.88 66 VAL B O 1
ATOM 3222 N N . MET B 1 67 ? -2.654 -20.688 -18.078 1 98.81 67 MET B N 1
ATOM 3223 C CA . MET B 1 67 ? -2.736 -20.203 -19.453 1 98.81 67 MET B CA 1
ATOM 3224 C C . MET B 1 67 ? -1.442 -19.516 -19.859 1 98.81 67 MET B C 1
ATOM 3226 O O . MET B 1 67 ? -0.959 -19.703 -20.984 1 98.81 67 MET B O 1
ATOM 3230 N N . LEU B 1 68 ? -0.922 -18.656 -18.984 1 98.88 68 LEU B N 1
ATOM 3231 C CA . LEU B 1 68 ? 0.33 -17.969 -19.297 1 98.88 68 LEU B CA 1
ATOM 3232 C C . LEU B 1 68 ? 1.487 -18.969 -19.375 1 98.88 68 LEU B C 1
ATOM 3234 O O . LEU B 1 68 ? 2.361 -18.828 -20.234 1 98.88 68 LEU B O 1
ATOM 3238 N N . MET B 1 69 ? 1.544 -19.969 -18.438 1 98.81 69 MET B N 1
ATOM 3239 C CA . MET B 1 69 ? 2.557 -21.016 -18.516 1 98.81 69 MET B CA 1
ATOM 3240 C C . MET B 1 69 ? 2.51 -21.703 -19.875 1 98.81 69 MET B C 1
ATOM 3242 O O . MET B 1 69 ? 3.549 -21.938 -20.5 1 98.81 69 MET B O 1
ATOM 3246 N N . GLU B 1 70 ? 1.338 -22.031 -20.312 1 98.81 70 GLU B N 1
ATOM 3247 C CA . GLU B 1 70 ? 1.165 -22.672 -21.609 1 98.81 70 GLU B CA 1
ATOM 3248 C C . GLU B 1 70 ? 1.686 -21.797 -22.734 1 98.81 70 GLU B C 1
ATOM 3250 O O . GLU B 1 70 ? 2.342 -22.297 -23.656 1 98.81 70 GLU B O 1
ATOM 3255 N N . SER B 1 71 ? 1.34 -20.547 -22.672 1 98.88 71 SER B N 1
ATOM 3256 C CA . SER B 1 71 ? 1.82 -19.609 -23.672 1 98.88 71 SER B CA 1
ATOM 3257 C C . SER B 1 71 ? 3.344 -19.562 -23.703 1 98.88 71 SER B C 1
ATOM 3259 O O . SER B 1 71 ? 3.951 -19.594 -24.766 1 98.88 71 SER B O 1
ATOM 3261 N N . LEU B 1 72 ? 3.967 -19.438 -22.516 1 98.62 72 LEU B N 1
ATOM 3262 C CA . LEU B 1 72 ? 5.418 -19.328 -22.406 1 98.62 72 LEU B CA 1
ATOM 3263 C C . LEU B 1 72 ? 6.102 -20.578 -22.969 1 98.62 72 LEU B C 1
ATOM 3265 O O . LEU B 1 72 ? 7.129 -20.469 -23.641 1 98.62 72 LEU B O 1
ATOM 3269 N N . VAL B 1 73 ? 5.551 -21.75 -22.672 1 97.94 73 VAL B N 1
ATOM 3270 C CA . VAL B 1 73 ? 6.113 -23 -23.141 1 97.94 73 VAL B CA 1
ATOM 3271 C C . VAL B 1 73 ? 5.941 -23.109 -24.656 1 97.94 73 VAL B C 1
ATOM 3273 O O . VAL B 1 73 ? 6.879 -23.484 -25.375 1 97.94 73 VAL B O 1
ATOM 3276 N N . HIS B 1 74 ? 4.785 -22.781 -25.109 1 98.06 74 HIS B N 1
ATOM 3277 C CA . HIS B 1 74 ? 4.473 -22.875 -26.531 1 98.06 74 HIS B CA 1
ATOM 3278 C C . HIS B 1 74 ? 5.383 -21.969 -27.359 1 98.06 74 HIS B C 1
ATOM 3280 O O . HIS B 1 74 ? 5.848 -22.359 -28.438 1 98.06 74 HIS B O 1
ATOM 3286 N N . CYS B 1 75 ? 5.641 -20.766 -26.875 1 97.75 75 CYS B N 1
ATOM 3287 C CA . CYS B 1 75 ? 6.383 -19.75 -27.625 1 97.75 75 CYS B CA 1
ATOM 3288 C C . CYS B 1 75 ? 7.859 -19.781 -27.266 1 97.75 75 CYS B C 1
ATOM 3290 O O . CYS B 1 75 ? 8.664 -19.047 -27.844 1 97.75 75 CYS B O 1
ATOM 3292 N N . ALA B 1 76 ? 8.273 -20.641 -26.281 1 95.12 76 ALA B N 1
ATOM 3293 C CA . ALA B 1 76 ? 9.625 -20.656 -25.734 1 95.12 76 ALA B CA 1
ATOM 3294 C C . ALA B 1 76 ? 10.055 -19.266 -25.266 1 95.12 76 ALA B C 1
ATOM 3296 O O . ALA B 1 76 ? 11.164 -18.812 -25.578 1 95.12 76 ALA B O 1
ATOM 3297 N N . GLY B 1 77 ? 9.141 -18.594 -24.688 1 96.94 77 GLY B N 1
ATOM 3298 C CA . GLY B 1 77 ? 9.328 -17.234 -24.219 1 96.94 77 GLY B CA 1
ATOM 3299 C C . GLY B 1 77 ? 8.031 -16.438 -24.125 1 96.94 77 GLY B C 1
ATOM 3300 O O . GLY B 1 77 ? 6.965 -16.969 -24.438 1 96.94 77 GLY B O 1
ATOM 3301 N N . TYR B 1 78 ? 8.086 -15.234 -23.609 1 98 78 TYR B N 1
ATOM 3302 C CA . TYR B 1 78 ? 6.895 -14.406 -23.469 1 98 78 TYR B CA 1
ATOM 3303 C C . TYR B 1 78 ? 6.531 -13.75 -24.781 1 98 78 TYR B C 1
ATOM 3305 O O . TYR B 1 78 ? 7.332 -13.008 -25.359 1 98 78 TYR B O 1
ATOM 3313 N N . GLU B 1 79 ? 5.422 -14.062 -25.281 1 98.44 79 GLU B N 1
ATOM 3314 C CA . GLU B 1 79 ? 4.809 -13.438 -26.453 1 98.44 79 GLU B CA 1
ATOM 3315 C C . GLU B 1 79 ? 3.422 -12.898 -26.125 1 98.44 79 GLU B C 1
ATOM 3317 O O . GLU B 1 79 ? 2.455 -13.656 -26.031 1 98.44 79 GLU B O 1
ATOM 3322 N N . GLU B 1 80 ? 3.34 -11.57 -26.031 1 98.25 80 GLU B N 1
ATOM 3323 C CA . GLU B 1 80 ? 2.107 -10.906 -25.625 1 98.25 80 GLU B CA 1
ATOM 3324 C C . GLU B 1 80 ? 0.94 -11.297 -26.531 1 98.25 80 GLU B C 1
ATOM 3326 O O . GLU B 1 80 ? -0.168 -11.539 -26.047 1 98.25 80 GLU B O 1
ATOM 3331 N N . ASP B 1 81 ? 1.17 -11.391 -27.828 1 98.25 81 ASP B N 1
ATOM 3332 C CA . ASP B 1 81 ? 0.121 -11.695 -28.797 1 98.25 81 ASP B CA 1
ATOM 3333 C C . ASP B 1 81 ? -0.47 -13.078 -28.547 1 98.25 81 ASP B C 1
ATOM 3335 O O . ASP B 1 81 ? -1.676 -13.289 -28.703 1 98.25 81 ASP B O 1
ATOM 3339 N N . ASP B 1 82 ? 0.385 -13.984 -28.25 1 98.81 82 ASP B N 1
ATOM 3340 C CA . ASP B 1 82 ? -0.12 -15.336 -28 1 98.81 82 ASP B CA 1
ATOM 3341 C C . ASP B 1 82 ? -0.993 -15.367 -26.734 1 98.81 82 ASP B C 1
ATOM 3343 O O . ASP B 1 82 ? -2.057 -15.992 -26.734 1 98.81 82 ASP B O 1
ATOM 3347 N N . PHE B 1 83 ? -0.507 -14.797 -25.703 1 98.81 83 PHE B N 1
ATOM 3348 C CA . PHE B 1 83 ? -1.258 -14.781 -24.453 1 98.81 83 PHE B CA 1
ATOM 3349 C C . PHE B 1 83 ? -2.59 -14.062 -24.625 1 98.81 83 PHE B C 1
ATOM 3351 O O . PHE B 1 83 ? -3.625 -14.539 -24.156 1 98.81 83 PHE B O 1
ATOM 3358 N N . THR B 1 84 ? -2.604 -12.859 -25.266 1 98.75 84 THR B N 1
ATOM 3359 C CA . THR B 1 84 ? -3.844 -12.109 -25.453 1 98.75 84 THR B CA 1
ATOM 3360 C C . THR B 1 84 ? -4.797 -12.867 -26.375 1 98.75 84 THR B C 1
ATOM 3362 O O . THR B 1 84 ? -6.016 -12.805 -26.203 1 98.75 84 THR B O 1
ATOM 3365 N N . ARG B 1 85 ? -4.234 -13.594 -27.375 1 98.62 85 ARG B N 1
ATOM 3366 C CA . ARG B 1 85 ? -5.074 -14.445 -28.203 1 98.62 85 ARG B CA 1
ATOM 3367 C C . ARG B 1 85 ? -5.777 -15.508 -27.359 1 98.62 85 ARG B C 1
ATOM 3369 O O . ARG B 1 85 ? -6.957 -15.789 -27.578 1 98.62 85 ARG B O 1
ATOM 3376 N N . ARG B 1 86 ? -5.098 -16.125 -26.453 1 98.75 86 ARG B N 1
ATOM 3377 C CA . ARG B 1 86 ? -5.688 -17.125 -25.562 1 98.75 86 ARG B CA 1
ATOM 3378 C C . ARG B 1 86 ? -6.785 -16.516 -24.703 1 98.75 86 ARG B C 1
ATOM 3380 O O . ARG B 1 86 ? -7.832 -17.125 -24.484 1 98.75 86 ARG B O 1
ATOM 3387 N N . LEU B 1 87 ? -6.52 -15.305 -24.156 1 98.69 87 LEU B N 1
ATOM 3388 C CA . LEU B 1 87 ? -7.57 -14.625 -23.406 1 98.69 87 LEU B CA 1
ATOM 3389 C C . LEU B 1 87 ? -8.805 -14.398 -24.281 1 98.69 87 LEU B C 1
ATOM 3391 O O . LEU B 1 87 ? -9.93 -14.68 -23.844 1 98.69 87 LEU B O 1
ATOM 3395 N N . ASP B 1 88 ? -8.594 -13.977 -25.484 1 98.62 88 ASP B N 1
ATOM 3396 C CA . ASP B 1 88 ? -9.664 -13.633 -26.406 1 98.62 88 ASP B CA 1
ATOM 3397 C C . ASP B 1 88 ? -10.477 -14.875 -26.797 1 98.62 88 ASP B C 1
ATOM 3399 O O . ASP B 1 88 ? -11.695 -14.789 -26.984 1 98.62 88 ASP B O 1
ATOM 3403 N N . THR B 1 89 ? -9.812 -16 -26.922 1 98.5 89 THR B N 1
ATOM 3404 C CA . THR B 1 89 ? -10.477 -17.125 -27.562 1 98.5 89 THR B CA 1
ATOM 3405 C C . THR B 1 89 ? -10.852 -18.188 -26.547 1 98.5 89 THR B C 1
ATOM 3407 O O . THR B 1 89 ? -11.766 -18.984 -26.781 1 98.5 89 THR B O 1
ATOM 3410 N N . GLU B 1 90 ? -10.125 -18.203 -25.406 1 98.38 90 GLU B N 1
ATOM 3411 C CA . GLU B 1 90 ? -10.328 -19.312 -24.484 1 98.38 90 GLU B CA 1
ATOM 3412 C C . GLU B 1 90 ? -11.031 -18.859 -23.219 1 98.38 90 GLU B C 1
ATOM 3414 O O . GLU B 1 90 ? -11.859 -19.594 -22.656 1 98.38 90 GLU B O 1
ATOM 3419 N N . LEU B 1 91 ? -10.75 -17.656 -22.703 1 98.5 91 LEU B N 1
ATOM 3420 C CA . LEU B 1 91 ? -11.336 -17.234 -21.438 1 98.5 91 LEU B CA 1
ATOM 3421 C C . LEU B 1 91 ? -12.508 -16.281 -21.672 1 98.5 91 LEU B C 1
ATOM 3423 O O . LEU B 1 91 ? -13.609 -16.516 -21.172 1 98.5 91 LEU B O 1
ATOM 3427 N N . PHE B 1 92 ? -12.352 -15.227 -22.406 1 98.44 92 PHE B N 1
ATOM 3428 C CA . PHE B 1 92 ? -13.312 -14.133 -22.516 1 98.44 92 PHE B CA 1
ATOM 3429 C C . PHE B 1 92 ? -14.641 -14.633 -23.078 1 98.44 92 PHE B C 1
ATOM 3431 O O . PHE B 1 92 ? -15.711 -14.18 -22.641 1 98.44 92 PHE B O 1
ATOM 3438 N N . PRO B 1 93 ? -14.656 -15.641 -24.031 1 98.19 93 PRO B N 1
ATOM 3439 C CA . PRO B 1 93 ? -15.945 -16.141 -24.516 1 98.19 93 PRO B CA 1
ATOM 3440 C C . PRO B 1 93 ? -16.766 -16.812 -23.422 1 98.19 93 PRO B C 1
ATOM 3442 O O . PRO B 1 93 ? -17.969 -17.016 -23.578 1 98.19 93 PRO B O 1
ATOM 3445 N N . GLN B 1 94 ? -16.094 -17.156 -22.328 1 97.94 94 GLN B N 1
ATOM 3446 C CA . GLN B 1 94 ? -16.766 -17.859 -21.25 1 97.94 94 GLN B CA 1
ATOM 3447 C C . GLN B 1 94 ? -17.234 -16.891 -20.156 1 97.94 94 GLN B C 1
ATOM 3449 O O . GLN B 1 94 ? -17.797 -17.312 -19.141 1 97.94 94 GLN B O 1
ATOM 3454 N N . LEU B 1 95 ? -17.031 -15.641 -20.297 1 97.56 95 LEU B N 1
ATOM 3455 C CA . LEU B 1 95 ? -17.375 -14.625 -19.312 1 97.56 95 LEU B CA 1
ATOM 3456 C C . LEU B 1 95 ? -18.594 -13.82 -19.766 1 97.56 95 LEU B C 1
ATOM 3458 O O . LEU B 1 95 ? -18.922 -13.805 -20.953 1 97.56 95 LEU B O 1
ATOM 3462 N N . ASP B 1 96 ? -19.312 -13.188 -18.797 1 94.81 96 ASP B N 1
ATOM 3463 C CA . ASP B 1 96 ? -20.453 -12.328 -19.109 1 94.81 96 ASP B CA 1
ATOM 3464 C C . ASP B 1 96 ? -20.312 -10.961 -18.453 1 94.81 96 ASP B C 1
ATOM 3466 O O . ASP B 1 96 ? -21.266 -10.18 -18.406 1 94.81 96 ASP B O 1
ATOM 3470 N N . GLY B 1 97 ? -19.156 -10.773 -17.859 1 92.62 97 GLY B N 1
ATOM 3471 C CA . GLY B 1 97 ? -18.891 -9.477 -17.266 1 92.62 97 GLY B CA 1
ATOM 3472 C C . GLY B 1 97 ? -19.25 -9.398 -15.797 1 92.62 97 GLY B C 1
ATOM 3473 O O . GLY B 1 97 ? -18.906 -8.438 -15.109 1 92.62 97 GLY B O 1
ATOM 3474 N N . THR B 1 98 ? -19.922 -10.367 -15.281 1 92.12 98 THR B N 1
ATOM 3475 C CA . THR B 1 98 ? -20.312 -10.367 -13.875 1 92.12 98 THR B CA 1
ATOM 3476 C C . THR B 1 98 ? -19.281 -11.133 -13.039 1 92.12 98 THR B C 1
ATOM 3478 O O . THR B 1 98 ? -18.547 -11.969 -13.555 1 92.12 98 THR B O 1
ATOM 3481 N N . PRO B 1 99 ? -19.203 -10.883 -11.773 1 92.44 99 PRO B N 1
ATOM 3482 C CA . PRO B 1 99 ? -18.172 -11.484 -10.93 1 92.44 99 PRO B CA 1
ATOM 3483 C C . PRO B 1 99 ? -18.359 -12.984 -10.734 1 92.44 99 PRO B C 1
ATOM 3485 O O . PRO B 1 99 ? -17.406 -13.758 -10.844 1 92.44 99 PRO B O 1
ATOM 3488 N N . MET B 1 100 ? -19.562 -13.461 -10.5 1 91.88 100 MET B N 1
ATOM 3489 C CA . MET B 1 100 ? -19.828 -14.844 -10.117 1 91.88 100 MET B CA 1
ATOM 3490 C C . MET B 1 100 ? -20.062 -15.711 -11.352 1 91.88 100 MET B C 1
ATOM 3492 O O . MET B 1 100 ? -21 -16.5 -11.398 1 91.88 100 MET B O 1
ATOM 3496 N N . GLN B 1 101 ? -19.219 -15.523 -12.375 1 88.94 101 GLN B N 1
ATOM 3497 C CA . GLN B 1 101 ? -19.359 -16.281 -13.617 1 88.94 101 GLN B CA 1
ATOM 3498 C C . GLN B 1 101 ? -17.984 -16.547 -14.242 1 88.94 101 GLN B C 1
ATOM 3500 O O . GLN B 1 101 ?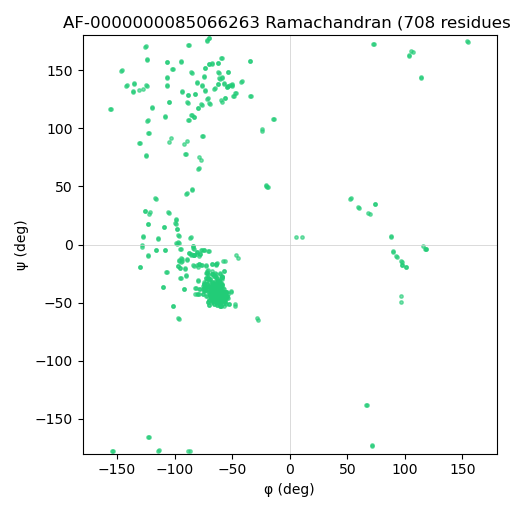 -17.047 -15.773 -14.07 1 88.94 101 GLN B O 1
ATOM 3505 N N . GLY B 1 102 ? -17.938 -17.703 -14.938 1 92.19 102 GLY B N 1
ATOM 3506 C CA . GLY B 1 102 ? -16.719 -18.062 -15.664 1 92.19 102 GLY B CA 1
ATOM 3507 C C . GLY B 1 102 ? -15.945 -19.188 -15 1 92.19 102 GLY B C 1
ATOM 3508 O O . GLY B 1 102 ? -16.219 -19.547 -13.852 1 92.19 102 GLY B O 1
ATOM 3509 N N . PRO B 1 103 ? -15.023 -19.734 -15.766 1 95.94 103 PRO B N 1
ATOM 3510 C CA . PRO B 1 103 ? -14.188 -20.781 -15.18 1 95.94 103 PRO B CA 1
ATOM 3511 C C . PRO B 1 103 ? -13.453 -20.312 -13.93 1 95.94 103 PRO B C 1
ATOM 3513 O O . PRO B 1 103 ? -12.977 -19.172 -13.875 1 95.94 103 PRO B O 1
ATOM 3516 N N . GLY B 1 104 ? -13.406 -21.188 -12.898 1 94.88 104 GLY B N 1
ATOM 3517 C CA . GLY B 1 104 ? -12.758 -20.859 -11.633 1 94.88 104 GLY B CA 1
ATOM 3518 C C . GLY B 1 104 ? -13.703 -20.219 -10.633 1 94.88 104 GLY B C 1
ATOM 3519 O O . GLY B 1 104 ? -13.32 -19.953 -9.492 1 94.88 104 GLY B O 1
ATOM 3520 N N . GLY B 1 105 ? -14.961 -19.922 -11.008 1 92.81 105 GLY B N 1
ATOM 3521 C CA . GLY B 1 105 ? -16 -19.516 -10.078 1 92.81 105 GLY B CA 1
ATOM 3522 C C . GLY B 1 105 ? -16.172 -18.016 -9.977 1 92.81 105 GLY B C 1
ATOM 3523 O O . GLY B 1 105 ? -17.297 -17.516 -9.961 1 92.81 105 GLY B O 1
ATOM 3524 N N . TYR B 1 106 ? -15.141 -17.281 -9.789 1 95.06 106 TYR B N 1
ATOM 3525 C CA . TYR B 1 106 ? -15.164 -15.828 -9.617 1 95.06 106 TYR B CA 1
ATOM 3526 C C . TYR B 1 106 ? -14.203 -15.156 -10.586 1 95.06 106 TYR B C 1
ATOM 3528 O O . TYR B 1 106 ? -13.086 -15.625 -10.797 1 95.06 106 TYR B O 1
ATOM 3536 N N . THR B 1 107 ? -14.727 -14.094 -11.219 1 96.12 107 THR B N 1
ATOM 3537 C CA . THR B 1 107 ? -13.883 -13.328 -12.133 1 96.12 107 THR B CA 1
ATOM 3538 C C . THR B 1 107 ? -13.461 -12.016 -11.492 1 96.12 107 THR B C 1
ATOM 3540 O O . THR B 1 107 ? -14.297 -11.195 -11.117 1 96.12 107 THR B O 1
ATOM 3543 N N . ASN B 1 108 ? -12.18 -11.797 -11.391 1 94.44 108 ASN B N 1
ATOM 3544 C CA . ASN B 1 108 ? -11.594 -10.625 -10.75 1 94.44 108 ASN B CA 1
ATOM 3545 C C . ASN B 1 108 ? -11.992 -9.336 -11.461 1 94.44 108 ASN B C 1
ATOM 3547 O O . ASN B 1 108 ? -12.266 -9.352 -12.664 1 94.44 108 ASN B O 1
ATOM 3551 N N . GLN B 1 109 ? -11.945 -8.242 -10.727 1 93.06 109 GLN B N 1
ATOM 3552 C CA . GLN B 1 109 ? -12.328 -6.926 -11.234 1 93.06 109 GLN B CA 1
ATOM 3553 C C . GLN B 1 109 ? -11.484 -6.547 -12.453 1 93.06 109 GLN B C 1
ATOM 3555 O O . GLN B 1 109 ? -12.016 -6.016 -13.438 1 93.06 109 GLN B O 1
ATOM 3560 N N . SER B 1 110 ? -10.195 -6.75 -12.398 1 95.69 110 SER B N 1
ATOM 3561 C CA . SER B 1 110 ? -9.312 -6.359 -13.5 1 95.69 110 SER B CA 1
ATOM 3562 C C . SER B 1 110 ? -9.641 -7.133 -14.773 1 95.69 110 SER B C 1
ATOM 3564 O O . SER B 1 110 ? -9.586 -6.582 -15.875 1 95.69 110 SER B O 1
ATOM 3566 N N . ILE B 1 111 ? -10.016 -8.398 -14.602 1 97.5 111 ILE B N 1
ATOM 3567 C CA . ILE B 1 111 ? -10.352 -9.227 -15.758 1 97.5 111 ILE B CA 1
ATOM 3568 C C . ILE B 1 111 ? -11.719 -8.82 -16.297 1 97.5 111 ILE B C 1
ATOM 3570 O O . ILE B 1 111 ? -11.93 -8.797 -17.516 1 97.5 111 ILE B O 1
ATOM 3574 N N . ARG B 1 112 ? -12.648 -8.523 -15.438 1 96.06 112 ARG B N 1
ATOM 3575 C CA . ARG B 1 112 ? -13.953 -8.062 -15.875 1 96.06 112 ARG B CA 1
ATOM 3576 C C . ARG B 1 112 ? -13.844 -6.746 -16.641 1 96.06 112 ARG B C 1
ATOM 3578 O O . ARG B 1 112 ? -14.539 -6.543 -17.641 1 96.06 112 ARG B O 1
ATOM 3585 N N . GLU B 1 113 ? -12.992 -5.879 -16.125 1 95.06 113 GLU B N 1
ATOM 3586 C CA . GLU B 1 113 ? -12.781 -4.605 -16.797 1 95.06 113 GLU B CA 1
ATOM 3587 C C . GLU B 1 113 ? -12.141 -4.809 -18.172 1 95.06 113 GLU B C 1
ATOM 3589 O O . GLU B 1 113 ? -12.523 -4.16 -19.141 1 95.06 113 GLU B O 1
ATOM 3594 N N . ALA B 1 114 ? -11.148 -5.656 -18.203 1 97.69 114 ALA B N 1
ATOM 3595 C CA . ALA B 1 114 ? -10.523 -5.973 -19.484 1 97.69 114 ALA B CA 1
ATOM 3596 C C . ALA B 1 114 ? -11.539 -6.586 -20.453 1 97.69 114 ALA B C 1
ATOM 3598 O O . ALA B 1 114 ? -11.562 -6.25 -21.641 1 97.69 114 ALA B O 1
ATOM 3599 N N . TRP B 1 115 ? -12.344 -7.477 -19.938 1 97.94 115 TRP B N 1
ATOM 3600 C CA . TRP B 1 115 ? -13.391 -8.102 -20.75 1 97.94 115 TRP B CA 1
ATOM 3601 C C . TRP B 1 115 ? -14.352 -7.062 -21.297 1 97.94 115 TRP B C 1
ATOM 3603 O O . TRP B 1 115 ? -14.672 -7.074 -22.484 1 97.94 115 TRP B O 1
ATOM 3613 N N . ARG B 1 116 ? -14.844 -6.18 -20.469 1 96.94 116 ARG B N 1
ATOM 3614 C CA . ARG B 1 116 ? -15.797 -5.152 -20.859 1 96.94 116 ARG B CA 1
ATOM 3615 C C . ARG B 1 116 ? -15.234 -4.281 -21.984 1 96.94 116 ARG B C 1
ATOM 3617 O O . ARG B 1 116 ? -15.922 -3.996 -22.969 1 96.94 116 ARG B O 1
ATOM 3624 N N . LYS B 1 117 ? -14.047 -3.926 -21.844 1 97.38 117 LYS B N 1
ATOM 3625 C CA . LYS B 1 117 ? -13.406 -3.053 -22.828 1 97.38 117 LYS B CA 1
ATOM 3626 C C . LYS B 1 117 ? -13.07 -3.818 -24.109 1 97.38 117 LYS B C 1
ATOM 3628 O O . LYS B 1 117 ? -13.234 -3.301 -25.203 1 97.38 117 LYS B O 1
ATOM 3633 N N . ARG B 1 118 ? -12.656 -5.059 -23.953 1 98 118 ARG B N 1
ATOM 3634 C CA . ARG B 1 118 ? -12.188 -5.855 -25.078 1 98 118 ARG B CA 1
ATOM 3635 C C . ARG B 1 118 ? -13.352 -6.406 -25.891 1 98 118 ARG B C 1
ATOM 3637 O O . ARG B 1 118 ? -13.32 -6.398 -27.125 1 98 118 ARG B O 1
ATOM 3644 N N . VAL B 1 119 ? -14.352 -6.879 -25.234 1 97.44 119 VAL B N 1
ATOM 3645 C CA . VAL B 1 119 ? -15.375 -7.684 -25.891 1 97.44 119 VAL B CA 1
ATOM 3646 C C . VAL B 1 119 ? -16.562 -6.801 -26.281 1 97.44 119 VAL B C 1
ATOM 3648 O O . VAL B 1 119 ? -16.797 -6.559 -27.469 1 97.44 119 VAL B O 1
ATOM 3651 N N . PRO B 1 120 ? -17.281 -6.215 -25.344 1 96.75 120 PRO B N 1
ATOM 3652 C CA . PRO B 1 120 ? -18.406 -5.387 -25.781 1 96.75 120 PRO B CA 1
ATOM 3653 C C . PRO B 1 120 ? -17.969 -4.07 -26.406 1 96.75 120 PRO B C 1
ATOM 3655 O O . PRO B 1 120 ? -18.609 -3.58 -27.328 1 96.75 120 PRO B O 1
ATOM 3658 N N . GLU B 1 121 ? -16.828 -3.465 -25.969 1 96.81 121 GLU B N 1
ATOM 3659 C CA . GLU B 1 121 ? -16.406 -2.158 -26.469 1 96.81 121 GLU B CA 1
ATOM 3660 C C . GLU B 1 121 ? -15.438 -2.301 -27.625 1 96.81 121 GLU B C 1
ATOM 3662 O O . GLU B 1 121 ? -15.125 -1.319 -28.312 1 96.81 121 GLU B O 1
ATOM 3667 N N . HIS B 1 122 ? -14.945 -3.471 -27.859 1 97.75 122 HIS B N 1
ATOM 3668 C CA . HIS B 1 122 ? -14.109 -3.809 -29.016 1 97.75 122 HIS B CA 1
ATOM 3669 C C . HIS B 1 122 ? -12.836 -2.967 -29.031 1 97.75 122 HIS B C 1
ATOM 3671 O O . HIS B 1 122 ? -12.391 -2.541 -30.094 1 97.75 122 HIS B O 1
ATOM 3677 N N . ARG B 1 123 ? -12.375 -2.637 -27.875 1 98.06 123 ARG B N 1
ATOM 3678 C CA . ARG B 1 123 ? -11.102 -1.922 -27.797 1 98.06 123 ARG B CA 1
ATOM 3679 C C . ARG B 1 123 ? -9.93 -2.857 -28.062 1 98.06 123 ARG B C 1
ATOM 3681 O O . ARG B 1 123 ? -9.992 -4.043 -27.734 1 98.06 123 ARG B O 1
ATOM 3688 N N . PRO B 1 124 ? -8.906 -2.295 -28.719 1 98 124 PRO B N 1
ATOM 3689 C CA . PRO B 1 124 ? -7.707 -3.121 -28.891 1 98 124 PRO B CA 1
ATOM 3690 C C . PRO B 1 124 ? -6.953 -3.35 -27.594 1 98 124 PRO B C 1
ATOM 3692 O O . PRO B 1 124 ? -7.098 -2.572 -26.641 1 98 124 PRO B O 1
ATOM 3695 N N . TRP B 1 125 ? -6.184 -4.473 -27.531 1 97.12 125 TRP B N 1
ATOM 3696 C CA . TRP B 1 125 ? -5.277 -4.645 -26.391 1 97.12 125 TRP B CA 1
ATOM 3697 C C . TRP B 1 125 ? -4.371 -3.428 -26.234 1 97.12 125 TRP B C 1
ATOM 3699 O O . TRP B 1 125 ? -3.951 -2.824 -27.219 1 97.12 125 TRP B O 1
ATOM 3709 N N . GLY B 1 126 ? -3.979 -3.078 -25.156 1 94.56 126 GLY B N 1
ATOM 3710 C CA . GLY B 1 126 ? -3.291 -1.835 -24.844 1 94.56 126 GLY B CA 1
ATOM 3711 C C . GLY B 1 126 ? -4.215 -0.761 -24.297 1 94.56 126 GLY B C 1
ATOM 3712 O O . GLY B 1 126 ? -3.756 0.207 -23.688 1 94.56 126 GLY B O 1
ATOM 3713 N N . GLU B 1 127 ? -5.48 -0.953 -24.516 1 96.75 127 GLU B N 1
ATOM 3714 C CA . GLU B 1 127 ? -6.469 0.003 -24.031 1 96.75 127 GLU B CA 1
ATOM 3715 C C . GLU B 1 127 ? -7.496 -0.679 -23.125 1 96.75 127 GLU B C 1
ATOM 3717 O O . GLU B 1 127 ? -8.578 -0.143 -22.891 1 96.75 127 GLU B O 1
ATOM 3722 N N . CYS B 1 128 ? -7.168 -1.841 -22.641 1 97.31 128 CYS B N 1
ATOM 3723 C CA . CYS B 1 128 ? -8.164 -2.646 -21.938 1 97.31 128 CYS B CA 1
ATOM 3724 C C . CYS B 1 128 ? -7.883 -2.693 -20.438 1 97.31 128 CYS B C 1
ATOM 3726 O O . CYS B 1 128 ? -8.703 -3.199 -19.672 1 97.31 128 CYS B O 1
ATOM 3728 N N . ALA B 1 129 ? -6.793 -2.115 -20 1 96.62 129 ALA B N 1
ATOM 3729 C CA . ALA B 1 129 ? -6.406 -2.176 -18.594 1 96.62 129 ALA B CA 1
ATOM 3730 C C . ALA B 1 129 ? -7.293 -1.268 -17.734 1 96.62 129 ALA B C 1
ATOM 3732 O O . ALA B 1 129 ? -7.883 -0.312 -18.25 1 96.62 129 ALA B O 1
ATOM 3733 N N . GLY B 1 130 ? -7.465 -1.606 -16.516 1 94 130 GLY B N 1
ATOM 3734 C CA . GLY B 1 130 ? -8.219 -0.806 -15.562 1 94 130 GLY B CA 1
ATOM 3735 C C . GLY B 1 130 ? -7.414 -0.406 -14.344 1 94 130 GLY B C 1
ATOM 3736 O O . GLY B 1 130 ? -6.188 -0.519 -14.344 1 94 130 GLY B O 1
ATOM 3737 N N . ASP B 1 131 ? -8.125 0.082 -13.273 1 91.5 131 ASP B N 1
ATOM 3738 C CA . ASP B 1 131 ? -7.461 0.702 -12.133 1 91.5 131 ASP B CA 1
ATOM 3739 C C . ASP B 1 131 ? -7.539 -0.195 -10.898 1 91.5 131 ASP B C 1
ATOM 3741 O O . ASP B 1 131 ? -7.309 0.261 -9.773 1 91.5 131 ASP B O 1
ATOM 3745 N N . ALA B 1 132 ? -7.91 -1.499 -11.172 1 94.06 132 ALA B N 1
ATOM 3746 C CA . ALA B 1 132 ? -8.016 -2.393 -10.023 1 94.06 132 ALA B CA 1
ATOM 3747 C C . ALA B 1 132 ? -6.727 -2.393 -9.211 1 94.06 132 ALA B C 1
ATOM 3749 O O . ALA B 1 132 ? -5.629 -2.404 -9.773 1 94.06 132 ALA B O 1
ATOM 3750 N N . ASP B 1 133 ? -6.852 -2.314 -7.91 1 95.56 133 ASP B N 1
ATOM 3751 C CA . ASP B 1 133 ? -5.68 -2.225 -7.043 1 95.56 133 ASP B CA 1
ATOM 3752 C C . ASP B 1 133 ? -5.328 -3.588 -6.449 1 95.56 133 ASP B C 1
ATOM 3754 O O . ASP B 1 133 ? -4.699 -3.668 -5.395 1 95.56 133 ASP B O 1
ATOM 3758 N N . THR B 1 134 ? -5.754 -4.668 -7.074 1 97.31 134 THR B N 1
ATOM 3759 C CA . THR B 1 134 ? -5.555 -6.027 -6.59 1 97.31 134 THR B CA 1
ATOM 3760 C C . THR B 1 134 ? -4.227 -6.59 -7.094 1 97.31 134 THR B C 1
ATOM 3762 O O . THR B 1 134 ? -3.475 -5.902 -7.785 1 97.31 134 THR B O 1
ATOM 3765 N N . THR B 1 135 ? -3.959 -7.852 -6.762 1 98.44 135 THR B N 1
ATOM 3766 C CA . THR B 1 135 ? -2.693 -8.492 -7.094 1 98.44 135 THR B CA 1
ATOM 3767 C C . THR B 1 135 ? -2.832 -9.336 -8.367 1 98.44 135 THR B C 1
ATOM 3769 O O . THR B 1 135 ? -1.963 -10.148 -8.672 1 98.44 135 THR B O 1
ATOM 3772 N N . GLU B 1 136 ? -3.893 -9.18 -9.109 1 97.69 136 GLU B N 1
ATOM 3773 C CA . GLU B 1 136 ? -4.199 -10.047 -10.242 1 97.69 136 GLU B CA 1
ATOM 3774 C C . GLU B 1 136 ? -3.018 -10.133 -11.203 1 97.69 136 GLU B C 1
ATOM 3776 O O . GLU B 1 136 ? -2.572 -11.234 -11.555 1 97.69 136 GLU B O 1
ATOM 3781 N N . GLY B 1 137 ? -2.48 -9.047 -11.625 1 98.06 137 GLY B N 1
ATOM 3782 C CA . GLY B 1 137 ? -1.355 -9.023 -12.547 1 98.06 137 GLY B CA 1
ATOM 3783 C C . GLY B 1 137 ? -0.102 -9.656 -11.969 1 98.06 137 GLY B C 1
ATOM 3784 O O . GLY B 1 137 ? 0.604 -10.391 -12.664 1 98.06 137 GLY B O 1
ATOM 3785 N N . ALA B 1 138 ? 0.219 -9.367 -10.711 1 98.75 138 ALA B N 1
ATOM 3786 C CA . ALA B 1 138 ? 1.39 -9.93 -10.039 1 98.75 138 ALA B CA 1
ATOM 3787 C C . ALA B 1 138 ? 1.315 -11.453 -10 1 98.75 138 ALA B C 1
ATOM 3789 O O . ALA B 1 138 ? 2.336 -12.133 -10.125 1 98.75 138 ALA B O 1
ATOM 3790 N N . GLU B 1 139 ? 0.134 -11.984 -9.836 1 98.88 139 GLU B N 1
ATOM 3791 C CA . GLU B 1 139 ? -0.088 -13.414 -9.641 1 98.88 139 GLU B CA 1
ATOM 3792 C C . GLU B 1 139 ? 0.167 -14.195 -10.93 1 98.88 139 GLU B C 1
ATOM 3794 O O . GLU B 1 139 ? 0.901 -15.18 -10.93 1 98.88 139 GLU B O 1
ATOM 3799 N N . ARG B 1 140 ? -0.436 -13.727 -12.008 1 98.38 140 ARG B N 1
ATOM 3800 C CA . ARG B 1 140 ? -0.227 -14.484 -13.242 1 98.38 140 ARG B CA 1
ATOM 3801 C C . ARG B 1 140 ? 1.19 -14.297 -13.766 1 98.38 140 ARG B C 1
ATOM 3803 O O . ARG B 1 140 ? 1.759 -15.203 -14.375 1 98.38 140 ARG B O 1
ATOM 3810 N N . ALA B 1 141 ? 1.869 -13.211 -13.445 1 98.81 141 ALA B N 1
ATOM 3811 C CA . ALA B 1 141 ? 3.201 -12.906 -13.961 1 98.81 141 ALA B CA 1
ATOM 3812 C C . ALA B 1 141 ? 4.266 -13.734 -13.25 1 98.81 141 ALA B C 1
ATOM 3814 O O . ALA B 1 141 ? 5.43 -13.742 -13.664 1 98.81 141 ALA B O 1
ATOM 3815 N N . VAL B 1 142 ? 3.895 -14.492 -12.266 1 98.94 142 VAL B N 1
ATOM 3816 C CA . VAL B 1 142 ? 4.781 -15.414 -11.562 1 98.94 142 VAL B CA 1
ATOM 3817 C C . VAL B 1 142 ? 5.512 -16.297 -12.57 1 98.94 142 VAL B C 1
ATOM 3819 O O . VAL B 1 142 ? 6.707 -16.562 -12.43 1 98.94 142 VAL B O 1
ATOM 3822 N N . ALA B 1 143 ? 4.824 -16.75 -13.602 1 98.88 143 ALA B N 1
ATOM 3823 C CA . ALA B 1 143 ? 5.402 -17.656 -14.594 1 98.88 143 ALA B CA 1
ATOM 3824 C C . ALA B 1 143 ? 6.5 -16.953 -15.391 1 98.88 143 ALA B C 1
ATOM 3826 O O . ALA B 1 143 ? 7.523 -17.562 -15.711 1 98.88 143 ALA B O 1
ATOM 3827 N N . ILE B 1 144 ? 6.305 -15.711 -15.734 1 98.81 144 ILE B N 1
ATOM 3828 C CA . ILE B 1 144 ? 7.301 -14.945 -16.469 1 98.81 144 ILE B CA 1
ATOM 3829 C C . ILE B 1 144 ? 8.531 -14.711 -15.602 1 98.81 144 ILE B C 1
ATOM 3831 O O . ILE B 1 144 ? 9.664 -14.875 -16.062 1 98.81 144 ILE B O 1
ATOM 3835 N N . ALA B 1 145 ? 8.266 -14.305 -14.352 1 98.75 145 ALA B N 1
ATOM 3836 C CA . ALA B 1 145 ? 9.359 -14.047 -13.43 1 98.75 145 ALA B CA 1
ATOM 3837 C C . ALA B 1 145 ? 10.219 -15.297 -13.234 1 98.75 145 ALA B C 1
ATOM 3839 O O . ALA B 1 145 ? 11.445 -15.211 -13.18 1 98.75 145 ALA B O 1
ATOM 3840 N N . ALA B 1 146 ? 9.555 -16.422 -13.102 1 98.56 146 ALA B N 1
ATOM 3841 C CA . ALA B 1 146 ? 10.266 -17.688 -12.93 1 98.56 146 ALA B CA 1
ATOM 3842 C C . ALA B 1 146 ? 11.086 -18.031 -14.164 1 98.56 146 ALA B C 1
ATOM 3844 O O . ALA B 1 146 ? 12.242 -18.453 -14.062 1 98.56 146 ALA B O 1
ATOM 3845 N N . LEU B 1 147 ? 10.523 -17.828 -15.32 1 98.19 147 LEU B N 1
ATOM 3846 C CA . LEU B 1 147 ? 11.18 -18.172 -16.578 1 98.19 147 LEU B CA 1
ATOM 3847 C C . LEU B 1 147 ? 12.422 -17.312 -16.781 1 98.19 147 LEU B C 1
ATOM 3849 O O . LEU B 1 147 ? 13.461 -17.828 -17.203 1 98.19 147 LEU B O 1
ATOM 3853 N N . TYR B 1 148 ? 12.32 -16.016 -16.5 1 97.56 148 TYR B N 1
ATOM 3854 C CA . TYR B 1 148 ? 13.375 -15.07 -16.812 1 97.56 148 TYR B CA 1
ATOM 3855 C C . TYR B 1 148 ? 14.133 -14.656 -15.562 1 97.56 148 TYR B C 1
ATOM 3857 O O . TYR B 1 148 ? 14.672 -13.547 -15.492 1 97.56 148 TYR B O 1
ATOM 3865 N N . ALA B 1 149 ? 14.18 -15.5 -14.555 1 97.19 149 ALA B N 1
ATOM 3866 C CA . ALA B 1 149 ? 14.727 -15.164 -13.234 1 97.19 149 ALA B CA 1
ATOM 3867 C C . ALA B 1 149 ? 16.188 -14.719 -13.344 1 97.19 149 ALA B C 1
ATOM 3869 O O . ALA B 1 149 ? 16.641 -13.875 -12.562 1 97.19 149 ALA B O 1
ATOM 3870 N N . LEU B 1 150 ? 16.906 -15.148 -14.305 1 95.19 150 LEU B N 1
ATOM 3871 C CA . LEU B 1 150 ? 18.328 -14.859 -14.414 1 95.19 150 LEU B CA 1
ATOM 3872 C C . LEU B 1 150 ? 18.578 -13.703 -15.375 1 95.19 150 LEU B C 1
ATOM 3874 O O . LEU B 1 150 ? 19.719 -13.352 -15.648 1 95.19 150 LEU B O 1
ATOM 3878 N N . GLN B 1 151 ? 17.578 -13.125 -15.93 1 95.19 151 GLN B N 1
ATOM 3879 C CA . GLN B 1 151 ? 17.641 -11.969 -16.812 1 95.19 151 GLN B CA 1
ATOM 3880 C C . GLN B 1 151 ? 16.75 -10.836 -16.297 1 95.19 151 GLN B C 1
ATOM 3882 O O . GLN B 1 151 ? 15.711 -10.547 -16.891 1 95.19 151 GLN B O 1
ATOM 3887 N N . PRO B 1 152 ? 17.234 -10.164 -15.305 1 94 152 PRO B N 1
ATOM 3888 C CA . PRO B 1 152 ? 16.391 -9.219 -14.57 1 94 152 PRO B CA 1
ATOM 3889 C C . PRO B 1 152 ? 15.758 -8.164 -15.484 1 94 152 PRO B C 1
ATOM 3891 O O . PRO B 1 152 ? 14.594 -7.812 -15.312 1 94 152 PRO B O 1
ATOM 3894 N N . LYS B 1 153 ? 16.516 -7.578 -16.406 1 93.31 153 LYS B N 1
ATOM 3895 C CA . LYS B 1 153 ? 15.961 -6.559 -17.297 1 93.31 153 LYS B CA 1
ATOM 3896 C C . LYS B 1 153 ? 14.844 -7.125 -18.172 1 93.31 153 LYS B C 1
ATOM 3898 O O . LYS B 1 153 ? 13.766 -6.535 -18.266 1 93.31 153 LYS B O 1
ATOM 3903 N N . LYS B 1 154 ? 15.117 -8.289 -18.797 1 95.31 154 LYS B N 1
ATOM 3904 C CA . LYS B 1 154 ? 14.109 -8.961 -19.625 1 95.31 154 LYS B CA 1
ATOM 3905 C C . LYS B 1 154 ? 12.898 -9.352 -18.781 1 95.31 154 LYS B C 1
ATOM 3907 O O . LYS B 1 154 ? 11.758 -9.211 -19.234 1 95.31 154 LYS B O 1
ATOM 3912 N N . MET B 1 155 ? 13.18 -9.844 -17.625 1 97.06 155 MET B N 1
ATOM 3913 C CA . MET B 1 155 ? 12.125 -10.227 -16.688 1 97.06 155 MET B CA 1
ATOM 3914 C C . MET B 1 155 ? 11.211 -9.047 -16.391 1 97.06 155 MET B C 1
ATOM 3916 O O . MET B 1 155 ? 9.992 -9.148 -16.531 1 97.06 155 MET B O 1
ATOM 3920 N N . ALA B 1 156 ? 11.742 -7.93 -16 1 95.88 156 ALA B N 1
ATOM 3921 C CA . ALA B 1 156 ? 10.969 -6.758 -15.609 1 95.88 156 ALA B CA 1
ATOM 3922 C C . ALA B 1 156 ? 10.156 -6.215 -16.781 1 95.88 156 ALA B C 1
ATOM 3924 O O . ALA B 1 156 ? 9 -5.832 -16.609 1 95.88 156 ALA B O 1
ATOM 3925 N N . GLU B 1 157 ? 10.758 -6.176 -17.922 1 94.81 157 GLU B N 1
ATOM 3926 C CA . GLU B 1 157 ? 10.07 -5.691 -19.125 1 94.81 157 GLU B CA 1
ATOM 3927 C C . GLU B 1 157 ? 8.891 -6.586 -19.484 1 94.81 157 GLU B C 1
ATOM 3929 O O . GLU B 1 157 ? 7.801 -6.098 -19.781 1 94.81 157 GLU B O 1
ATOM 3934 N N . ALA B 1 158 ? 9.125 -7.906 -19.469 1 97.56 158 ALA B N 1
ATOM 3935 C CA . ALA B 1 158 ? 8.078 -8.859 -19.828 1 97.56 158 ALA B CA 1
ATOM 3936 C C . ALA B 1 158 ? 6.949 -8.852 -18.797 1 97.56 158 ALA B C 1
ATOM 3938 O O . ALA B 1 158 ? 5.77 -8.883 -19.156 1 97.56 158 ALA B O 1
ATOM 3939 N N . VAL B 1 159 ? 7.309 -8.82 -17.531 1 98.19 159 VAL B N 1
ATOM 3940 C CA . VAL B 1 159 ? 6.324 -8.773 -16.453 1 98.19 159 VAL B CA 1
ATOM 3941 C C . VAL B 1 159 ? 5.477 -7.516 -16.578 1 98.19 159 VAL B C 1
ATOM 3943 O O . VAL B 1 159 ? 4.246 -7.574 -16.5 1 98.19 159 VAL B O 1
ATOM 3946 N N . CYS B 1 160 ? 6.133 -6.387 -16.766 1 96.25 160 CYS B N 1
ATOM 3947 C CA . CYS B 1 160 ? 5.422 -5.121 -16.906 1 96.25 160 CYS B CA 1
ATOM 3948 C C . CYS B 1 160 ? 4.465 -5.168 -18.094 1 96.25 160 CYS B C 1
ATOM 3950 O O . CYS B 1 160 ? 3.301 -4.785 -17.969 1 96.25 160 CYS B O 1
ATOM 3952 N N . SER B 1 161 ? 4.969 -5.637 -19.234 1 96.69 161 SER B N 1
ATOM 3953 C CA . SER B 1 161 ? 4.16 -5.738 -20.453 1 96.69 161 SER B CA 1
ATOM 3954 C C . SER B 1 161 ? 2.928 -6.605 -20.219 1 96.69 161 SER B C 1
ATOM 3956 O O . SER B 1 161 ? 1.855 -6.324 -20.75 1 96.69 161 SER B O 1
ATOM 3958 N N . ASN B 1 162 ? 3.088 -7.633 -19.453 1 98.44 162 ASN B N 1
ATOM 3959 C CA . ASN B 1 162 ? 1.972 -8.523 -19.156 1 98.44 162 ASN B CA 1
ATOM 3960 C C . ASN B 1 162 ? 0.966 -7.879 -18.219 1 98.44 162 ASN B C 1
ATOM 3962 O O . ASN B 1 162 ? -0.244 -7.977 -18.422 1 98.44 162 ASN B O 1
ATOM 3966 N N . ILE B 1 163 ? 1.425 -7.227 -17.172 1 98.06 163 ILE B N 1
ATOM 3967 C CA . ILE B 1 163 ? 0.577 -6.66 -16.125 1 98.06 163 ILE B CA 1
ATOM 3968 C C . ILE B 1 163 ? -0.302 -5.562 -16.719 1 98.06 163 ILE B C 1
ATOM 3970 O O . ILE B 1 163 ? -1.495 -5.484 -16.422 1 98.06 163 ILE B O 1
ATOM 3974 N N . ILE B 1 164 ? 0.246 -4.734 -17.609 1 97 164 ILE B N 1
ATOM 3975 C CA . ILE B 1 164 ? -0.447 -3.545 -18.078 1 97 164 ILE B CA 1
ATOM 3976 C C . ILE B 1 164 ? -1.556 -3.949 -19.047 1 97 164 ILE B C 1
ATOM 3978 O O . ILE B 1 164 ? -2.344 -3.107 -19.484 1 97 164 ILE B O 1
ATOM 3982 N N . LEU B 1 165 ? -1.655 -5.262 -19.375 1 98.12 165 LEU B N 1
ATOM 3983 C CA . LEU B 1 165 ? -2.775 -5.75 -20.172 1 98.12 165 LEU B CA 1
ATOM 3984 C C . LEU B 1 165 ? -4.094 -5.562 -19.438 1 98.12 165 LEU B C 1
ATOM 3986 O O . LEU B 1 165 ? -5.137 -5.352 -20.062 1 98.12 165 LEU B O 1
ATOM 3990 N N . THR B 1 166 ? -4.02 -5.594 -18.062 1 98.06 166 THR B N 1
ATOM 3991 C CA . THR B 1 166 ? -5.273 -5.602 -17.328 1 98.06 166 THR B CA 1
ATOM 3992 C C . THR B 1 166 ? -5.258 -4.539 -16.234 1 98.06 166 THR B C 1
ATOM 3994 O O . THR B 1 166 ? -6.305 -4.184 -15.688 1 98.06 166 THR B O 1
ATOM 3997 N N . GLN B 1 167 ? -4.148 -4.051 -15.812 1 96.75 167 GLN B N 1
ATOM 3998 C CA . GLN B 1 167 ? -3.992 -3.031 -14.781 1 96.75 167 GLN B CA 1
ATOM 3999 C C . GLN B 1 167 ? -2.969 -1.979 -15.195 1 96.75 167 GLN B C 1
ATOM 4001 O O . GLN B 1 167 ? -1.832 -2.312 -15.531 1 96.75 167 GLN B O 1
ATOM 4006 N N . HIS B 1 168 ? -3.346 -0.712 -15.055 1 93.88 168 HIS B N 1
ATOM 4007 C CA . HIS B 1 168 ? -2.404 0.271 -15.586 1 93.88 168 HIS B CA 1
ATOM 4008 C C . HIS B 1 168 ? -2.076 1.333 -14.539 1 93.88 168 HIS B C 1
ATOM 4010 O O . HIS B 1 168 ? -1.36 2.295 -14.828 1 93.88 168 HIS B O 1
ATOM 4016 N N . ASP B 1 169 ? -2.65 1.286 -13.32 1 93.31 169 ASP B N 1
ATOM 4017 C CA . ASP B 1 169 ? -2.25 2.191 -12.25 1 93.31 169 ASP B CA 1
ATOM 4018 C C . ASP B 1 169 ? -0.752 2.084 -11.969 1 93.31 169 ASP B C 1
ATOM 4020 O O . ASP B 1 169 ? -0.249 1.002 -11.664 1 93.31 169 ASP B O 1
ATOM 4024 N N . PRO B 1 170 ? -0.055 3.203 -12 1 93 170 PRO B N 1
ATOM 4025 C CA . PRO B 1 170 ? 1.405 3.131 -11.906 1 93 170 PRO B CA 1
ATOM 4026 C C . PRO B 1 170 ? 1.879 2.498 -10.594 1 93 170 PRO B C 1
ATOM 4028 O O . PRO B 1 170 ? 2.809 1.687 -10.602 1 93 170 PRO B O 1
ATOM 4031 N N . ALA B 1 171 ? 1.296 2.834 -9.523 1 94.38 171 ALA B N 1
ATOM 4032 C CA . ALA B 1 171 ? 1.713 2.277 -8.234 1 94.38 171 ALA B CA 1
ATOM 4033 C C . ALA B 1 171 ? 1.449 0.775 -8.18 1 94.38 171 ALA B C 1
ATOM 4035 O O . ALA B 1 171 ? 2.258 0.017 -7.637 1 94.38 171 ALA B O 1
ATOM 4036 N N . ILE B 1 172 ? 0.339 0.323 -8.766 1 96.38 172 ILE B N 1
ATOM 4037 C CA . ILE B 1 172 ? -0.031 -1.089 -8.766 1 96.38 172 ILE B CA 1
ATOM 4038 C C . ILE B 1 172 ? 0.934 -1.873 -9.656 1 96.38 172 ILE B C 1
ATOM 4040 O O . ILE B 1 172 ? 1.401 -2.949 -9.273 1 96.38 172 ILE B O 1
ATOM 4044 N N . VAL B 1 173 ? 1.218 -1.291 -10.789 1 96.56 173 VAL B N 1
ATOM 4045 C CA . VAL B 1 173 ? 2.152 -1.928 -11.711 1 96.56 173 VAL B CA 1
ATOM 4046 C C . VAL B 1 173 ? 3.533 -2.023 -11.062 1 96.56 173 VAL B C 1
ATOM 4048 O O . VAL B 1 173 ? 4.18 -3.072 -11.125 1 96.56 173 VAL B O 1
ATOM 4051 N N . ALA B 1 174 ? 3.949 -0.96 -10.406 1 96.06 174 ALA B N 1
ATOM 4052 C CA . ALA B 1 174 ? 5.258 -0.947 -9.75 1 96.06 174 ALA B CA 1
ATOM 4053 C C . ALA B 1 174 ? 5.344 -2.023 -8.672 1 96.06 174 ALA B C 1
ATOM 4055 O O . ALA B 1 174 ? 6.34 -2.746 -8.586 1 96.06 174 ALA B O 1
ATOM 4056 N N . MET B 1 175 ? 4.355 -2.152 -7.844 1 97.94 175 MET B N 1
ATOM 4057 C CA . MET B 1 175 ? 4.348 -3.154 -6.777 1 97.94 175 MET B CA 1
ATOM 4058 C C . MET B 1 175 ? 4.305 -4.562 -7.359 1 97.94 175 MET B C 1
ATOM 4060 O O . MET B 1 175 ? 4.934 -5.477 -6.824 1 97.94 175 MET B O 1
ATOM 4064 N N . SER B 1 176 ? 3.551 -4.727 -8.453 1 98.38 176 SER B N 1
ATOM 4065 C CA . SER B 1 176 ? 3.451 -6.027 -9.102 1 98.38 176 SER B CA 1
ATOM 4066 C C . SER B 1 176 ? 4.793 -6.457 -9.688 1 98.38 176 SER B C 1
ATOM 4068 O O . SER B 1 176 ? 5.195 -7.613 -9.547 1 98.38 176 SER B O 1
ATOM 4070 N N . VAL B 1 177 ? 5.441 -5.508 -10.336 1 97.81 177 VAL B N 1
ATOM 4071 C CA . VAL B 1 177 ? 6.762 -5.789 -10.891 1 97.81 177 VAL B CA 1
ATOM 4072 C C . VAL B 1 177 ? 7.75 -6.066 -9.758 1 97.81 177 VAL B C 1
ATOM 4074 O O . VAL B 1 177 ? 8.586 -6.969 -9.859 1 97.81 177 VAL B O 1
ATOM 4077 N N . ALA B 1 178 ? 7.66 -5.312 -8.688 1 97.94 178 ALA B N 1
ATOM 4078 C CA . ALA B 1 178 ? 8.539 -5.512 -7.539 1 97.94 178 ALA B CA 1
ATOM 4079 C C . ALA B 1 178 ? 8.383 -6.918 -6.969 1 97.94 178 ALA B C 1
ATOM 4081 O O . ALA B 1 178 ? 9.375 -7.578 -6.648 1 97.94 178 ALA B O 1
ATOM 4082 N N . PHE B 1 179 ? 7.176 -7.391 -6.812 1 98.88 179 PHE B N 1
ATOM 4083 C CA . PHE B 1 179 ? 6.941 -8.742 -6.32 1 98.88 179 PHE B CA 1
ATOM 4084 C C . PHE B 1 179 ? 7.656 -9.766 -7.188 1 98.88 179 PHE B C 1
ATOM 4086 O O . PHE B 1 179 ? 8.312 -10.672 -6.672 1 98.88 179 PHE B O 1
ATOM 4093 N N . ASN B 1 180 ? 7.473 -9.625 -8.461 1 98.88 180 ASN B N 1
ATOM 4094 C CA . ASN B 1 180 ? 8.039 -10.602 -9.383 1 98.88 180 ASN B CA 1
ATOM 4095 C C . ASN B 1 180 ? 9.562 -10.484 -9.461 1 98.88 180 ASN B C 1
ATOM 4097 O O . ASN B 1 180 ? 10.25 -11.477 -9.695 1 98.88 180 ASN B O 1
ATOM 4101 N N . ALA B 1 181 ? 10.094 -9.281 -9.227 1 98.38 181 ALA B N 1
ATOM 4102 C CA . ALA B 1 181 ? 11.539 -9.141 -9.086 1 98.38 181 ALA B CA 1
ATOM 4103 C C . ALA B 1 181 ? 12.055 -9.883 -7.863 1 98.38 181 ALA B C 1
ATOM 4105 O O . ALA B 1 181 ? 13.109 -10.523 -7.914 1 98.38 181 ALA B O 1
ATOM 4106 N N . VAL B 1 182 ? 11.344 -9.781 -6.742 1 98.81 182 VAL B N 1
ATOM 4107 C CA . VAL B 1 182 ? 11.695 -10.531 -5.539 1 98.81 182 VAL B CA 1
ATOM 4108 C C . VAL B 1 182 ? 11.664 -12.031 -5.84 1 98.81 182 VAL B C 1
ATOM 4110 O O . VAL B 1 182 ? 12.602 -12.758 -5.508 1 98.81 182 VAL B O 1
ATOM 4113 N N . LEU B 1 183 ? 10.617 -12.461 -6.5 1 98.94 183 LEU B N 1
ATOM 4114 C CA . LEU B 1 183 ? 10.469 -13.875 -6.84 1 98.94 183 LEU B CA 1
ATOM 4115 C C . LEU B 1 183 ? 11.633 -14.352 -7.703 1 98.94 183 LEU B C 1
ATOM 4117 O O . LEU B 1 183 ? 12.164 -15.438 -7.492 1 98.94 183 LEU B O 1
ATOM 4121 N N . ALA B 1 184 ? 11.961 -13.531 -8.672 1 98.56 184 ALA B N 1
ATOM 4122 C CA . ALA B 1 184 ? 13.062 -13.883 -9.562 1 98.56 184 ALA B CA 1
ATOM 4123 C C . ALA B 1 184 ? 14.359 -14.078 -8.781 1 98.56 184 ALA B C 1
ATOM 4125 O O . ALA B 1 184 ? 15.148 -14.977 -9.086 1 98.56 184 ALA B O 1
ATOM 4126 N N . GLN B 1 185 ? 14.641 -13.234 -7.781 1 98.31 185 GLN B N 1
ATOM 4127 C CA . GLN B 1 185 ? 15.812 -13.422 -6.93 1 98.31 185 GLN B CA 1
ATOM 4128 C C . GLN B 1 185 ? 15.766 -14.766 -6.211 1 98.31 185 GLN B C 1
ATOM 4130 O O . GLN B 1 185 ? 16.781 -15.461 -6.125 1 98.31 185 GLN B O 1
ATOM 4135 N N . LEU B 1 186 ? 14.586 -15.094 -5.695 1 98.75 186 LEU B N 1
ATOM 4136 C CA . LEU B 1 186 ? 14.438 -16.344 -4.957 1 98.75 186 LEU B CA 1
ATOM 4137 C C . LEU B 1 186 ? 14.648 -17.547 -5.871 1 98.75 186 LEU B C 1
ATOM 4139 O O . LEU B 1 186 ? 15.297 -18.516 -5.488 1 98.75 186 LEU B O 1
ATOM 4143 N N . VAL B 1 187 ? 14.125 -17.484 -7.074 1 98.38 187 VAL B N 1
ATOM 4144 C CA . VAL B 1 187 ? 14.305 -18.531 -8.062 1 98.38 187 VAL B CA 1
ATOM 4145 C C . VAL B 1 187 ? 15.789 -18.672 -8.406 1 98.38 187 VAL B C 1
ATOM 4147 O O . VAL B 1 187 ? 16.281 -19.781 -8.656 1 98.38 187 VAL B O 1
ATOM 4150 N N . SER B 1 188 ? 16.531 -17.578 -8.352 1 96.19 188 SER B N 1
ATOM 4151 C CA . SER B 1 188 ? 17.953 -17.562 -8.68 1 96.19 188 SER B CA 1
ATOM 4152 C C . SER B 1 188 ? 18.797 -18.094 -7.52 1 96.19 188 SER B C 1
ATOM 4154 O O . SER B 1 188 ? 20.016 -18.188 -7.625 1 96.19 188 SER B O 1
ATOM 4156 N N . GLY B 1 189 ? 18.141 -18.281 -6.359 1 96.44 189 GLY B N 1
ATOM 4157 C CA . GLY B 1 189 ? 18.844 -18.938 -5.277 1 96.44 189 GLY B CA 1
ATOM 4158 C C . GLY B 1 189 ? 19 -18.062 -4.043 1 96.44 189 GLY B C 1
ATOM 4159 O O . GLY B 1 189 ? 19.484 -18.531 -3.008 1 96.44 189 GLY B O 1
ATOM 4160 N N . VAL B 1 190 ? 18.578 -16.844 -4.113 1 95.94 190 VAL B N 1
ATOM 4161 C CA . VAL B 1 190 ? 18.625 -15.938 -2.971 1 95.94 190 VAL B CA 1
ATOM 4162 C C . VAL B 1 190 ? 17.516 -16.281 -1.985 1 95.94 190 VAL B C 1
ATOM 4164 O O . VAL B 1 190 ? 16.391 -16.594 -2.391 1 95.94 190 VAL B O 1
ATOM 4167 N N . SER B 1 191 ? 17.812 -16.297 -0.695 1 97.12 191 SER B N 1
ATOM 4168 C CA . SER B 1 191 ? 16.797 -16.484 0.328 1 97.12 191 SER B CA 1
ATOM 4169 C C . SER B 1 191 ? 16.125 -15.164 0.691 1 97.12 191 SER B C 1
ATOM 4171 O O . SER B 1 191 ? 16.734 -14.109 0.625 1 97.12 191 SER B O 1
ATOM 4173 N N . LEU B 1 192 ? 14.875 -15.273 1.031 1 98.62 192 LEU B N 1
ATOM 4174 C CA . LEU B 1 192 ? 14.164 -14.07 1.446 1 98.62 192 LEU B CA 1
ATOM 4175 C C . LEU B 1 192 ? 14.562 -13.656 2.857 1 98.62 192 LEU B C 1
ATOM 4177 O O . LEU B 1 192 ? 13.984 -14.133 3.838 1 98.62 192 LEU B O 1
ATOM 4181 N N . THR B 1 193 ? 15.523 -12.789 2.959 1 98.25 193 THR B N 1
ATOM 4182 C CA . THR B 1 193 ? 16.031 -12.195 4.188 1 98.25 193 THR B CA 1
ATOM 4183 C C . THR B 1 193 ? 16.016 -10.672 4.109 1 98.25 193 THR B C 1
ATOM 4185 O O . THR B 1 193 ? 15.703 -10.109 3.055 1 98.25 193 THR B O 1
ATOM 4188 N N . PRO B 1 194 ? 16.25 -10.039 5.211 1 96.94 194 PRO B N 1
ATOM 4189 C CA . PRO B 1 194 ? 16.234 -8.578 5.199 1 96.94 194 PRO B CA 1
ATOM 4190 C C . PRO B 1 194 ? 17.203 -7.98 4.184 1 96.94 194 PRO B C 1
ATOM 4192 O O . PRO B 1 194 ? 17.062 -6.812 3.803 1 96.94 194 PRO B O 1
ATOM 4195 N N . GLN B 1 195 ? 18.141 -8.719 3.621 1 96.94 195 GLN B N 1
ATOM 4196 C CA . GLN B 1 195 ? 19.172 -8.227 2.699 1 96.94 195 GLN B CA 1
ATOM 4197 C C . GLN B 1 195 ? 18.625 -8.156 1.272 1 96.94 195 GLN B C 1
ATOM 4199 O O . GLN B 1 195 ? 19.266 -7.586 0.389 1 96.94 195 GLN B O 1
ATOM 4204 N N . ILE B 1 196 ? 17.438 -8.703 1.068 1 97.81 196 ILE B N 1
ATOM 4205 C CA . ILE B 1 196 ? 16.875 -8.781 -0.28 1 97.81 196 ILE B CA 1
ATOM 4206 C C . ILE B 1 196 ? 16.734 -7.371 -0.858 1 97.81 196 ILE B C 1
ATOM 4208 O O . ILE B 1 196 ? 16.875 -7.176 -2.068 1 97.81 196 ILE B O 1
ATOM 4212 N N . GLY B 1 197 ? 16.391 -6.371 0.04 1 95.31 197 GLY B N 1
ATOM 4213 C CA . GLY B 1 197 ? 16.266 -4.992 -0.402 1 95.31 197 GLY B CA 1
ATOM 4214 C C . GLY B 1 197 ? 17.531 -4.453 -1.033 1 95.31 197 GLY B C 1
ATOM 4215 O O . GLY B 1 197 ? 17.484 -3.807 -2.082 1 95.31 197 GLY B O 1
ATOM 4216 N N . ALA B 1 198 ? 18.641 -4.734 -0.399 1 95.19 198 ALA B N 1
ATOM 4217 C CA . ALA B 1 198 ? 19.922 -4.281 -0.913 1 95.19 198 ALA B CA 1
ATOM 4218 C C . ALA B 1 198 ? 20.234 -4.93 -2.256 1 95.19 198 ALA B C 1
ATOM 4220 O O . ALA B 1 198 ? 20.797 -4.285 -3.154 1 95.19 198 ALA B O 1
ATOM 4221 N N . THR B 1 199 ? 19.906 -6.207 -2.373 1 96.06 199 THR B N 1
ATOM 4222 C CA . THR B 1 199 ? 20.141 -6.934 -3.619 1 96.06 199 THR B CA 1
ATOM 4223 C C . THR B 1 199 ? 19.328 -6.309 -4.758 1 96.06 199 THR B C 1
ATOM 4225 O O . THR B 1 199 ? 19.875 -6.086 -5.848 1 96.06 199 THR B O 1
ATOM 4228 N N . LEU B 1 200 ? 18.125 -6.012 -4.516 1 96.19 200 LEU B N 1
ATOM 4229 C CA . LEU B 1 200 ? 17.25 -5.445 -5.535 1 96.19 200 LEU B CA 1
ATOM 4230 C C . LEU B 1 200 ? 17.672 -4.023 -5.887 1 96.19 200 LEU B C 1
ATOM 4232 O O . LEU B 1 200 ? 17.656 -3.639 -7.059 1 96.19 200 LEU B O 1
ATOM 4236 N N . MET B 1 201 ? 18.062 -3.254 -4.902 1 93.94 201 MET B N 1
ATOM 4237 C CA . MET B 1 201 ? 18.5 -1.881 -5.145 1 93.94 201 MET B CA 1
ATOM 4238 C C . MET B 1 201 ? 19.781 -1.852 -5.953 1 93.94 201 MET B C 1
ATOM 4240 O O . MET B 1 201 ? 20 -0.945 -6.762 1 93.94 201 MET B O 1
ATOM 4244 N N . ALA B 1 202 ? 20.672 -2.834 -5.766 1 94.56 202 ALA B N 1
ATOM 4245 C CA . ALA B 1 202 ? 21.875 -2.955 -6.586 1 94.56 202 ALA B CA 1
ATOM 4246 C C . ALA B 1 202 ? 21.516 -3.168 -8.055 1 94.56 202 ALA B C 1
ATOM 4248 O O . ALA B 1 202 ? 22.188 -2.66 -8.945 1 94.56 202 ALA B O 1
ATOM 4249 N N . GLN B 1 203 ? 20.438 -3.932 -8.297 1 93.5 203 GLN B N 1
ATOM 4250 C CA . GLN B 1 203 ? 19.969 -4.164 -9.664 1 93.5 203 GLN B CA 1
ATOM 4251 C C . GLN B 1 203 ? 19.375 -2.896 -10.266 1 93.5 203 GLN B C 1
ATOM 4253 O O . GLN B 1 203 ? 19.469 -2.67 -11.469 1 93.5 203 GLN B O 1
ATOM 4258 N N . VAL B 1 204 ? 18.797 -2.062 -9.438 1 91.88 204 VAL B N 1
ATOM 4259 C CA . VAL B 1 204 ? 18.297 -0.772 -9.906 1 91.88 204 VAL B CA 1
ATOM 4260 C C . VAL B 1 204 ? 19.469 0.12 -10.297 1 91.88 204 VAL B C 1
ATOM 4262 O O . VAL B 1 204 ? 19.469 0.73 -11.367 1 91.88 204 VAL B O 1
ATOM 4265 N N . ARG B 1 205 ? 20.5 0.2 -9.477 1 90.62 205 ARG B N 1
ATOM 4266 C CA . ARG B 1 205 ? 21.672 1.042 -9.711 1 90.62 205 ARG B CA 1
ATOM 4267 C C . ARG B 1 205 ? 22.406 0.62 -10.977 1 90.62 205 ARG B C 1
ATOM 4269 O O . ARG B 1 205 ? 22.938 1.464 -11.703 1 90.62 205 ARG B O 1
ATOM 4276 N N . SER B 1 206 ? 22.375 -0.665 -11.273 1 90.69 206 SER B N 1
ATOM 4277 C CA . SER B 1 206 ? 23.062 -1.176 -12.461 1 90.69 206 SER B CA 1
ATOM 4278 C C . SER B 1 206 ? 22.203 -1.015 -13.711 1 90.69 206 SER B C 1
ATOM 4280 O O . SER B 1 206 ? 22.656 -1.283 -14.82 1 90.69 206 SER B O 1
ATOM 4282 N N . GLY B 1 207 ? 20.922 -0.634 -13.508 1 87.31 207 GLY B N 1
ATOM 4283 C CA . GLY B 1 207 ? 20.016 -0.448 -14.633 1 87.31 207 GLY B CA 1
ATOM 4284 C C . GLY B 1 207 ? 19.297 -1.719 -15.039 1 87.31 207 GLY B C 1
ATOM 4285 O O . GLY B 1 207 ? 18.547 -1.73 -16.016 1 87.31 207 GLY B O 1
ATOM 4286 N N . ALA B 1 208 ? 19.453 -2.764 -14.258 1 89.62 208 ALA B N 1
ATOM 4287 C CA . ALA B 1 208 ? 18.828 -4.043 -14.57 1 89.62 208 ALA B CA 1
ATOM 4288 C C . ALA B 1 208 ? 17.344 -4.012 -14.273 1 89.62 208 ALA B C 1
ATOM 4290 O O . ALA B 1 208 ? 16.547 -4.652 -14.977 1 89.62 208 ALA B O 1
ATOM 4291 N N . LEU B 1 209 ? 16.953 -3.309 -13.211 1 89.69 209 LEU B N 1
ATOM 4292 C CA . LEU B 1 209 ? 15.547 -3.127 -12.875 1 89.69 209 LEU B CA 1
ATOM 4293 C C . LEU B 1 209 ? 15.094 -1.701 -13.18 1 89.69 209 LEU B C 1
ATOM 4295 O O . LEU B 1 209 ? 15.836 -0.747 -12.938 1 89.69 209 LEU B O 1
ATOM 4299 N N . PRO B 1 210 ? 13.961 -1.535 -13.742 1 83.94 210 PRO B N 1
ATOM 4300 C CA . PRO B 1 210 ? 13.516 -0.247 -14.273 1 83.94 210 PRO B CA 1
ATOM 4301 C C . PRO B 1 210 ? 12.875 0.641 -13.203 1 83.94 210 PRO B C 1
ATOM 4303 O O . PRO B 1 210 ? 11.797 1.201 -13.422 1 83.94 210 PRO B O 1
ATOM 4306 N N . PHE B 1 211 ? 13.391 0.826 -12.078 1 81.81 211 PHE B N 1
ATOM 4307 C CA . PHE B 1 211 ? 12.938 1.736 -11.031 1 81.81 211 PHE B CA 1
ATOM 4308 C C . PHE B 1 211 ? 13.859 2.947 -10.938 1 81.81 211 PHE B C 1
ATOM 4310 O O . PHE B 1 211 ? 15.062 2.844 -11.203 1 81.81 211 PHE B O 1
ATOM 4317 N N . HIS B 1 212 ? 13.18 4.082 -10.648 1 70.94 212 HIS B N 1
ATOM 4318 C CA . HIS B 1 212 ? 13.969 5.297 -10.492 1 70.94 212 HIS B CA 1
ATOM 4319 C C . HIS B 1 212 ? 14.328 5.535 -9.031 1 70.94 212 HIS B C 1
ATOM 4321 O O . HIS B 1 212 ? 13.516 5.281 -8.141 1 70.94 212 HIS B O 1
ATOM 4327 N N . MET B 1 213 ? 15.602 5.809 -8.82 1 55.16 213 MET B N 1
ATOM 4328 C CA . MET B 1 213 ? 16.016 6.199 -7.477 1 55.16 213 MET B CA 1
ATOM 4329 C C . MET B 1 213 ? 15.836 7.699 -7.262 1 55.16 213 MET B C 1
ATOM 4331 O O . MET B 1 213 ? 16.188 8.5 -8.125 1 55.16 213 MET B O 1
ATOM 4335 N N . VAL B 1 214 ? 14.867 7.988 -6.391 1 45.38 214 VAL B N 1
ATOM 4336 C CA . VAL B 1 214 ? 14.633 9.398 -6.113 1 45.38 214 VAL B CA 1
ATOM 4337 C C . VAL B 1 214 ? 15.961 10.102 -5.844 1 45.38 214 VAL B C 1
ATOM 4339 O O . VAL B 1 214 ? 16.156 11.25 -6.246 1 45.38 214 VAL B O 1
ATOM 4342 N N . THR B 1 215 ? 16.812 9.406 -4.812 1 41.53 215 THR B N 1
ATOM 4343 C CA . THR B 1 215 ? 18 10.102 -4.305 1 41.53 215 THR B CA 1
ATOM 4344 C C . THR B 1 215 ? 19.25 9.656 -5.055 1 41.53 215 THR B C 1
ATOM 4346 O O . THR B 1 215 ? 20.344 9.68 -4.5 1 41.53 215 THR B O 1
ATOM 4349 N N . GLN B 1 216 ? 19.281 8.938 -6.027 1 38.91 216 GLN B N 1
ATOM 4350 C CA . GLN B 1 216 ? 20.688 8.734 -6.398 1 38.91 216 GLN B CA 1
ATOM 4351 C C . GLN B 1 216 ? 21.516 9.984 -6.121 1 38.91 216 GLN B C 1
ATOM 4353 O O . GLN B 1 216 ? 20.969 11.086 -5.992 1 38.91 216 GLN B O 1
ATOM 4358 N N . GLY B 1 217 ? 22.781 9.664 -6.004 1 38.44 217 GLY B N 1
ATOM 4359 C CA . GLY B 1 217 ? 23.844 10.516 -5.48 1 38.44 217 GLY B CA 1
ATOM 4360 C C . GLY B 1 217 ? 23.562 11.992 -5.68 1 38.44 217 GLY B C 1
ATOM 4361 O O . GLY B 1 217 ? 24.031 12.828 -4.898 1 38.44 217 GLY B O 1
ATOM 4362 N N . HIS B 1 218 ? 23.516 12.375 -6.977 1 35.12 218 HIS B N 1
ATOM 4363 C CA . HIS B 1 218 ? 23.469 13.812 -7.238 1 35.12 218 HIS B CA 1
ATOM 4364 C C . HIS B 1 218 ? 22.016 14.289 -7.332 1 35.12 218 HIS B C 1
ATOM 4366 O O . HIS B 1 218 ? 21.234 13.758 -8.117 1 35.12 218 HIS B O 1
ATOM 4372 N N . LEU B 1 219 ? 21.25 14.672 -6.168 1 38.38 219 LEU B N 1
ATOM 4373 C CA . LEU B 1 219 ? 20.094 15.523 -5.992 1 38.38 219 LEU B CA 1
ATOM 4374 C C . LEU B 1 219 ? 19.469 15.891 -7.336 1 38.38 219 LEU B C 1
ATOM 4376 O O . LEU B 1 219 ? 18.719 16.859 -7.438 1 38.38 219 LEU B O 1
ATOM 4380 N N . GLN B 1 220 ? 19.953 15.289 -8.492 1 36 220 GLN B N 1
ATOM 4381 C CA . GLN B 1 220 ? 19.422 15.812 -9.75 1 36 220 GLN B CA 1
ATOM 4382 C C . GLN B 1 220 ? 18.156 15.07 -10.164 1 36 220 GLN B C 1
ATOM 4384 O O . GLN B 1 220 ? 18.062 13.859 -9.984 1 36 220 GLN B O 1
ATOM 4389 N N . PRO B 1 221 ? 17.141 15.812 -10.32 1 38.28 221 PRO B N 1
ATOM 4390 C CA . PRO B 1 221 ? 15.898 15.281 -10.883 1 38.28 221 PRO B CA 1
ATOM 4391 C C . PRO B 1 221 ? 16.125 14.352 -12.07 1 38.28 221 PRO B C 1
ATOM 4393 O O . PRO B 1 221 ? 17.141 14.484 -12.773 1 38.28 221 PRO B O 1
ATOM 4396 N N . PRO B 1 222 ? 15.398 13.273 -12.188 1 41.31 222 PRO B N 1
ATOM 4397 C CA . PRO B 1 222 ? 15.508 12.453 -13.391 1 41.31 222 PRO B CA 1
ATOM 4398 C C . PRO B 1 222 ? 15.391 13.281 -14.672 1 41.31 222 PRO B C 1
ATOM 4400 O O . PRO B 1 222 ? 14.805 14.359 -14.664 1 41.31 222 PRO B O 1
ATOM 4403 N N . PRO B 1 223 ? 16.172 13.062 -15.711 1 36.66 223 PRO B N 1
ATOM 4404 C CA . PRO B 1 223 ? 16.094 13.789 -16.984 1 36.66 223 PRO B CA 1
ATOM 4405 C C . PRO B 1 223 ? 14.672 13.898 -17.516 1 36.66 223 PRO B C 1
ATOM 4407 O O . PRO B 1 223 ? 13.844 13.023 -17.25 1 36.66 223 PRO B O 1
ATOM 4410 N N . GLN B 1 224 ? 14.023 15.156 -17.984 1 34.03 224 GLN B N 1
ATOM 4411 C CA . GLN B 1 224 ? 12.797 15.727 -18.516 1 34.03 224 GLN B CA 1
ATOM 4412 C C . GLN B 1 224 ? 12.234 14.867 -19.656 1 34.03 224 GLN B C 1
ATOM 4414 O O . GLN B 1 224 ? 11.344 15.297 -20.375 1 34.03 224 GLN B O 1
ATOM 4419 N N . GLY B 1 225 ? 12.789 13.82 -20.297 1 33.03 225 GLY B N 1
ATOM 4420 C CA . GLY B 1 225 ? 12.195 13.414 -21.547 1 33.03 225 GLY B CA 1
ATOM 4421 C C . GLY B 1 225 ? 10.734 13.008 -21.422 1 33.03 225 GLY B C 1
ATOM 4422 O O . GLY B 1 225 ? 10.266 12.688 -20.328 1 33.03 225 GLY B O 1
ATOM 4423 N N . GLY B 1 226 ? 9.766 13.695 -22.266 1 35.19 226 GLY B N 1
ATOM 4424 C CA . GLY B 1 226 ? 8.367 13.367 -22.516 1 35.19 226 GLY B CA 1
ATOM 4425 C C . GLY B 1 226 ? 8.039 11.914 -22.203 1 35.19 226 GLY B C 1
ATOM 4426 O O . GLY B 1 226 ? 8.219 11.039 -23.062 1 35.19 226 GLY B O 1
ATOM 4427 N N . GLU B 1 227 ? 8.328 11.453 -21.203 1 32.53 227 GLU B N 1
ATOM 4428 C CA . GLU B 1 227 ? 8.492 10.016 -21.016 1 32.53 227 GLU B CA 1
ATOM 4429 C C . GLU B 1 227 ? 7.141 9.312 -20.906 1 32.53 227 GLU B C 1
ATOM 4431 O O . GLU B 1 227 ? 6.332 9.648 -20.031 1 32.53 227 GLU B O 1
ATOM 4436 N N . ARG B 1 228 ? 6.43 9.172 -21.891 1 32.28 228 ARG B N 1
ATOM 4437 C CA . ARG B 1 228 ? 5.531 8.023 -21.828 1 32.28 228 ARG B CA 1
ATOM 4438 C C . ARG B 1 228 ? 5.93 7.07 -20.703 1 32.28 228 ARG B C 1
ATOM 4440 O O . ARG B 1 228 ? 7.117 6.867 -20.453 1 32.28 228 ARG B O 1
ATOM 4447 N N . MET B 1 229 ? 5.211 7.004 -19.688 1 38.88 229 MET B N 1
ATOM 4448 C CA . MET B 1 229 ? 5.516 5.828 -18.875 1 38.88 229 MET B CA 1
ATOM 4449 C C . MET B 1 229 ? 6.238 4.77 -19.703 1 38.88 229 MET B C 1
ATOM 4451 O O . MET B 1 229 ? 5.648 4.16 -20.594 1 38.88 229 MET B O 1
ATOM 4455 N N . GLN B 1 230 ? 7.301 5.129 -20.391 1 40.75 230 GLN B N 1
ATOM 4456 C CA . GLN B 1 230 ? 8 3.969 -20.938 1 40.75 230 GLN B CA 1
ATOM 4457 C C . GLN B 1 230 ? 7.922 2.779 -19.984 1 40.75 230 GLN B C 1
ATOM 4459 O O . GLN B 1 230 ? 7.906 2.957 -18.766 1 40.75 230 GLN B O 1
ATOM 4464 N N . VAL B 1 231 ? 7.516 1.679 -20.406 1 43.5 231 VAL B N 1
ATOM 4465 C CA . VAL B 1 231 ? 7.641 0.364 -19.781 1 43.5 231 VAL B CA 1
ATOM 4466 C C . VAL B 1 231 ? 8.836 0.351 -18.828 1 43.5 231 VAL B C 1
ATOM 4468 O O . VAL B 1 231 ? 9.969 0.613 -19.25 1 43.5 231 VAL B O 1
ATOM 4471 N N . GLY B 1 232 ? 8.594 0.523 -17.422 1 52.84 232 GLY B N 1
ATOM 4472 C CA . GLY B 1 232 ? 9.633 0.17 -16.469 1 52.84 232 GLY B CA 1
ATOM 4473 C C . GLY B 1 232 ? 10.164 1.361 -15.688 1 52.84 232 GLY B C 1
ATOM 4474 O O . GLY B 1 232 ? 11.055 1.217 -14.852 1 52.84 232 GLY B O 1
ATOM 4475 N N . GLN B 1 233 ? 9.609 2.537 -16.016 1 65.56 233 GLN B N 1
ATOM 4476 C CA . GLN B 1 233 ? 10.289 3.533 -15.195 1 65.56 233 GLN B CA 1
ATOM 4477 C C . GLN B 1 233 ? 9.398 3.994 -14.047 1 65.56 233 GLN B C 1
ATOM 4479 O O . GLN B 1 233 ? 8.68 4.984 -14.172 1 65.56 233 GLN B O 1
ATOM 4484 N N . PHE B 1 234 ? 9.5 3.33 -13.07 1 75.62 234 PHE B N 1
ATOM 4485 C CA . PHE B 1 234 ? 8.727 3.637 -11.875 1 75.62 234 PHE B CA 1
ATOM 4486 C C . PHE B 1 234 ? 9.375 4.77 -11.086 1 75.62 234 PHE B C 1
ATOM 4488 O O . PHE B 1 234 ? 10.602 4.828 -10.969 1 75.62 234 PHE B O 1
ATOM 4495 N N . THR B 1 235 ? 8.523 5.617 -10.617 1 69.94 235 THR B N 1
ATOM 4496 C CA . THR B 1 235 ? 8.961 6.867 -10.008 1 69.94 235 THR B CA 1
ATOM 4497 C C . THR B 1 235 ? 9.625 6.609 -8.656 1 69.94 235 THR B C 1
ATOM 4499 O O . THR B 1 235 ? 10.375 7.449 -8.164 1 69.94 235 THR B O 1
ATOM 4502 N N . SER B 1 236 ? 9.32 5.5 -8.078 1 80.44 236 SER B N 1
ATOM 4503 C CA . SER B 1 236 ? 9.867 5.207 -6.758 1 80.44 236 SER B CA 1
ATOM 4504 C C . SER B 1 236 ? 10.227 3.729 -6.625 1 80.44 236 SER B C 1
ATOM 4506 O O . SER B 1 236 ? 9.492 2.861 -7.113 1 80.44 236 SER B O 1
ATOM 4508 N N . PRO B 1 237 ? 11.383 3.49 -6.039 1 87 237 PRO B N 1
ATOM 4509 C CA . PRO B 1 237 ? 11.766 2.094 -5.816 1 87 237 PRO B CA 1
ATOM 4510 C C . PRO B 1 237 ? 11.203 1.525 -4.52 1 87 237 PRO B C 1
ATOM 4512 O O . PRO B 1 237 ? 11.562 0.417 -4.117 1 87 237 PRO B O 1
ATOM 4515 N N . ASP B 1 238 ? 10.375 2.242 -3.824 1 93.44 238 ASP B N 1
ATOM 4516 C CA . ASP B 1 238 ? 9.93 1.876 -2.482 1 93.44 238 ASP B CA 1
ATOM 4517 C C . ASP B 1 238 ? 9.234 0.519 -2.486 1 93.44 238 ASP B C 1
ATOM 4519 O O . ASP B 1 238 ? 9.312 -0.232 -1.512 1 93.44 238 ASP B O 1
ATOM 4523 N N . ALA B 1 239 ? 8.609 0.207 -3.625 1 95.12 239 ALA B N 1
ATOM 4524 C CA . ALA B 1 239 ? 7.922 -1.077 -3.748 1 95.12 239 ALA B CA 1
ATOM 4525 C C . ALA B 1 239 ? 8.898 -2.238 -3.594 1 95.12 239 ALA B C 1
ATOM 4527 O O . ALA B 1 239 ? 8.547 -3.291 -3.061 1 95.12 239 ALA B O 1
ATOM 4528 N N . LEU B 1 240 ? 10.18 -2.047 -4.031 1 95.75 240 LEU B N 1
ATOM 4529 C CA . LEU B 1 240 ? 11.195 -3.09 -3.98 1 95.75 240 LEU B CA 1
ATOM 4530 C C . LEU B 1 240 ? 11.648 -3.338 -2.545 1 95.75 240 LEU B C 1
ATOM 4532 O O . LEU B 1 240 ? 12.203 -4.398 -2.238 1 95.75 240 LEU B O 1
ATOM 4536 N N . LEU B 1 241 ? 11.367 -2.369 -1.673 1 97 241 LEU B N 1
ATOM 4537 C CA . LEU B 1 241 ? 11.938 -2.418 -0.33 1 97 241 LEU B CA 1
ATOM 4538 C C . LEU B 1 241 ? 10.977 -3.098 0.642 1 97 241 LEU B C 1
ATOM 4540 O O . LEU B 1 241 ? 11.375 -3.508 1.732 1 97 241 LEU B O 1
ATOM 4544 N N . THR B 1 242 ? 9.719 -3.26 0.242 1 98.38 242 THR B N 1
ATOM 4545 C CA . THR B 1 242 ? 8.688 -3.832 1.103 1 98.38 242 THR B CA 1
ATOM 4546 C C . THR B 1 242 ? 9.086 -5.227 1.571 1 98.38 242 THR B C 1
ATOM 4548 O O . THR B 1 242 ? 8.914 -5.566 2.744 1 98.38 242 THR B O 1
ATOM 4551 N N . ALA B 1 243 ? 9.633 -6.023 0.642 1 98.69 243 ALA B N 1
ATOM 4552 C CA . ALA B 1 243 ? 9.984 -7.398 0.979 1 98.69 243 ALA B CA 1
ATOM 4553 C C . ALA B 1 243 ? 11.07 -7.438 2.055 1 98.69 243 ALA B C 1
ATOM 4555 O O . ALA B 1 243 ? 11.023 -8.273 2.963 1 98.69 243 ALA B O 1
ATOM 4556 N N . GLY B 1 244 ? 12.062 -6.555 1.913 1 98.44 244 GLY B N 1
ATOM 4557 C CA . GLY B 1 244 ? 13.125 -6.488 2.902 1 98.44 244 GLY B CA 1
ATOM 4558 C C . GLY B 1 244 ? 12.633 -6.109 4.285 1 98.44 244 GLY B C 1
ATOM 4559 O O . GLY B 1 244 ? 13.07 -6.684 5.285 1 98.44 244 GLY B O 1
ATOM 4560 N N . TYR B 1 245 ? 11.742 -5.191 4.375 1 98.5 245 TYR B N 1
ATOM 4561 C CA . TYR B 1 245 ? 11.211 -4.754 5.66 1 98.5 245 TYR B CA 1
ATOM 4562 C C . TYR B 1 245 ? 10.312 -5.816 6.27 1 98.5 245 TYR B C 1
ATOM 4564 O O . TYR B 1 245 ? 10.305 -6.016 7.488 1 98.5 245 TYR B O 1
ATOM 4572 N N . ALA B 1 246 ? 9.492 -6.465 5.434 1 98.69 246 ALA B N 1
ATOM 4573 C CA . ALA B 1 246 ? 8.695 -7.582 5.941 1 98.69 246 ALA B CA 1
ATOM 4574 C C . ALA B 1 246 ? 9.586 -8.672 6.527 1 98.69 246 ALA B C 1
ATOM 4576 O O . ALA B 1 246 ? 9.273 -9.242 7.574 1 98.69 246 ALA B O 1
ATOM 4577 N N . ALA B 1 247 ? 10.688 -8.961 5.828 1 98.81 247 ALA B N 1
ATOM 4578 C CA . ALA B 1 247 ? 11.648 -9.945 6.312 1 98.81 247 ALA B CA 1
ATOM 4579 C C . ALA B 1 247 ? 12.281 -9.5 7.625 1 98.81 247 ALA B C 1
ATOM 4581 O O . ALA B 1 247 ? 12.516 -10.312 8.523 1 98.81 247 ALA B O 1
ATOM 4582 N N . LEU B 1 248 ? 12.609 -8.227 7.723 1 98.25 248 LEU B N 1
ATOM 4583 C CA . LEU B 1 248 ? 13.172 -7.668 8.945 1 98.25 248 LEU B CA 1
ATOM 4584 C C . LEU B 1 248 ? 12.195 -7.816 10.109 1 98.25 248 LEU B C 1
ATOM 4586 O O . LEU B 1 248 ? 12.594 -8.203 11.211 1 98.25 248 LEU B O 1
ATOM 4590 N N . ALA B 1 249 ? 10.93 -7.477 9.867 1 98.62 249 ALA B N 1
ATOM 4591 C CA . ALA B 1 249 ? 9.898 -7.633 10.891 1 98.62 249 ALA B CA 1
ATOM 4592 C C . ALA B 1 249 ? 9.789 -9.086 11.344 1 98.62 249 ALA B C 1
ATOM 4594 O O . ALA B 1 249 ? 9.641 -9.359 12.531 1 98.62 249 ALA B O 1
ATOM 4595 N N . ALA B 1 250 ? 9.844 -9.992 10.398 1 98.62 250 ALA B N 1
ATOM 4596 C CA . ALA B 1 250 ? 9.719 -11.414 10.688 1 98.62 250 ALA B CA 1
ATOM 4597 C C . ALA B 1 250 ? 10.898 -11.914 11.508 1 98.62 250 ALA B C 1
ATOM 4599 O O . ALA B 1 250 ? 10.758 -12.844 12.305 1 98.62 250 ALA B O 1
ATOM 4600 N N . ALA B 1 251 ? 12.047 -11.281 11.383 1 98.12 251 ALA B N 1
ATOM 4601 C CA . ALA B 1 251 ? 13.281 -11.75 12.008 1 98.12 251 ALA B CA 1
ATOM 4602 C C . ALA B 1 251 ? 13.508 -11.062 13.352 1 98.12 251 ALA B C 1
ATOM 4604 O O . ALA B 1 251 ? 14.312 -11.531 14.164 1 98.12 251 ALA B O 1
ATOM 4605 N N . ASP B 1 252 ? 12.898 -9.938 13.625 1 98.25 252 ASP B N 1
ATOM 4606 C CA . ASP B 1 252 ? 13.117 -9.133 14.82 1 98.25 252 ASP B CA 1
ATOM 4607 C C . ASP B 1 252 ? 12.422 -9.75 16.031 1 98.25 252 ASP B C 1
ATOM 4609 O O . ASP B 1 252 ? 11.195 -9.852 16.062 1 98.25 252 ASP B O 1
ATOM 4613 N N . PRO B 1 253 ? 13.133 -10.102 17.078 1 97.69 253 PRO B N 1
ATOM 4614 C CA . PRO B 1 253 ? 12.531 -10.773 18.234 1 97.69 253 PRO B CA 1
ATOM 4615 C C . PRO B 1 253 ? 11.57 -9.875 19 1 97.69 253 PRO B C 1
ATOM 4617 O O . PRO B 1 253 ? 10.758 -10.367 19.797 1 97.69 253 PRO B O 1
ATOM 4620 N N . ASP B 1 254 ? 11.633 -8.578 18.797 1 98 254 ASP B N 1
ATOM 4621 C CA . ASP B 1 254 ? 10.781 -7.637 19.516 1 98 254 ASP B CA 1
ATOM 4622 C C . ASP B 1 254 ? 9.445 -7.445 18.797 1 98 254 ASP B C 1
ATOM 4624 O O . ASP B 1 254 ? 8.555 -6.766 19.297 1 98 254 ASP B O 1
ATOM 4628 N N . ILE B 1 255 ? 9.32 -7.984 17.641 1 98.69 255 ILE B N 1
ATOM 4629 C CA . ILE B 1 255 ? 8.078 -7.977 16.859 1 98.69 255 ILE B CA 1
ATOM 4630 C C . ILE B 1 255 ? 7.477 -9.383 16.844 1 98.69 255 ILE B C 1
ATOM 4632 O O . ILE B 1 255 ? 8.023 -10.289 16.219 1 98.69 255 ILE B O 1
ATOM 4636 N N . VAL B 1 256 ? 6.371 -9.516 17.531 1 98.62 256 VAL B N 1
ATOM 4637 C CA . VAL B 1 256 ? 5.75 -10.82 17.703 1 98.62 256 VAL B CA 1
ATOM 4638 C C . VAL B 1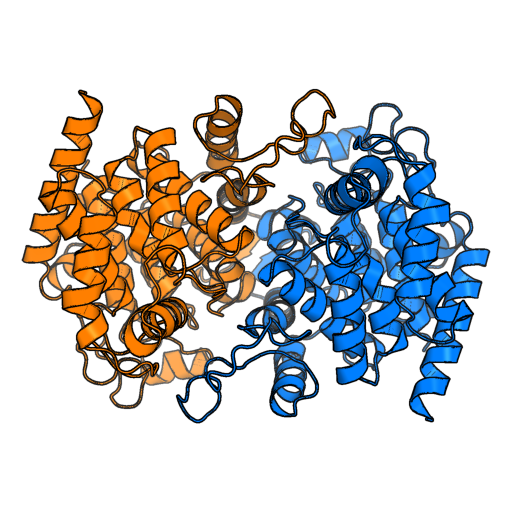 256 ? 4.348 -10.812 17.109 1 98.62 256 VAL B C 1
ATOM 4640 O O . VAL B 1 256 ? 3.498 -10.016 17.5 1 98.62 256 VAL B O 1
ATOM 4643 N N . ILE B 1 257 ? 4.121 -11.586 16.172 1 98.69 257 ILE B N 1
ATOM 4644 C CA . ILE B 1 257 ? 2.82 -11.852 15.562 1 98.69 257 ILE B CA 1
ATOM 4645 C C . ILE B 1 257 ? 2.52 -13.352 15.633 1 98.69 257 ILE B C 1
ATOM 4647 O O . ILE B 1 257 ? 2.926 -14.109 14.75 1 98.69 257 ILE B O 1
ATOM 4651 N N . GLU B 1 258 ? 1.806 -13.719 16.609 1 98.38 258 GLU B N 1
ATOM 4652 C CA . GLU B 1 258 ? 1.555 -15.133 16.859 1 98.38 258 GLU B CA 1
ATOM 4653 C C . GLU B 1 258 ? 0.084 -15.383 17.172 1 98.38 258 GLU B C 1
ATOM 4655 O O . GLU B 1 258 ? -0.505 -14.68 18 1 98.38 258 GLU B O 1
ATOM 4660 N N . PRO B 1 259 ? -0.498 -16.406 16.672 1 98.44 259 PRO B N 1
ATOM 4661 C CA . PRO B 1 259 ? 0.052 -17.234 15.594 1 98.44 259 PRO B CA 1
ATOM 4662 C C . PRO B 1 259 ? 0.32 -16.453 14.32 1 98.44 259 PRO B C 1
ATOM 4664 O O . PRO B 1 259 ? -0.256 -15.375 14.117 1 98.44 259 PRO B O 1
ATOM 4667 N N . ALA B 1 260 ? 1.122 -16.953 13.461 1 98.81 260 ALA B N 1
ATOM 4668 C CA . ALA B 1 260 ? 1.643 -16.234 12.297 1 98.81 260 ALA B CA 1
ATOM 4669 C C . ALA B 1 260 ? 0.511 -15.797 11.375 1 98.81 260 ALA B C 1
ATOM 4671 O O . ALA B 1 260 ? 0.645 -14.812 10.641 1 98.81 260 ALA B O 1
ATOM 4672 N N . TRP B 1 261 ? -0.602 -16.5 11.438 1 98.75 261 TRP B N 1
ATOM 4673 C CA . TRP B 1 261 ? -1.701 -16.156 10.547 1 98.75 261 TRP B CA 1
ATOM 4674 C C . TRP B 1 261 ? -2.229 -14.758 10.859 1 98.75 261 TRP B C 1
ATOM 4676 O O . TRP B 1 261 ? -2.896 -14.133 10.023 1 98.75 261 TRP B O 1
ATOM 4686 N N . LYS B 1 262 ? -1.959 -14.156 12.023 1 98.75 262 LYS B N 1
ATOM 4687 C CA . LYS B 1 262 ? -2.434 -12.836 12.414 1 98.75 262 LYS B CA 1
ATOM 4688 C C . LYS B 1 262 ? -1.749 -11.742 11.602 1 98.75 262 LYS B C 1
ATOM 4690 O O . LYS B 1 262 ? -2.125 -10.57 11.695 1 98.75 262 LYS B O 1
ATOM 4695 N N . VAL B 1 263 ? -0.772 -12.133 10.773 1 98.81 263 VAL B N 1
ATOM 4696 C CA . VAL B 1 263 ? -0.14 -11.18 9.875 1 98.81 263 VAL B CA 1
ATOM 4697 C C . VAL B 1 263 ? -1.191 -10.555 8.953 1 98.81 263 VAL B C 1
ATOM 4699 O O . VAL B 1 263 ? -1.061 -9.406 8.539 1 98.81 263 VAL B O 1
ATOM 4702 N N . SER B 1 264 ? -2.301 -11.289 8.656 1 98.62 264 SER B N 1
ATOM 4703 C CA . SER B 1 264 ? -3.387 -10.766 7.836 1 98.62 264 SER B CA 1
ATOM 4704 C C . SER B 1 264 ? -4.117 -9.633 8.547 1 98.62 264 SER B C 1
ATOM 4706 O O . SER B 1 264 ? -4.727 -8.773 7.898 1 98.62 264 SER B O 1
ATOM 4708 N N . LEU B 1 265 ? -4.098 -9.586 9.891 1 98.31 265 LEU B N 1
ATOM 4709 C CA . LEU B 1 265 ? -4.652 -8.477 10.656 1 98.31 265 LEU B CA 1
ATOM 4710 C C . LEU B 1 265 ? -3.701 -7.281 10.656 1 98.31 265 LEU B C 1
ATOM 4712 O O . LEU B 1 265 ? -4.137 -6.133 10.531 1 98.31 265 LEU B O 1
ATOM 4716 N N . VAL B 1 266 ? -2.43 -7.555 10.734 1 98.81 266 VAL B N 1
ATOM 4717 C CA . VAL B 1 266 ? -1.41 -6.516 10.812 1 98.81 266 VAL B CA 1
ATOM 4718 C C . VAL B 1 266 ? -1.387 -5.719 9.508 1 98.81 266 VAL B C 1
ATOM 4720 O O . VAL B 1 266 ? -1.396 -4.484 9.531 1 98.81 266 VAL B O 1
ATOM 4723 N N . TYR B 1 267 ? -1.368 -6.395 8.352 1 98.75 267 TYR B N 1
ATOM 4724 C CA . TYR B 1 267 ? -1.204 -5.711 7.07 1 98.75 267 TYR B CA 1
ATOM 4725 C C . TYR B 1 267 ? -2.555 -5.469 6.406 1 98.75 267 TYR B C 1
ATOM 4727 O O . TYR B 1 267 ? -2.668 -4.633 5.508 1 98.75 267 TYR B O 1
ATOM 4735 N N . GLY B 1 268 ? -3.58 -6.172 6.809 1 98.19 268 GLY B N 1
ATOM 4736 C CA . GLY B 1 268 ? -4.922 -6.023 6.266 1 98.19 268 GLY B CA 1
ATOM 4737 C C . GLY B 1 268 ? -5.395 -7.25 5.504 1 98.19 268 GLY B C 1
ATOM 4738 O O . GLY B 1 268 ? -4.613 -7.883 4.793 1 98.19 268 GLY B O 1
ATOM 4739 N N . MET B 1 269 ? -6.684 -7.59 5.586 1 98 269 MET B N 1
ATOM 4740 C CA . MET B 1 269 ? -7.27 -8.781 4.977 1 98 269 MET B CA 1
ATOM 4741 C C . MET B 1 269 ? -7.781 -8.477 3.572 1 98 269 MET B C 1
ATOM 4743 O O . MET B 1 269 ? -7.949 -9.391 2.76 1 98 269 MET B O 1
ATOM 4747 N N . PRO B 1 270 ? -8.031 -7.184 3.242 1 96.75 270 PRO B N 1
ATOM 4748 C CA . PRO B 1 270 ? -8.695 -6.891 1.968 1 96.75 270 PRO B CA 1
ATOM 4749 C C . PRO B 1 270 ? -7.797 -7.168 0.762 1 96.75 270 PRO B C 1
ATOM 4751 O O . PRO B 1 270 ? -6.613 -7.477 0.925 1 96.75 270 PRO B O 1
ATOM 4754 N N . CYS B 1 271 ? -8.289 -6.984 -0.386 1 97.25 271 CYS B N 1
ATOM 4755 C CA . CYS B 1 271 ? -7.754 -7.512 -1.635 1 97.25 271 CYS B CA 1
ATOM 4756 C C . CYS B 1 271 ? -6.645 -6.617 -2.174 1 97.25 271 CYS B C 1
ATOM 4758 O O . CYS B 1 271 ? -5.844 -7.043 -3.008 1 97.25 271 CYS B O 1
ATOM 4760 N N . ALA B 1 272 ? -6.578 -5.395 -1.714 1 97.5 272 ALA B N 1
ATOM 4761 C CA . ALA B 1 272 ? -5.637 -4.441 -2.297 1 97.5 272 ALA B CA 1
ATOM 4762 C C . ALA B 1 272 ? -4.203 -4.949 -2.191 1 97.5 272 ALA B C 1
ATOM 4764 O O . ALA B 1 272 ? -3.818 -5.539 -1.177 1 97.5 272 ALA B O 1
ATOM 4765 N N . ILE B 1 273 ? -3.412 -4.684 -3.191 1 98.5 273 ILE B N 1
ATOM 4766 C CA . ILE B 1 273 ? -2.066 -5.223 -3.355 1 98.5 273 ILE B CA 1
ATOM 4767 C C . ILE B 1 273 ? -1.188 -4.781 -2.188 1 98.5 273 ILE B C 1
ATOM 4769 O O . ILE B 1 273 ? -0.321 -5.531 -1.736 1 98.5 273 ILE B O 1
ATOM 4773 N N . TYR B 1 274 ? -1.415 -3.59 -1.599 1 98.12 274 TYR B N 1
ATOM 4774 C CA . TYR B 1 274 ? -0.588 -3.068 -0.517 1 98.12 274 TYR B CA 1
ATOM 4775 C C . TYR B 1 274 ? -0.945 -3.727 0.81 1 98.12 274 TYR B C 1
ATOM 4777 O O . TYR B 1 274 ? -0.235 -3.559 1.805 1 98.12 274 TYR B O 1
ATOM 4785 N N . HIS B 1 275 ? -2.006 -4.52 0.884 1 98.69 275 HIS B N 1
ATOM 4786 C CA . HIS B 1 275 ? -2.305 -5.387 2.018 1 98.69 275 HIS B CA 1
ATOM 4787 C C . HIS B 1 275 ? -1.716 -6.777 1.817 1 98.69 275 HIS B C 1
ATOM 4789 O O . HIS B 1 275 ? -1.188 -7.375 2.758 1 98.69 275 HIS B O 1
ATOM 4795 N N . GLN B 1 276 ? -1.753 -7.273 0.6 1 98.81 276 GLN B N 1
ATOM 4796 C CA . GLN B 1 276 ? -1.466 -8.672 0.315 1 98.81 276 GLN B CA 1
ATOM 4797 C C . GLN B 1 276 ? 0.038 -8.922 0.233 1 98.81 276 GLN B C 1
ATOM 4799 O O . GLN B 1 276 ? 0.54 -9.914 0.769 1 98.81 276 GLN B O 1
ATOM 4804 N N . LEU B 1 277 ? 0.764 -8.047 -0.411 1 98.88 277 LEU B N 1
ATOM 4805 C CA . LEU B 1 277 ? 2.172 -8.312 -0.685 1 98.88 277 LEU B CA 1
ATOM 4806 C C . LEU B 1 277 ? 2.979 -8.352 0.609 1 98.88 277 LEU B C 1
ATOM 4808 O O . LEU B 1 277 ? 3.746 -9.289 0.839 1 98.88 277 LEU B O 1
ATOM 4812 N N . PRO B 1 278 ? 2.809 -7.332 1.52 1 98.88 278 PRO B N 1
ATOM 4813 C CA . PRO B 1 278 ? 3.648 -7.398 2.717 1 98.88 278 PRO B CA 1
ATOM 4814 C C . PRO B 1 278 ? 3.352 -8.625 3.576 1 98.88 278 PRO B C 1
ATOM 4816 O O . PRO B 1 278 ? 4.266 -9.203 4.172 1 98.88 278 PRO B O 1
ATOM 4819 N N . ALA B 1 279 ? 2.08 -9.031 3.633 1 98.94 279 ALA B N 1
ATOM 4820 C CA . ALA B 1 279 ? 1.726 -10.234 4.383 1 98.94 279 ALA B CA 1
ATOM 4821 C C . ALA B 1 279 ? 2.373 -11.469 3.775 1 98.94 279 ALA B C 1
ATOM 4823 O O . ALA B 1 279 ? 2.887 -12.328 4.496 1 98.94 279 ALA B O 1
ATOM 4824 N N . ALA B 1 280 ? 2.338 -11.578 2.457 1 98.94 280 ALA B N 1
ATOM 4825 C CA . ALA B 1 280 ? 2.965 -12.703 1.764 1 98.94 280 ALA B CA 1
ATOM 4826 C C . ALA B 1 280 ? 4.473 -12.719 1.996 1 98.94 280 ALA B C 1
ATOM 4828 O O . ALA B 1 280 ? 5.059 -13.781 2.24 1 98.94 280 ALA B O 1
ATOM 4829 N N . TYR B 1 281 ? 5.125 -11.523 1.889 1 98.94 281 TYR B N 1
ATOM 4830 C CA . TYR B 1 281 ? 6.559 -11.414 2.129 1 98.94 281 TYR B CA 1
ATOM 4831 C C . TYR B 1 281 ? 6.91 -11.852 3.547 1 98.94 281 TYR B C 1
ATOM 4833 O O . TYR B 1 281 ? 7.906 -12.547 3.762 1 98.94 281 TYR B O 1
ATOM 4841 N N . TYR B 1 282 ? 6.109 -11.406 4.523 1 98.94 282 TYR B N 1
ATOM 4842 C CA . TYR B 1 282 ? 6.348 -11.75 5.922 1 98.94 282 TYR B CA 1
ATOM 4843 C C . TYR B 1 282 ? 6.312 -13.258 6.129 1 98.94 282 TYR B C 1
ATOM 4845 O O . TYR B 1 282 ? 7.238 -13.836 6.695 1 98.94 282 TYR B O 1
ATOM 4853 N N . LEU B 1 283 ? 5.234 -13.898 5.688 1 98.94 283 LEU B N 1
ATOM 4854 C CA . LEU B 1 283 ? 5.078 -15.336 5.863 1 98.94 283 LEU B CA 1
ATOM 4855 C C . LEU B 1 283 ? 6.188 -16.094 5.141 1 98.94 283 LEU B C 1
ATOM 4857 O O . LEU B 1 283 ? 6.711 -17.078 5.668 1 98.94 283 LEU B O 1
ATOM 4861 N N . ALA B 1 284 ? 6.539 -15.633 3.941 1 98.94 284 ALA B N 1
ATOM 4862 C CA . ALA B 1 284 ? 7.562 -16.312 3.148 1 98.94 284 ALA B CA 1
ATOM 4863 C C . ALA B 1 284 ? 8.938 -16.156 3.787 1 98.94 284 ALA B C 1
ATOM 4865 O O . ALA B 1 284 ? 9.812 -17.016 3.607 1 98.94 284 ALA B O 1
ATOM 4866 N N . SER B 1 285 ? 9.156 -15.047 4.488 1 98.81 285 SER B N 1
ATOM 4867 C CA . SER B 1 285 ? 10.414 -14.852 5.211 1 98.81 285 SER B CA 1
ATOM 4868 C C . SER B 1 285 ? 10.461 -15.703 6.477 1 98.81 285 SER B C 1
ATOM 4870 O O . SER B 1 285 ? 11.484 -16.312 6.785 1 98.81 285 SER B O 1
ATOM 4872 N N . ARG B 1 286 ? 9.383 -15.734 7.156 1 98.56 286 ARG B N 1
ATOM 4873 C CA . ARG B 1 286 ? 9.289 -16.453 8.422 1 98.56 286 ARG B CA 1
ATOM 4874 C C . ARG B 1 286 ? 9.43 -17.969 8.203 1 98.56 286 ARG B C 1
ATOM 4876 O O . ARG B 1 286 ? 10.055 -18.656 9.008 1 98.56 286 ARG B O 1
ATOM 4883 N N . PHE B 1 287 ? 8.836 -18.453 7.133 1 98.75 287 PHE B N 1
ATOM 4884 C CA . PHE B 1 287 ? 8.773 -19.891 6.855 1 98.75 287 PHE B CA 1
ATOM 4885 C C . PHE B 1 287 ? 9.531 -20.219 5.578 1 98.75 287 PHE B C 1
ATOM 4887 O O . PHE B 1 287 ? 9.078 -21.047 4.781 1 98.75 287 PHE B O 1
ATOM 4894 N N . ARG B 1 288 ? 10.633 -19.609 5.355 1 97.94 288 ARG B N 1
ATOM 4895 C CA . ARG B 1 288 ? 11.352 -19.672 4.086 1 97.94 288 ARG B CA 1
ATOM 4896 C C . ARG B 1 288 ? 11.68 -21.125 3.725 1 97.94 288 ARG B C 1
ATOM 4898 O O . ARG B 1 288 ? 11.852 -21.453 2.549 1 97.94 288 ARG B O 1
ATOM 4905 N N . GLU B 1 289 ? 11.75 -22.094 4.699 1 98.31 289 GLU B N 1
ATOM 4906 C CA . GLU B 1 289 ? 12.117 -23.484 4.438 1 98.31 289 GLU B CA 1
ATOM 4907 C C . GLU B 1 289 ? 10.945 -24.422 4.703 1 98.31 289 GLU B C 1
ATOM 4909 O O . GLU B 1 289 ? 11.109 -25.641 4.723 1 98.31 289 GLU B O 1
ATOM 4914 N N . ASP B 1 290 ? 9.859 -23.891 4.992 1 98.88 290 ASP B N 1
ATOM 4915 C CA . ASP B 1 290 ? 8.68 -24.656 5.379 1 98.88 290 ASP B CA 1
ATOM 4916 C C . ASP B 1 290 ? 7.453 -24.219 4.582 1 98.88 290 ASP B C 1
ATOM 4918 O O . ASP B 1 290 ? 6.645 -23.422 5.07 1 98.88 290 ASP B O 1
ATOM 4922 N N . TYR B 1 291 ? 7.277 -24.844 3.398 1 98.88 291 TYR B N 1
ATOM 4923 C CA . TYR B 1 291 ? 6.203 -24.484 2.48 1 98.88 291 TYR B CA 1
ATOM 4924 C C . TYR B 1 291 ? 4.844 -24.641 3.146 1 98.88 291 TYR B C 1
ATOM 4926 O O . TYR B 1 291 ? 3.988 -23.75 3.043 1 98.88 291 TYR B O 1
ATOM 4934 N N . GLU B 1 292 ? 4.648 -25.688 3.848 1 98.94 292 GLU B N 1
ATOM 4935 C CA . GLU B 1 292 ? 3.355 -26.016 4.441 1 98.94 292 GLU B CA 1
ATOM 4936 C C . GLU B 1 292 ? 2.938 -24.953 5.461 1 98.94 292 GLU B C 1
ATOM 4938 O O . GLU B 1 292 ? 1.823 -24.438 5.395 1 98.94 292 GLU B O 1
ATOM 4943 N N . SER B 1 293 ? 3.818 -24.641 6.41 1 98.94 293 SER B N 1
ATOM 4944 C CA . SER B 1 293 ? 3.486 -23.641 7.414 1 98.94 293 SER B CA 1
ATOM 4945 C C . SER B 1 293 ? 3.146 -22.297 6.766 1 98.94 293 SER B C 1
ATOM 4947 O O . SER B 1 293 ? 2.211 -21.625 7.188 1 98.94 293 SER B O 1
ATOM 4949 N N . ALA B 1 294 ? 3.906 -21.938 5.75 1 98.94 294 ALA B N 1
ATOM 4950 C CA . ALA B 1 294 ? 3.713 -20.641 5.098 1 98.94 294 ALA B CA 1
ATOM 4951 C C . ALA B 1 294 ? 2.312 -20.531 4.5 1 98.94 294 ALA B C 1
ATOM 4953 O O . ALA B 1 294 ? 1.572 -19.594 4.805 1 98.94 294 ALA B O 1
ATOM 4954 N N . VAL B 1 295 ? 1.909 -21.484 3.695 1 98.94 295 VAL B N 1
ATOM 4955 C CA . VAL B 1 295 ? 0.651 -21.375 2.965 1 98.94 295 VAL B CA 1
ATOM 4956 C C . VAL B 1 295 ? -0.521 -21.609 3.916 1 98.94 295 VAL B C 1
ATOM 4958 O O . VAL B 1 295 ? -1.588 -21.016 3.758 1 98.94 295 VAL B O 1
ATOM 4961 N N . LEU B 1 296 ? -0.341 -22.484 4.922 1 98.94 296 LEU B N 1
ATOM 4962 C CA . LEU B 1 296 ? -1.45 -22.734 5.832 1 98.94 296 LEU B CA 1
ATOM 4963 C C . LEU B 1 296 ? -1.718 -21.531 6.719 1 98.94 296 LEU B C 1
ATOM 4965 O O . LEU B 1 296 ? -2.871 -21.219 7.031 1 98.94 296 LEU B O 1
ATOM 4969 N N . HIS B 1 297 ? -0.681 -20.812 7.16 1 98.94 297 HIS B N 1
ATOM 4970 C CA . HIS B 1 297 ? -0.928 -19.578 7.895 1 98.94 297 HIS B CA 1
ATOM 4971 C C . HIS B 1 297 ? -1.539 -18.516 6.988 1 98.94 297 HIS B C 1
ATOM 4973 O O . HIS B 1 297 ? -2.35 -17.703 7.441 1 98.94 297 HIS B O 1
ATOM 4979 N N . ALA B 1 298 ? -1.178 -18.516 5.703 1 98.94 298 ALA B N 1
ATOM 4980 C CA . ALA B 1 298 ? -1.758 -17.578 4.746 1 98.94 298 ALA B CA 1
ATOM 4981 C C . ALA B 1 298 ? -3.26 -17.797 4.598 1 98.94 298 ALA B C 1
ATOM 4983 O O . ALA B 1 298 ? -4.035 -16.844 4.562 1 98.94 298 ALA B O 1
ATOM 4984 N N . ILE B 1 299 ? -3.723 -19.031 4.469 1 98.81 299 ILE B N 1
ATOM 4985 C CA . ILE B 1 299 ? -5.129 -19.297 4.172 1 98.81 299 ILE B CA 1
ATOM 4986 C C . ILE B 1 299 ? -5.953 -19.172 5.449 1 98.81 299 ILE B C 1
ATOM 4988 O O . ILE B 1 299 ? -7.105 -18.719 5.41 1 98.81 299 ILE B O 1
ATOM 4992 N N . ASN B 1 300 ? -5.379 -19.484 6.633 1 98.88 300 ASN B N 1
ATOM 4993 C CA . ASN B 1 300 ? -6.125 -19.469 7.887 1 98.88 300 ASN B CA 1
ATOM 4994 C C . ASN B 1 300 ? -6.266 -18.062 8.445 1 98.88 300 ASN B C 1
ATOM 4996 O O . ASN B 1 300 ? -6.973 -17.844 9.43 1 98.88 300 ASN B O 1
ATOM 5000 N N . GLY B 1 301 ? -5.617 -17.094 7.836 1 98.69 301 GLY B N 1
ATOM 5001 C CA . GLY B 1 301 ? -5.734 -15.695 8.242 1 98.69 301 GLY B CA 1
ATOM 5002 C C . GLY B 1 301 ? -6.941 -15 7.645 1 98.69 301 GLY B C 1
ATOM 5003 O O . GLY B 1 301 ? -7.184 -13.82 7.918 1 98.69 301 GLY B O 1
ATOM 5004 N N . GLY B 1 302 ? -7.777 -15.648 6.797 1 98.5 302 GLY B N 1
ATOM 5005 C CA . GLY B 1 302 ? -9.039 -15.125 6.289 1 98.5 302 GLY B CA 1
ATOM 5006 C C . GLY B 1 302 ? -8.852 -14.008 5.285 1 98.5 302 GLY B C 1
ATOM 5007 O O . GLY B 1 302 ? -7.738 -13.75 4.824 1 98.5 302 GLY B O 1
ATOM 5008 N N . GLY B 1 303 ? -10.031 -13.367 4.875 1 98.25 303 GLY B N 1
ATOM 5009 C CA . GLY B 1 303 ? -10 -12.297 3.887 1 98.25 303 GLY B CA 1
ATOM 5010 C C . GLY B 1 303 ? -9.594 -12.781 2.506 1 98.25 303 GLY B C 1
ATOM 5011 O O . GLY B 1 303 ? -10.094 -13.797 2.021 1 98.25 303 GLY B O 1
ATOM 5012 N N . GLN B 1 304 ? -8.734 -11.922 1.914 1 98.19 304 GLN B N 1
ATOM 5013 C CA . GLN B 1 304 ? -8.211 -12.328 0.615 1 98.19 304 GLN B CA 1
ATOM 5014 C C . GLN B 1 304 ? -7.078 -13.336 0.772 1 98.19 304 GLN B C 1
ATOM 5016 O O . GLN B 1 304 ? -5.945 -13.078 0.36 1 98.19 304 GLN B O 1
ATOM 5021 N N . ASN B 1 305 ? -7.477 -14.477 1.299 1 98.81 305 ASN B N 1
ATOM 5022 C CA . ASN B 1 305 ? -6.492 -15.492 1.646 1 98.81 305 ASN B CA 1
ATOM 5023 C C . ASN B 1 305 ? -6.047 -16.281 0.42 1 98.81 305 ASN B C 1
ATOM 5025 O O . ASN B 1 305 ? -4.992 -16.922 0.437 1 98.81 305 ASN B O 1
ATOM 5029 N N . MET B 1 306 ? -6.785 -16.281 -0.652 1 98.81 306 MET B N 1
ATOM 5030 C CA . MET B 1 306 ? -6.402 -17.016 -1.858 1 98.81 306 MET B CA 1
ATOM 5031 C C . MET B 1 306 ? -5.195 -16.359 -2.523 1 98.81 306 MET B C 1
ATOM 5033 O O . MET B 1 306 ? -4.203 -17.031 -2.807 1 98.81 306 MET B O 1
ATOM 5037 N N . SER B 1 307 ? -5.301 -15.039 -2.758 1 98.81 307 SER B N 1
ATOM 5038 C CA . SER B 1 307 ? -4.152 -14.328 -3.307 1 98.81 307 SER B CA 1
ATOM 5039 C C . SER B 1 307 ? -2.951 -14.406 -2.369 1 98.81 307 SER B C 1
ATOM 5041 O O . SER B 1 307 ? -1.819 -14.602 -2.816 1 98.81 307 SER B O 1
ATOM 5043 N N . ARG B 1 308 ? -3.215 -14.211 -1.105 1 98.94 308 ARG B N 1
ATOM 5044 C CA . ARG B 1 308 ? -2.131 -14.258 -0.13 1 98.94 308 ARG B CA 1
ATOM 5045 C C . ARG B 1 308 ? -1.409 -15.602 -0.176 1 98.94 308 ARG B C 1
ATOM 5047 O O . ARG B 1 308 ? -0.178 -15.648 -0.152 1 98.94 308 ARG B O 1
ATOM 5054 N N . ALA B 1 309 ? -2.162 -16.688 -0.23 1 98.94 309 ALA B N 1
ATOM 5055 C CA . ALA B 1 309 ? -1.586 -18.031 -0.25 1 98.94 309 ALA B CA 1
ATOM 5056 C C . ALA B 1 309 ? -0.862 -18.297 -1.566 1 98.94 309 ALA B C 1
ATOM 5058 O O . ALA B 1 309 ? 0.196 -18.922 -1.583 1 98.94 309 ALA B O 1
ATOM 5059 N N . MET B 1 310 ? -1.455 -17.891 -2.678 1 98.94 310 MET B N 1
ATOM 5060 C CA . MET B 1 310 ? -0.821 -18.047 -3.982 1 98.94 310 MET B CA 1
ATOM 5061 C C . MET B 1 310 ? 0.526 -17.344 -4.031 1 98.94 310 MET B C 1
ATOM 5063 O O . MET B 1 310 ? 1.528 -17.922 -4.445 1 98.94 310 MET B O 1
ATOM 5067 N N . LEU B 1 311 ? 0.552 -16.094 -3.574 1 99 311 LEU B N 1
ATOM 5068 C CA . LEU B 1 311 ? 1.765 -15.289 -3.576 1 99 311 LEU B CA 1
ATOM 5069 C C . LEU B 1 311 ? 2.805 -15.859 -2.621 1 99 311 LEU B C 1
ATOM 5071 O O . LEU B 1 311 ? 3.979 -15.992 -2.98 1 99 311 LEU B O 1
ATOM 5075 N N . THR B 1 312 ? 2.365 -16.219 -1.421 1 99 312 THR B N 1
ATOM 5076 C CA . THR B 1 312 ? 3.24 -16.844 -0.438 1 99 312 THR B CA 1
ATOM 5077 C C . THR B 1 312 ? 3.801 -18.156 -0.973 1 99 312 THR B C 1
ATOM 5079 O O . THR B 1 312 ? 4.996 -18.438 -0.831 1 99 312 THR B O 1
ATOM 5082 N N . GLY B 1 313 ? 2.895 -18.938 -1.562 1 98.94 313 GLY B N 1
ATOM 5083 C CA . GLY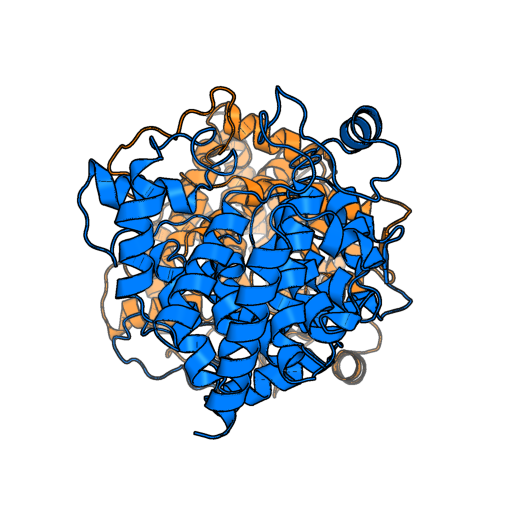 B 1 313 ? 3.299 -20.203 -2.125 1 98.94 313 GLY B CA 1
ATOM 5084 C C . GLY B 1 313 ? 4.336 -20.078 -3.223 1 98.94 313 GLY B C 1
ATOM 5085 O O . GLY B 1 313 ? 5.277 -20.875 -3.293 1 98.94 313 GLY B O 1
ATOM 5086 N N . ALA B 1 314 ? 4.176 -19.125 -4.117 1 99 314 ALA B N 1
ATOM 5087 C CA . ALA B 1 314 ? 5.176 -18.859 -5.152 1 99 314 ALA B CA 1
ATOM 5088 C C . ALA B 1 314 ? 6.535 -18.547 -4.535 1 99 314 ALA B C 1
ATOM 5090 O O . ALA B 1 314 ? 7.555 -19.109 -4.953 1 99 314 ALA B O 1
ATOM 5091 N N . LEU B 1 315 ? 6.543 -17.688 -3.502 1 99 315 LEU B N 1
ATOM 5092 C CA . LEU B 1 315 ? 7.781 -17.234 -2.881 1 99 315 LEU B CA 1
ATOM 5093 C C . LEU B 1 315 ? 8.484 -18.375 -2.162 1 99 315 LEU B C 1
ATOM 5095 O O . LEU B 1 315 ? 9.688 -18.594 -2.354 1 99 315 LEU B O 1
ATOM 5099 N N . VAL B 1 316 ? 7.75 -19.094 -1.348 1 98.94 316 VAL B N 1
ATOM 5100 C CA . VAL B 1 316 ? 8.375 -20.172 -0.578 1 98.94 316 VAL B CA 1
ATOM 5101 C C . VAL B 1 316 ? 8.703 -21.344 -1.497 1 98.94 316 VAL B C 1
ATOM 5103 O O . VAL B 1 316 ? 9.727 -22 -1.326 1 98.94 316 VAL B O 1
ATOM 5106 N N . GLY B 1 317 ? 7.793 -21.625 -2.459 1 98.94 317 GLY B N 1
ATOM 5107 C CA . GLY B 1 317 ? 8.078 -22.656 -3.443 1 98.94 317 GLY B CA 1
ATOM 5108 C C . GLY B 1 317 ? 9.383 -22.422 -4.191 1 98.94 317 GLY B C 1
ATOM 5109 O O . GLY B 1 317 ? 10.125 -23.359 -4.473 1 98.94 317 GLY B O 1
ATOM 5110 N N . ALA B 1 318 ? 9.648 -21.203 -4.551 1 98.88 318 ALA B N 1
ATOM 5111 C CA . ALA B 1 318 ? 10.906 -20.844 -5.203 1 98.88 318 ALA B CA 1
ATOM 5112 C C . ALA B 1 318 ? 12.102 -21.141 -4.301 1 98.88 318 ALA B C 1
ATOM 5114 O O . ALA B 1 318 ? 13.172 -21.5 -4.777 1 98.88 318 ALA B O 1
ATOM 5115 N N . GLN B 1 319 ? 11.945 -21 -2.977 1 98.81 319 GLN B N 1
ATOM 5116 C CA . GLN B 1 319 ? 13.055 -21.141 -2.035 1 98.81 319 GLN B CA 1
ATOM 5117 C C . GLN B 1 319 ? 13.328 -22.609 -1.726 1 98.81 319 GLN B C 1
ATOM 5119 O O . GLN B 1 319 ? 14.484 -23.016 -1.611 1 98.81 319 GLN B O 1
ATOM 5124 N N . VAL B 1 320 ? 12.258 -23.422 -1.636 1 98.75 320 VAL B N 1
ATOM 5125 C CA . VAL B 1 320 ? 12.438 -24.812 -1.219 1 98.75 320 VAL B CA 1
ATOM 5126 C C . VAL B 1 320 ? 12.523 -25.719 -2.447 1 98.75 320 VAL B C 1
ATOM 5128 O O . VAL B 1 320 ? 12.945 -26.859 -2.35 1 98.75 320 VAL B O 1
ATOM 5131 N N . GLY B 1 321 ? 12.148 -25.219 -3.637 1 98.5 321 GLY B N 1
ATOM 5132 C CA . GLY B 1 321 ? 12.055 -26.047 -4.828 1 98.5 321 GLY B CA 1
ATOM 5133 C C . GLY B 1 321 ? 10.859 -26.984 -4.812 1 98.5 321 GLY B C 1
ATOM 5134 O O . GLY B 1 321 ? 10.164 -27.094 -3.803 1 98.5 321 GLY B O 1
ATOM 5135 N N . LEU B 1 322 ? 10.672 -27.625 -5.965 1 98.5 322 LEU B N 1
ATOM 5136 C CA . LEU B 1 322 ? 9.547 -28.547 -6.094 1 98.5 322 LEU B CA 1
ATOM 5137 C C . LEU B 1 322 ? 9.625 -29.656 -5.047 1 98.5 322 LEU B C 1
ATOM 5139 O O . LEU B 1 322 ? 8.602 -30.062 -4.488 1 98.5 322 LEU B O 1
ATOM 5143 N N . GLU B 1 323 ? 10.758 -30.078 -4.723 1 97.88 323 GLU B N 1
ATOM 5144 C CA . GLU B 1 323 ? 10.969 -31.188 -3.805 1 97.88 323 GLU B CA 1
ATOM 5145 C C . GLU B 1 323 ? 10.617 -30.797 -2.373 1 97.88 323 GLU B C 1
ATOM 5147 O O . GLU B 1 323 ? 10.328 -31.656 -1.539 1 97.88 323 GLU B O 1
ATOM 5152 N N . GLY B 1 324 ? 10.688 -29.484 -2.064 1 98.69 324 GLY B N 1
ATOM 5153 C CA . GLY B 1 324 ? 10.406 -29 -0.72 1 98.69 324 GLY B CA 1
ATOM 5154 C C . GLY B 1 324 ? 8.922 -28.797 -0.457 1 98.69 324 GLY B C 1
ATOM 5155 O O . GLY B 1 324 ? 8.523 -28.516 0.672 1 98.69 324 GLY B O 1
ATOM 5156 N N . ILE B 1 325 ? 8.094 -29 -1.45 1 98.88 325 ILE B N 1
ATOM 5157 C CA . ILE B 1 325 ? 6.645 -28.922 -1.302 1 98.88 325 ILE B CA 1
ATOM 5158 C C . ILE B 1 325 ? 6.094 -30.281 -0.883 1 98.88 325 ILE B C 1
ATOM 5160 O O . ILE B 1 325 ? 6.414 -31.297 -1.493 1 98.88 325 ILE B O 1
ATOM 5164 N N . PRO B 1 326 ? 5.309 -30.312 0.155 1 98.81 326 PRO B N 1
ATOM 5165 C CA . PRO B 1 326 ? 4.762 -31.594 0.599 1 98.81 326 PRO B CA 1
ATOM 5166 C C . PRO B 1 326 ? 4.043 -32.344 -0.517 1 98.81 326 PRO B C 1
ATOM 5168 O O . PRO B 1 326 ? 3.234 -31.75 -1.241 1 98.81 326 PRO B O 1
ATOM 5171 N N . ARG B 1 327 ? 4.242 -33.594 -0.649 1 98.38 327 ARG B N 1
ATOM 5172 C CA . ARG B 1 327 ? 3.688 -34.438 -1.701 1 98.38 327 ARG B CA 1
ATOM 5173 C C . ARG B 1 327 ? 2.162 -34.438 -1.668 1 98.38 327 ARG B C 1
ATOM 5175 O O . ARG B 1 327 ? 1.514 -34.469 -2.715 1 98.38 327 ARG B O 1
ATOM 5182 N N . ARG B 1 328 ? 1.583 -34.375 -0.49 1 98.44 328 ARG B N 1
ATOM 5183 C CA . ARG B 1 328 ? 0.128 -34.406 -0.371 1 98.44 328 ARG B CA 1
ATOM 5184 C C . ARG B 1 328 ? -0.5 -33.188 -1.044 1 98.44 328 ARG B C 1
ATOM 5186 O O . ARG B 1 328 ? -1.599 -33.281 -1.597 1 98.44 328 ARG B O 1
ATOM 5193 N N . PHE B 1 329 ? 0.219 -32.062 -0.97 1 98.88 329 PHE B N 1
ATOM 5194 C CA . PHE B 1 329 ? -0.302 -30.891 -1.63 1 98.88 329 PHE B CA 1
ATOM 5195 C C . PHE B 1 329 ? -0.212 -31.016 -3.145 1 98.88 329 PHE B C 1
ATOM 5197 O O . PHE B 1 329 ? -1.085 -30.547 -3.869 1 98.88 329 PHE B O 1
ATOM 5204 N N . ILE B 1 330 ? 0.808 -31.672 -3.658 1 98.75 330 ILE B N 1
ATOM 5205 C CA . ILE B 1 330 ? 0.968 -31.891 -5.094 1 98.75 330 ILE B CA 1
ATOM 5206 C C . ILE B 1 330 ? -0.089 -32.875 -5.586 1 98.75 330 ILE B C 1
ATOM 5208 O O . ILE B 1 330 ? -0.8 -32.594 -6.555 1 98.75 330 ILE B O 1
ATOM 5212 N N . THR B 1 331 ? -0.239 -33.969 -4.879 1 98.12 331 THR B N 1
ATOM 5213 C CA . THR B 1 331 ? -1.129 -35.031 -5.328 1 98.12 331 THR B CA 1
ATOM 5214 C C . THR B 1 331 ? -2.59 -34.625 -5.172 1 98.12 331 THR B C 1
ATOM 5216 O O . THR B 1 331 ? -3.459 -35.125 -5.898 1 98.12 331 THR B O 1
ATOM 5219 N N . GLY B 1 332 ? -2.854 -33.75 -4.164 1 98.5 332 GLY B N 1
ATOM 5220 C CA . GLY B 1 332 ? -4.215 -33.312 -3.928 1 98.5 332 GLY B CA 1
ATOM 5221 C C . GLY B 1 332 ? -4.688 -32.281 -4.93 1 98.5 332 GLY B C 1
ATOM 5222 O O . GLY B 1 332 ? -5.887 -32 -5.043 1 98.5 332 GLY B O 1
ATOM 5223 N N . LEU B 1 333 ? -3.76 -31.672 -5.605 1 98.69 333 LEU B N 1
ATOM 5224 C CA . LEU B 1 333 ? -4.098 -30.719 -6.652 1 98.69 333 LEU B CA 1
ATOM 5225 C C . LEU B 1 333 ? -4.727 -31.406 -7.852 1 98.69 333 LEU B C 1
ATOM 5227 O O . LEU B 1 333 ? -4.129 -32.312 -8.422 1 98.69 333 LEU B O 1
ATOM 5231 N N . ARG B 1 334 ? -5.949 -31.016 -8.203 1 98 334 ARG B N 1
ATOM 5232 C CA . ARG B 1 334 ? -6.582 -31.609 -9.383 1 98 334 ARG B CA 1
ATOM 5233 C C . ARG B 1 334 ? -5.828 -31.234 -10.656 1 98 334 ARG B C 1
ATOM 5235 O O . ARG B 1 334 ? -5.43 -30.078 -10.828 1 98 334 ARG B O 1
ATOM 5242 N N . ASP B 1 335 ? -5.578 -32.25 -11.531 1 97.62 335 ASP B N 1
ATOM 5243 C CA . ASP B 1 335 ? -4.82 -32.094 -12.773 1 97.62 335 ASP B CA 1
ATOM 5244 C C . ASP B 1 335 ? -3.344 -31.844 -12.484 1 97.62 335 ASP B C 1
ATOM 5246 O O . ASP B 1 335 ? -2.674 -31.141 -13.25 1 97.62 335 ASP B O 1
ATOM 5250 N N . ALA B 1 336 ? -2.889 -32.344 -11.305 1 98.31 336 ALA B N 1
ATOM 5251 C CA . ALA B 1 336 ? -1.516 -32.094 -10.859 1 98.31 336 ALA B CA 1
ATOM 5252 C C . ALA B 1 336 ? -0.515 -32.531 -11.922 1 98.31 336 ALA B C 1
ATOM 5254 O O . ALA B 1 336 ? 0.5 -31.875 -12.141 1 98.31 336 ALA B O 1
ATOM 5255 N N . GLN B 1 337 ? -0.741 -33.656 -12.555 1 98.19 337 GLN B N 1
ATOM 5256 C CA . GLN B 1 337 ? 0.191 -34.188 -13.539 1 98.19 337 GLN B CA 1
ATOM 5257 C C . GLN B 1 337 ? 0.371 -33.219 -14.703 1 98.19 337 GLN B C 1
ATOM 5259 O O . GLN B 1 337 ? 1.483 -33.031 -15.203 1 98.19 337 GLN B O 1
ATOM 5264 N N . ARG B 1 338 ? -0.715 -32.656 -15.156 1 98.31 338 ARG B N 1
ATOM 5265 C CA . ARG B 1 338 ? -0.666 -31.672 -16.219 1 98.31 338 ARG B CA 1
ATOM 5266 C C . ARG B 1 338 ? 0.171 -30.469 -15.812 1 98.31 338 ARG B C 1
ATOM 5268 O O . ARG B 1 338 ? 1.014 -30 -16.578 1 98.31 338 ARG B O 1
ATOM 5275 N N . TYR B 1 339 ? -0.079 -30 -14.617 1 98.75 339 TYR B N 1
ATOM 5276 C CA . TYR B 1 339 ? 0.625 -28.812 -14.141 1 98.75 339 TYR B CA 1
ATOM 5277 C C . TYR B 1 339 ? 2.102 -29.109 -13.906 1 98.75 339 TYR B C 1
ATOM 5279 O O . TYR B 1 339 ? 2.963 -28.266 -14.188 1 98.75 339 TYR B O 1
ATOM 5287 N N . LEU B 1 340 ? 2.408 -30.297 -13.383 1 98.62 340 LEU B N 1
ATOM 5288 C CA . LEU B 1 340 ? 3.793 -30.719 -13.188 1 98.62 340 LEU B CA 1
ATOM 5289 C C . LEU B 1 340 ? 4.539 -30.781 -14.516 1 98.62 340 LEU B C 1
ATOM 5291 O O . LEU B 1 340 ? 5.703 -30.375 -14.602 1 98.62 340 LEU B O 1
ATOM 5295 N N . ALA B 1 341 ? 3.883 -31.297 -15.508 1 98.38 341 ALA B N 1
ATOM 5296 C CA . ALA B 1 341 ? 4.496 -31.375 -16.828 1 98.38 341 ALA B CA 1
ATOM 5297 C C . ALA B 1 341 ? 4.797 -29.984 -17.375 1 98.38 341 ALA B C 1
ATOM 5299 O O . ALA B 1 341 ? 5.871 -29.75 -17.938 1 98.38 341 ALA B O 1
ATOM 5300 N N . LEU B 1 342 ? 3.861 -29.109 -17.281 1 98.25 342 LEU B N 1
ATOM 5301 C CA . LEU B 1 342 ? 4.047 -27.734 -17.719 1 98.25 342 LEU B CA 1
ATOM 5302 C C . LEU B 1 342 ? 5.191 -27.062 -16.953 1 98.25 342 LEU B C 1
ATOM 5304 O O . LEU B 1 342 ? 6.016 -26.375 -17.547 1 98.25 342 LEU B O 1
ATOM 5308 N N . ALA B 1 343 ? 5.188 -27.266 -15.641 1 98.69 343 ALA B N 1
ATOM 5309 C CA . ALA B 1 343 ? 6.227 -26.688 -14.789 1 98.69 343 ALA B CA 1
ATOM 5310 C C . ALA B 1 343 ? 7.605 -27.219 -15.18 1 98.69 343 ALA B C 1
ATOM 5312 O O . ALA B 1 343 ? 8.586 -26.469 -15.172 1 98.69 343 ALA B O 1
ATOM 5313 N N . ALA B 1 344 ? 7.695 -28.484 -15.461 1 98 344 ALA B N 1
ATOM 5314 C CA . ALA B 1 344 ? 8.953 -29.094 -15.867 1 98 344 ALA B CA 1
ATOM 5315 C C . ALA B 1 344 ? 9.453 -28.484 -17.172 1 98 344 ALA B C 1
ATOM 5317 O O . ALA B 1 344 ? 10.656 -28.25 -17.344 1 98 344 ALA B O 1
ATOM 5318 N N . GLU B 1 345 ? 8.57 -28.344 -18.125 1 97.88 345 GLU B N 1
ATOM 5319 C CA . GLU B 1 345 ? 8.945 -27.719 -19.391 1 97.88 345 GLU B CA 1
ATOM 5320 C C . GLU B 1 345 ? 9.422 -26.281 -19.188 1 97.88 345 GLU B C 1
ATOM 5322 O O . GLU B 1 345 ? 10.398 -25.859 -19.812 1 97.88 345 GLU B O 1
ATOM 5327 N N . LEU B 1 346 ? 8.703 -25.578 -18.359 1 97.88 346 LEU B N 1
ATOM 5328 C CA . LEU B 1 346 ? 9.102 -24.219 -18.047 1 97.88 346 LEU B CA 1
ATOM 5329 C C . LEU B 1 346 ? 10.492 -24.188 -17.438 1 97.88 346 LEU B C 1
ATOM 5331 O O . LEU B 1 346 ? 11.297 -23.297 -17.734 1 97.88 346 LEU B O 1
ATOM 5335 N N . GLU B 1 347 ? 10.734 -25.125 -16.484 1 96.88 347 GLU B N 1
ATOM 5336 C CA . GLU B 1 347 ? 12.039 -25.266 -15.852 1 96.88 347 GLU B CA 1
ATOM 5337 C C . GLU B 1 347 ? 13.133 -25.484 -16.875 1 96.88 347 GLU B C 1
ATOM 5339 O O . GLU B 1 347 ? 14.211 -24.891 -16.797 1 96.88 347 GLU B O 1
ATOM 5344 N N . GLN B 1 348 ? 12.875 -26.328 -17.844 1 95.69 348 GLN B N 1
ATOM 5345 C CA . GLN B 1 348 ? 13.844 -26.625 -18.891 1 95.69 348 GLN B CA 1
ATOM 5346 C C . GLN B 1 348 ? 14.133 -25.391 -19.75 1 95.69 348 GLN B C 1
ATOM 5348 O O . GLN B 1 348 ? 15.289 -25.141 -20.109 1 95.69 348 GLN B O 1
ATOM 5353 N N . TRP B 1 349 ? 13.117 -24.703 -20.078 1 94.56 349 TRP B N 1
ATOM 5354 C CA . TRP B 1 349 ? 13.297 -23.5 -20.891 1 94.56 349 TRP B CA 1
ATOM 5355 C C . TRP B 1 349 ? 14.094 -22.453 -20.125 1 94.56 349 TRP B C 1
ATOM 5357 O O . TRP B 1 349 ? 14.891 -21.703 -20.719 1 94.56 349 TRP B O 1
ATOM 5367 N N . ALA B 1 350 ? 13.844 -22.312 -18.797 1 94.31 350 ALA B N 1
ATOM 5368 C CA . ALA B 1 350 ? 14.562 -21.359 -17.969 1 94.31 350 ALA B CA 1
ATOM 5369 C C . ALA B 1 350 ? 16.062 -21.641 -17.953 1 94.31 350 ALA B C 1
ATOM 5371 O O . ALA B 1 350 ? 16.875 -20.719 -17.969 1 94.31 350 ALA B O 1
ATOM 5372 N N . VAL B 1 351 ? 16.438 -22.891 -17.906 1 88.69 351 VAL B N 1
ATOM 5373 C CA . VAL B 1 351 ? 17.844 -23.297 -17.906 1 88.69 351 VAL B CA 1
ATOM 5374 C C . VAL B 1 351 ? 18.469 -22.984 -19.266 1 88.69 351 VAL B C 1
ATOM 5376 O O . VAL B 1 351 ? 19.641 -22.578 -19.328 1 88.69 351 VAL B O 1
ATOM 5379 N N . ARG B 1 352 ? 17.719 -23.141 -20.297 1 85.5 352 ARG B N 1
ATOM 5380 C CA . ARG B 1 352 ? 18.234 -22.906 -21.641 1 85.5 352 ARG B CA 1
ATOM 5381 C C . ARG B 1 352 ? 18.469 -21.406 -21.875 1 85.5 352 ARG B C 1
ATOM 5383 O O . ARG B 1 352 ? 19.359 -21.031 -22.656 1 85.5 352 ARG B O 1
ATOM 5390 N N . GLN B 1 353 ? 17.641 -20.594 -21.344 1 79.31 353 GLN B N 1
ATOM 5391 C CA . GLN B 1 353 ? 17.797 -19.141 -21.484 1 79.31 353 GLN B CA 1
ATOM 5392 C C . GLN B 1 353 ? 19.078 -18.656 -20.844 1 79.31 353 GLN B C 1
ATOM 5394 O O . GLN B 1 353 ? 19.609 -17.609 -21.219 1 79.31 353 GLN B O 1
ATOM 5399 N N . GLU B 1 354 ? 19.547 -19.234 -19.844 1 69.81 354 GLU B N 1
ATOM 5400 C CA . GLU B 1 354 ? 20.781 -18.891 -19.156 1 69.81 354 GLU B CA 1
ATOM 5401 C C . GLU B 1 354 ? 21.984 -19.078 -20.078 1 69.81 354 GLU B C 1
ATOM 5403 O O . GLU B 1 354 ? 22.969 -18.344 -19.984 1 69.81 354 GLU B O 1
ATOM 5408 N N . THR B 1 355 ? 21.906 -20.047 -20.938 1 57.22 355 THR B N 1
ATOM 5409 C CA . THR B 1 355 ? 23.016 -20.406 -21.797 1 57.22 355 THR B CA 1
ATOM 5410 C C . THR B 1 355 ? 23.031 -19.547 -23.062 1 57.22 355 THR B C 1
ATOM 5412 O O . THR B 1 355 ? 24.031 -19.5 -23.781 1 57.22 355 THR B O 1
ATOM 5415 N N . LEU B 1 356 ? 22.031 -18.781 -23.297 1 49.25 356 LEU B N 1
ATOM 5416 C CA . LEU B 1 356 ? 22.031 -17.938 -24.484 1 49.25 356 LEU B CA 1
ATOM 5417 C C . LEU B 1 356 ? 22.5 -16.531 -24.141 1 49.25 356 LEU B C 1
ATOM 5419 O O . LEU B 1 356 ? 22.141 -15.984 -23.094 1 49.25 356 LEU B O 1
#

Secondary structure (DSSP, 8-state):
--HHHHHHHHHHHHHHHHHTTTT--SHHHHHHHH-SS--S--PPPTTSTTTT--TT---HHHHHHHHHHHHHHHHTS--HHHHHHHIIIIIGGG--SSTT-STTS---HHHHHHHHHHTTS-PPTTS--B---SSHHHHHTHHHHHHTTT-HHHHHHHHHHHHTTTB--HHHHHHHHHHHHHHHHHHTT---STTHHHHHHHHHHTTSS-B--SS-SS------------TT-BS--HHHHHHHHHHHHHH-TTEEESSGGGHHHHH-SSS-HHHHHHHHHHHHHHTTT-HHHHHHHHHHT-SSHHHHHHHHHHHHHHHH-GGGS-HHHHHHSTTHHHHHHHHHHHHHHHHHHHH-/--HHHHHHHHHHHHHHHHHTTTT--SHHHHHHHH-SS--S--PPPTTSTTTT--TT---HHHHHHHHHHHHHHHHTS--HHHHHHHIIIIIGGG--SSTT-STTS---HHHHHHHHHHTTS-PPTTS--B---SSHHHHHTHHHHHHTTT-HHHHHHHHHHHHTTTB--HHHHHHHHHHHHHHHHHHTT---STTHHHHHHHHHHTTSS-B--SS-SS------------TT-BS--HHHHHHHHHHHHHH-TTEEESSGGGHHHHH-SSS-HHHHHHHHHHHHHHTTT-HHHHHHHHHHT-SSHHHHHHHHHHHHHHHH-GGGS-HHHHHHSTTHHHHHHHHHHHHHHHHHHHH-

Solvent-accessible surface area (backbone atoms only — not comparable to full-atom values): 33897 Å² total; per-residue (Å²): 128,47,15,39,28,4,18,53,50,22,20,42,44,18,25,10,44,10,48,29,56,51,60,28,76,52,56,69,57,40,30,71,75,64,39,92,71,58,88,60,59,33,53,24,51,71,92,47,73,31,32,82,49,50,50,15,40,51,34,29,66,37,50,48,27,50,52,45,43,51,37,29,55,74,64,74,38,90,50,70,67,58,43,52,48,46,41,60,68,67,48,49,75,55,46,83,58,40,35,80,36,37,75,41,24,39,41,52,68,30,56,32,41,20,41,48,30,38,61,84,63,60,40,57,87,82,66,16,36,30,71,52,51,49,46,65,46,37,60,34,32,43,48,49,17,40,42,30,28,87,38,52,43,61,21,47,50,52,35,46,61,56,26,40,46,27,28,57,37,60,69,51,48,42,40,29,42,27,52,31,52,53,40,9,42,20,41,67,67,43,68,66,37,49,60,45,25,59,57,52,48,51,33,30,75,72,59,35,33,51,42,31,68,76,68,48,90,66,67,56,62,79,85,81,70,86,60,59,79,50,92,49,65,32,77,55,47,52,49,50,38,42,48,11,23,15,14,40,31,52,67,34,88,50,42,41,53,56,63,65,26,49,38,27,41,54,46,25,33,53,58,35,33,76,17,34,49,46,34,19,32,21,38,23,29,62,25,39,83,34,40,63,62,27,26,40,30,31,31,69,33,22,15,44,7,24,62,24,4,17,53,19,16,24,44,12,15,13,54,42,9,44,83,47,45,60,63,66,58,49,71,51,28,61,66,34,68,61,52,50,51,52,29,50,51,40,37,52,51,30,59,52,55,70,76,101,130,49,14,38,28,4,17,53,50,22,20,43,44,18,26,9,43,10,48,29,57,51,61,28,76,51,58,68,57,40,30,72,77,64,38,91,70,59,86,59,59,32,54,25,51,71,91,46,73,31,31,82,50,50,49,15,39,50,34,28,66,38,48,48,26,49,52,45,44,50,37,29,57,74,64,73,38,91,49,70,66,58,44,52,48,45,42,60,69,66,48,50,75,55,45,82,59,40,36,80,36,37,75,40,24,39,41,53,68,30,57,32,42,20,41,46,30,37,63,82,61,61,40,56,87,82,66,16,36,30,72,54,50,50,47,66,47,37,58,35,32,43,47,46,16,42,43,29,28,89,37,54,44,62,22,49,51,52,35,46,61,56,26,40,46,27,28,57,38,61,70,50,46,43,40,27,41,26,52,31,51,53,41,9,42,19,41,65,66,43,70,69,36,49,61,46,26,59,57,53,49,52,34,28,75,71,61,35,34,51,42,32,67,73,67,50,89,66,65,55,63,77,84,81,68,87,60,59,80,50,91,46,65,32,74,54,47,50,50,51,39,40,47,12,24,14,15,41,30,53,68,35,88,51,42,39,54,54,62,63,24,50,36,27,40,54,48,26,34,52,60,35,33,77,18,33,51,47,35,20,32,22,38,23,29,63,25,38,83,36,41,64,63,28,28,39,30,31,30,68,33,22,15,42,8,25,61,23,4,16,52,18,15,23,44,14,15,12,53,42,8,46,84,48,43,60,61,66,57,48,70,50,27,62,65,33,68,61,52,51,51,53,28,49,50,40,36,52,52,29,60,53,54,71,75,100

Nearest PDB structures (foldseek):
  6drh-assembly4_G  TM=7.857E-01  e=4.184E-10  Serratia proteamaculans 568
  2woc-assembly3_C  TM=7.855E-01  e=2.750E-09  Rhodospirillum rubrum
  2woe-assembly3_C  TM=7.894E-01  e=4.200E-09  Rhodospirillum rubrum
  3o5t-assembly1_A  TM=7.907E-01  e=5.315E-09  Azospirillum brasilense
  8xks-assembly1_Q  TM=7.377E-01  e=4.007E-09  Chlamydomonas reinhardtii

pLDDT: mean 93.18, std 14.26, range [32.28, 99.0]

Organism: Acidithiobacillus ferrooxidans (strain ATCC 23270 / DSM 14882 / CIP 104768 / NCIMB 8455) (NCBI:txid243159)